Protein AF-A0A840CEJ8-F1 (afdb_monomer)

Radius of gyration: 42.68 Å; Cα contacts (8 Å, |Δi|>4): 1048; chains: 1; bounding box: 138×103×83 Å

Nearest PDB structures (foldseek):
  7ewc-assembly1_A  TM=8.736E-01  e=8.502E-02  Mycobacterium tuberculosis H37Rv
  3f51-assembly1_A  TM=7.174E-01  e=1.408E-01  Corynebacterium glutamicum
  1b0n-assembly1_A  TM=5.383E-01  e=6.605E-02  Bacillus subtilis
  4i6u-assembly1_A  TM=7.183E-01  e=3.866E-01  Enterobacter sp. RFL1396
  6h4c-assembly1_D  TM=6.228E-01  e=1.174E+00  Staphylococcus aureus

Solvent-accessible surface area (backbone atoms only — not comparable to full-atom values): 35773 Å² total; per-residue (Å²): 138,85,79,76,82,76,96,61,62,71,14,53,55,53,10,50,50,51,53,51,53,28,62,75,69,74,48,53,67,65,59,50,16,66,66,29,74,40,56,50,67,57,51,54,32,38,52,66,36,71,39,72,69,69,56,67,65,61,49,49,32,45,36,32,58,74,54,37,88,88,46,25,68,58,39,50,50,48,21,74,76,66,77,35,48,58,72,54,45,55,50,54,52,64,66,54,73,79,62,89,88,80,88,84,88,87,84,90,83,87,87,84,88,85,88,88,86,87,83,89,82,93,89,88,89,83,84,89,84,90,85,90,85,89,82,90,81,89,89,83,87,91,91,84,90,82,91,84,82,88,85,91,83,90,91,74,85,81,68,57,62,64,55,49,53,54,49,50,61,52,50,69,63,67,71,61,65,48,77,67,49,47,48,47,52,48,51,50,47,34,51,73,71,63,72,60,62,79,46,69,48,45,46,57,49,64,49,18,36,26,42,31,56,50,82,65,90,84,60,60,95,68,53,42,53,34,36,25,49,80,82,49,73,37,86,58,47,73,68,46,58,60,66,54,51,86,56,42,36,34,38,32,42,40,36,90,88,48,98,66,65,50,65,82,41,81,43,33,70,60,54,51,52,39,41,38,50,22,49,25,54,40,28,53,34,93,88,28,49,34,32,38,20,42,4,22,32,25,32,35,50,64,38,44,57,57,42,54,34,35,34,42,32,36,17,80,42,90,90,44,74,76,42,81,41,82,45,71,78,65,85,73,88,74,81,60,58,50,46,25,8,37,87,93,52,54,49,59,31,54,57,57,37,61,38,27,38,39,41,29,35,68,88,51,52,60,46,71,38,58,34,46,22,36,67,79,62,54,87,45,68,84,70,49,53,39,72,38,78,40,51,61,33,81,91,45,46,90,78,35,59,30,37,32,32,26,44,58,76,75,64,84,49,70,58,59,42,34,36,47,50,62,25,40,27,29,58,53,79,68,56,61,40,28,59,77,44,30,72,46,33,31,34,26,38,69,82,85,55,73,42,80,47,48,48,74,68,31,55,42,65,76,49,81,40,70,37,34,36,38,33,41,26,33,69,88,66,50,76,44,70,72,34,36,27,45,45,62,60,68,58,27,46,50,40,28,46,68,51,45,66,78,76,88,77,71,38,66,44,83,42,57,78,40,97,85,39,88,85,45,62,45,42,44,28,26,61,52,88,90,56,77,50,66,46,32,55,52,46,37,35,35,39,29,31,20,81,41,89,92,45,51,83,43,75,46,73,49,90,57,53,67,66,56,33,44,53,51,48,17,47,51,65,72,75,78,67,82,62,92,42,79,45,65,61,65,84,86,53,57,50,41,23,36,33,46,31,31,68,89,72,50,70,56,70,83,42,79,44,76,53,77,78,87,128

pLDDT: mean 73.06, std 18.99, range [26.12, 95.94]

Foldseek 3Di:
DQDDPDPAAPQVLQLLVLVVLCVVVVHDLVRLCVQLVNDSVLSVCSVVSVDRDDDVSSSLSSQCSRPNQFCSVVQSVCCNVRVAGPVRVVVVVVVVVVDDDDDDDDDDDDDDDDDDDDDDDDDDDDDDDDDDDDDDDDDDDDDDDDDDDDDDDDDPPDPVVVVVVVVVVVVVVVPPQDPVSVLVVCVLCCVVPVPPDQDWAWAQDLQGTKIAGDDPPSDDPQKWKWWDWPNRTDRHRGIDRADDAPTWTFIWIDGPPDPDIPDRDTCNVVSLVNRLVNLQVQLPDFVRCWAAAAWKIKHDLSSCLNHQWQWKFKDLDQVDTPDIDGSPDPPDVPDDIDMCFALVNTDGDHAQRKMWMWIAHPVGHIRIHIYTHHGQDAPCVVVLWDKDWWQWDPDCRRSAFTKIWAFDLFDLALFRKIWMAGSHCDSHRNALPVVNWFPWKWKDQEPSDTDTADSRTGIDGHRPDQWMFMWTATPVRDIDDRIITGDPPLVNLVSRLVSDDADQDWDKDWAAPDPPDLPRIFIKIFHHLPDRGLSSCQFFQWKFKDLDLVDSPDIDGQPAHSVNSSNVNSVVSVPDDDGSDIDTDDPPRQKMWMKTATPVRDIHDTDIDGHDDRD

Organism: NCBI:txid1614693

Sequence (615 aa):
MTETPPAGGEAPVFGQYLKKRLAEENLNPSRLANLSQVSRTSIGRYISGKIATPNPFQENKILKALDGPEAYLEHYRQFRETGLTHKEALRAQSSEGSETSEVAEASEVLPDASEDSGQSEISRLDGSSRKDRHFRASWAILGLAAIILAPAIPWFLDLAHWRLIESELLADKADEPTKEQQAYETAKESILNSGIHPQFDVVWNKEGATVWLNKIDELPSEAQIEVSRDGITYARASNVANLLPNDQFIVRLNHYAWERPIGPFDFTDEVQALATAAIANSSSEQGGPITCAAGSCEISRYSFCNGNWSKLTLGRSPDTPEVDLDLEACDNVGLLNDCLSTPATLFPTGPLQTIYAELHANQGGTYRFSFKTLPLSFDIKNNGEEAVELTPLPPNVENAPYATAWFSKYTSNSDIRFRMYIGAGSCRVGDLALEDQFSAIYYDADGNGNLRGDLRYFSIPEPSRDFVEITLVGKDSTIFGPYRYRFPSDEIIARAVAATEKPDTFECDRKLVDPFDTKSWYYSCSAPSEYQNIYDWAKVSEIHFGSSPDNLSKIIKIDMSPRQMAVAQADSLSGDQPPVFEYSPPKDSRDLYFKIYYVDGSQGLLQRMTLPEPM

InterPro domains:
  IPR001387 Cro/C1-type, helix-turn-helix domain [PS50943] (18-73)
  IPR001387 Cro/C1-type, helix-turn-helix domain [SM00530] (17-73)
  IPR001387 Cro/C1-type, helix-turn-helix domain [cd00093] (15-73)
  IPR010982 Lambda repressor-like, DNA-binding domain superfamily [SSF47413] (11-73)

Secondary structure (DSSP, 8-state):
--PPPP---HHHHHHHHHHHHHHHTT--HHHHHHHHT--HHHHHHHHTT-SSS--HHHHHHHHHHHH-TTTHHHHHHHHHHHS--HHHHHHHHHHHTTS---------------------------------------------------------TTSHHHHHHHHHHHHTTT-S--HHHHHHHHHHHHHHHT-----EEEEE-SS-EEEEE---TTS-TTEEEEEEETTEEESSTT-B--PPTT--EEEEEEETT-SS-EEEEE-HHHHHHHHHHHHHHHTTSTTSSEEEETTEEEEEGGGTTTTTEEEEEEESBTTB--EEEE-------S--EEETTSTTS-----TT-EEEEEEEETTS-EEEEEEEPBP---GGGGGT---EEPPEETTSSTTPPEEEEEE-TT--SSS-EEEEEEE-S-SSTT---GGGTEEEEEEESSSS-PEEEPSSS-EEEPPSSSEEEEEEEETT--EEEEEEEE--HHHHHHHHHHTSPPP---EEEEEEEETTEEEEEEEEEES-SSSS-GGGGGGEEEEEEESBTTB--EEEE----HHHHHHHHHHHTTS----S-EE---TT-SEEEEEEEETTS-BPPPEEEEPPP--

Mean predicted aligned error: 19.12 Å

Structure (mmCIF, N/CA/C/O backbone):
data_AF-A0A840CEJ8-F1
#
_entry.id   AF-A0A840CEJ8-F1
#
loop_
_atom_site.group_PDB
_atom_site.id
_atom_site.type_symbol
_atom_site.label_atom_id
_atom_site.label_alt_id
_atom_site.label_comp_id
_atom_site.label_asym_id
_atom_site.label_entity_id
_atom_site.label_seq_id
_atom_site.pdbx_PDB_ins_code
_atom_site.Cartn_x
_atom_site.Cartn_y
_atom_site.Cartn_z
_atom_site.occupancy
_atom_site.B_iso_or_equiv
_atom_site.auth_seq_id
_atom_site.auth_comp_id
_atom_site.auth_asym_id
_atom_site.auth_atom_id
_atom_site.pdbx_PDB_model_num
ATOM 1 N N . MET A 1 1 ? 44.663 -31.192 14.834 1.00 31.06 1 MET A N 1
ATOM 2 C CA . MET A 1 1 ? 44.796 -29.796 15.303 1.00 31.06 1 MET A CA 1
ATOM 3 C C . MET A 1 1 ? 43.607 -29.039 14.746 1.00 31.06 1 MET A C 1
ATOM 5 O O . MET A 1 1 ? 43.611 -28.710 13.572 1.00 31.06 1 MET A O 1
ATOM 9 N N . THR A 1 2 ? 42.547 -28.902 15.534 1.00 31.22 2 THR A N 1
ATOM 10 C CA . THR A 1 2 ? 41.329 -28.170 15.170 1.00 31.22 2 THR A CA 1
ATOM 11 C C . THR A 1 2 ? 41.529 -26.709 15.551 1.00 31.22 2 THR A C 1
ATOM 13 O O . THR A 1 2 ? 41.593 -26.390 16.738 1.00 31.22 2 THR A O 1
ATOM 16 N N . GLU A 1 3 ? 41.717 -25.840 14.558 1.00 32.09 3 GLU A N 1
ATOM 17 C CA . GLU A 1 3 ? 41.701 -24.394 14.775 1.00 32.09 3 GLU A CA 1
ATOM 18 C C . GLU A 1 3 ? 40.286 -23.973 15.182 1.00 32.09 3 GLU A C 1
ATOM 20 O O . GLU A 1 3 ? 39.305 -24.298 14.515 1.00 32.09 3 GLU A O 1
ATOM 25 N N . THR A 1 4 ? 40.182 -23.284 16.314 1.00 34.06 4 THR A N 1
ATOM 26 C CA . THR A 1 4 ? 38.955 -22.654 16.802 1.00 34.06 4 THR A CA 1
ATOM 27 C C . THR A 1 4 ? 38.415 -21.689 15.736 1.00 34.06 4 THR A C 1
ATOM 29 O O . THR A 1 4 ? 39.213 -20.917 15.193 1.00 34.06 4 THR A O 1
ATOM 32 N N . PRO A 1 5 ? 37.102 -21.674 15.429 1.00 39.62 5 PRO A N 1
ATOM 33 C CA . PRO A 1 5 ? 36.560 -20.752 14.436 1.00 39.62 5 PRO A CA 1
ATOM 34 C C . PRO A 1 5 ? 36.820 -19.300 14.877 1.00 39.62 5 PRO A C 1
ATOM 36 O O . PRO A 1 5 ? 36.660 -18.979 16.060 1.00 39.62 5 PRO A O 1
ATOM 39 N N . PRO A 1 6 ? 37.263 -18.411 13.970 1.00 41.47 6 PRO A N 1
ATOM 40 C CA . PRO A 1 6 ? 37.620 -17.050 14.336 1.00 41.47 6 PRO A CA 1
ATOM 41 C C . PRO A 1 6 ? 36.374 -16.272 14.766 1.00 41.47 6 PRO A C 1
ATOM 43 O O . PRO A 1 6 ? 35.392 -16.189 14.032 1.00 41.47 6 PRO A O 1
ATOM 46 N N . ALA A 1 7 ? 36.448 -15.639 15.938 1.00 42.78 7 ALA A N 1
ATOM 47 C CA . ALA A 1 7 ? 35.511 -14.604 16.356 1.00 42.78 7 ALA A CA 1
ATOM 48 C C . ALA A 1 7 ? 35.682 -13.376 15.440 1.00 42.78 7 ALA A C 1
ATOM 50 O O . ALA A 1 7 ? 36.492 -12.488 15.699 1.00 42.78 7 ALA A O 1
ATOM 51 N N . GLY A 1 8 ? 34.965 -13.356 14.321 1.00 48.81 8 GLY A N 1
ATOM 52 C CA . GLY A 1 8 ? 34.954 -12.266 13.352 1.00 48.81 8 GLY A CA 1
ATOM 53 C C . GLY A 1 8 ? 33.631 -12.269 12.592 1.00 48.81 8 GLY A C 1
ATOM 54 O O . GLY A 1 8 ? 33.038 -13.326 12.416 1.00 48.81 8 GLY A O 1
ATOM 55 N N . GLY A 1 9 ? 33.144 -11.091 12.189 1.00 60.84 9 GLY A N 1
ATOM 56 C CA . GLY A 1 9 ? 31.877 -10.948 11.458 1.00 60.84 9 GLY A CA 1
ATOM 57 C C . GLY A 1 9 ? 31.803 -11.773 10.161 1.00 60.84 9 GLY A C 1
ATOM 58 O O . GLY A 1 9 ? 32.771 -12.408 9.749 1.00 60.84 9 GLY A O 1
ATOM 59 N N . GLU A 1 10 ? 30.654 -11.743 9.483 1.00 67.25 10 GLU A N 1
ATOM 60 C CA . GLU A 1 10 ? 30.373 -12.560 8.282 1.00 67.25 10 GLU A CA 1
ATOM 61 C C . GLU A 1 10 ? 31.423 -12.404 7.160 1.00 67.25 10 GLU A C 1
ATOM 63 O O . GLU A 1 10 ? 31.724 -13.343 6.424 1.00 67.25 10 GLU A O 1
ATOM 68 N N . ALA A 1 11 ? 32.055 -11.234 7.066 1.00 72.75 11 ALA A N 1
ATOM 69 C CA . ALA A 1 11 ? 33.043 -10.909 6.046 1.00 72.75 11 ALA A CA 1
ATOM 70 C C . ALA A 1 11 ? 34.356 -11.724 6.084 1.00 72.75 11 ALA A C 1
ATOM 72 O O . ALA A 1 11 ? 34.759 -12.247 5.038 1.00 72.75 11 ALA A O 1
ATOM 73 N N . PRO A 1 12 ? 35.057 -11.851 7.231 1.00 83.06 12 PRO A N 1
ATOM 74 C CA . PRO A 1 12 ? 36.191 -12.760 7.373 1.00 83.06 12 PRO A CA 1
ATOM 75 C C . PRO A 1 12 ? 35.894 -14.202 6.951 1.00 83.06 12 PRO A C 1
ATOM 77 O O . PRO A 1 12 ? 36.731 -14.817 6.288 1.00 83.06 12 PRO A O 1
ATOM 80 N N . VAL A 1 13 ? 34.713 -14.723 7.299 1.00 87.31 13 VAL A N 1
ATOM 81 C CA . VAL A 1 13 ? 34.322 -16.111 7.011 1.00 87.31 13 VAL A CA 1
ATOM 82 C C . VAL A 1 13 ? 34.106 -16.311 5.512 1.00 87.31 13 VAL A C 1
ATOM 84 O O . VAL A 1 13 ? 34.697 -17.221 4.925 1.00 87.31 13 VAL A O 1
ATOM 87 N N . PHE A 1 14 ? 33.371 -15.404 4.859 1.00 92.50 14 PHE A N 1
ATOM 88 C CA . PHE A 1 14 ? 33.179 -15.450 3.409 1.00 92.50 14 PHE A CA 1
ATOM 89 C C . PHE A 1 14 ? 34.513 -15.356 2.653 1.00 92.50 14 PHE A C 1
ATOM 91 O O . PHE A 1 14 ? 34.801 -16.150 1.758 1.00 92.50 14 PHE A O 1
ATOM 98 N N . GLY A 1 15 ? 35.395 -14.436 3.056 1.00 92.62 15 GLY A N 1
ATOM 99 C CA . GLY A 1 15 ? 36.716 -14.289 2.442 1.00 92.62 15 GLY A CA 1
ATOM 100 C C . GLY A 1 15 ? 37.603 -15.535 2.575 1.00 92.62 15 GLY A C 1
ATOM 101 O O . GLY A 1 15 ? 38.353 -15.855 1.649 1.00 92.62 15 GLY A O 1
ATOM 102 N N . GLN A 1 16 ? 37.518 -16.256 3.698 1.00 93.19 16 GLN A N 1
ATOM 103 C CA . GLN A 1 16 ? 38.222 -17.529 3.896 1.00 93.19 16 GLN A CA 1
ATOM 104 C C . GLN A 1 16 ? 37.651 -18.646 3.022 1.00 93.19 16 GLN A C 1
ATOM 106 O O . GLN A 1 16 ? 38.429 -19.378 2.403 1.00 93.19 16 GLN A O 1
ATOM 111 N N . TYR A 1 17 ? 36.323 -18.726 2.910 1.00 95.06 17 TYR A N 1
ATOM 112 C CA . TYR A 1 17 ? 35.658 -19.677 2.024 1.00 95.06 17 TYR A CA 1
ATOM 113 C C . TYR A 1 17 ? 36.144 -19.531 0.579 1.00 95.06 17 TYR A C 1
ATOM 115 O O . TYR A 1 17 ? 36.613 -20.497 -0.028 1.00 95.06 17 TYR A O 1
ATOM 123 N N . LEU A 1 18 ? 36.147 -18.297 0.058 1.00 95.81 18 LEU A N 1
ATOM 124 C CA . LEU A 1 18 ? 36.601 -18.015 -1.305 1.00 95.81 18 LEU A CA 1
ATOM 125 C C . LEU A 1 18 ? 38.059 -18.419 -1.529 1.00 95.81 18 LEU A C 1
ATOM 127 O O . LEU A 1 18 ? 38.380 -18.984 -2.572 1.00 95.81 18 LEU A O 1
ATOM 131 N N . LYS A 1 19 ? 38.954 -18.166 -0.565 1.00 95.31 19 LYS A N 1
ATOM 132 C CA . LYS A 1 19 ? 40.366 -18.575 -0.678 1.00 95.31 19 LYS A CA 1
ATOM 133 C C . LYS A 1 19 ? 40.509 -20.085 -0.814 1.00 95.31 19 LYS A C 1
ATOM 135 O O . LYS A 1 19 ? 41.264 -20.538 -1.673 1.00 95.31 19 LYS A O 1
ATOM 140 N N . LYS A 1 20 ? 39.793 -20.846 0.017 1.00 94.50 20 LYS A N 1
ATOM 141 C CA . LYS A 1 20 ? 39.839 -22.311 -0.003 1.00 94.50 20 LYS A CA 1
ATOM 142 C C . LYS A 1 20 ? 39.256 -22.872 -1.298 1.00 94.50 20 LYS A C 1
ATOM 144 O O . LYS A 1 20 ? 39.942 -23.628 -1.979 1.00 94.50 20 LYS A O 1
ATOM 149 N N . ARG A 1 21 ? 38.062 -22.433 -1.710 1.00 94.19 21 ARG A N 1
ATOM 150 C CA . ARG A 1 21 ? 37.428 -22.908 -2.954 1.00 94.19 21 ARG A CA 1
ATOM 151 C C . ARG A 1 21 ? 38.231 -22.551 -4.205 1.00 94.19 21 ARG A C 1
ATOM 153 O O . ARG A 1 21 ? 38.405 -23.393 -5.079 1.00 94.19 21 ARG A O 1
ATOM 160 N N . LEU A 1 22 ? 38.808 -21.348 -4.276 1.00 94.44 22 LEU A N 1
ATOM 161 C CA . LEU A 1 22 ? 39.692 -20.972 -5.388 1.00 94.44 22 LEU A CA 1
ATOM 162 C C . LEU A 1 22 ? 40.928 -21.878 -5.479 1.00 94.44 22 LEU A C 1
ATOM 164 O O . LEU A 1 22 ? 41.325 -22.254 -6.581 1.00 94.44 22 LEU A O 1
ATOM 168 N N . ALA A 1 23 ? 41.519 -22.250 -4.339 1.00 92.44 23 ALA A N 1
ATOM 169 C CA . ALA A 1 23 ? 42.644 -23.179 -4.304 1.00 92.44 23 ALA A CA 1
ATOM 170 C C . ALA A 1 23 ? 42.232 -24.602 -4.724 1.00 92.44 23 ALA A C 1
ATOM 172 O O . ALA A 1 23 ? 42.951 -25.247 -5.485 1.00 92.44 23 ALA A O 1
ATOM 173 N N . GLU A 1 24 ? 41.068 -25.078 -4.276 1.00 92.38 24 GLU A N 1
ATOM 174 C CA . GLU A 1 24 ? 40.551 -26.414 -4.600 1.00 92.38 24 GLU A CA 1
ATOM 175 C C . GLU A 1 24 ? 40.203 -26.599 -6.077 1.00 92.38 24 GLU A C 1
ATOM 177 O O . GLU A 1 24 ? 40.437 -27.680 -6.623 1.00 92.38 24 GLU A O 1
ATOM 182 N N . GLU A 1 25 ? 39.659 -25.557 -6.706 1.00 90.81 25 GLU A N 1
ATOM 183 C CA . GLU A 1 25 ? 39.252 -25.557 -8.116 1.00 90.81 25 GLU A CA 1
ATOM 184 C C . GLU A 1 25 ? 40.360 -25.056 -9.060 1.00 90.81 25 GLU A C 1
ATOM 186 O O . GLU A 1 25 ? 40.163 -24.966 -10.273 1.00 90.81 25 GLU A O 1
ATOM 191 N N . ASN A 1 26 ? 41.537 -24.710 -8.521 1.00 92.75 26 ASN A N 1
ATOM 192 C CA . ASN A 1 26 ? 42.640 -24.092 -9.265 1.00 92.75 26 ASN A CA 1
ATOM 193 C C . ASN A 1 26 ? 42.177 -22.869 -10.093 1.00 92.75 26 ASN A C 1
ATOM 195 O O . ASN A 1 26 ? 42.544 -22.675 -11.259 1.00 92.75 26 ASN A O 1
ATOM 199 N N . LEU A 1 27 ? 41.316 -22.048 -9.487 1.00 92.94 27 LEU A N 1
ATOM 200 C CA . LEU A 1 27 ? 40.748 -20.839 -10.071 1.00 92.94 27 LEU A CA 1
ATOM 201 C C . LEU A 1 27 ? 41.483 -19.605 -9.542 1.00 92.94 27 LEU A C 1
ATOM 203 O O . LEU A 1 27 ? 41.847 -19.517 -8.372 1.00 92.94 27 LEU A O 1
ATOM 207 N N . ASN A 1 28 ? 41.664 -18.602 -10.401 1.00 94.31 28 ASN A N 1
ATOM 208 C CA . ASN A 1 28 ? 42.143 -17.287 -9.976 1.00 94.31 28 ASN A CA 1
ATOM 209 C C . ASN A 1 28 ? 40.969 -16.291 -9.846 1.00 94.31 28 ASN A C 1
ATOM 211 O O . ASN A 1 28 ? 39.924 -16.491 -10.476 1.00 94.31 28 ASN A O 1
ATOM 215 N N . PRO A 1 29 ? 41.129 -15.187 -9.088 1.00 93.25 29 PRO A N 1
ATOM 216 C CA . PRO A 1 29 ? 40.055 -14.210 -8.880 1.00 93.25 29 PRO A CA 1
ATOM 217 C C . PRO A 1 29 ? 39.490 -13.593 -10.167 1.00 93.25 29 PRO A C 1
ATOM 219 O O . PRO A 1 29 ? 38.310 -13.261 -10.212 1.00 93.25 29 PRO A O 1
ATOM 222 N N . SER A 1 30 ? 40.301 -13.447 -11.222 1.00 88.56 30 SER A N 1
ATOM 223 C CA . SER A 1 30 ? 39.840 -12.916 -12.515 1.00 88.56 30 SER A CA 1
ATOM 224 C C . SER A 1 30 ? 38.893 -13.884 -13.223 1.00 88.56 30 SER A C 1
ATOM 226 O O . SER A 1 30 ? 37.915 -13.463 -13.828 1.00 88.56 30 SER A O 1
ATOM 228 N N . ARG A 1 31 ? 39.160 -15.191 -13.140 1.00 92.06 31 ARG A N 1
ATOM 229 C CA . ARG A 1 31 ? 38.296 -16.215 -13.733 1.00 92.06 31 ARG A CA 1
ATOM 230 C C . ARG A 1 31 ? 36.980 -16.337 -12.971 1.00 92.06 31 ARG A C 1
ATOM 232 O O . ARG A 1 31 ? 35.935 -16.434 -13.602 1.00 92.06 31 ARG A O 1
ATOM 239 N N . LEU A 1 32 ? 37.021 -16.253 -11.640 1.00 93.81 32 LEU A N 1
ATOM 240 C CA . LEU A 1 32 ? 35.811 -16.206 -10.818 1.00 93.81 32 LEU A CA 1
ATOM 241 C C . LEU A 1 32 ? 34.974 -14.948 -11.102 1.00 93.81 32 LEU A C 1
ATOM 243 O O . LEU A 1 32 ? 33.753 -15.042 -11.141 1.00 93.81 32 LEU A O 1
ATOM 247 N N . ALA A 1 33 ? 35.608 -13.799 -11.366 1.00 89.19 33 ALA A N 1
ATOM 248 C CA . ALA A 1 33 ? 34.911 -12.574 -11.773 1.00 89.19 33 ALA A CA 1
ATOM 249 C C . ALA A 1 33 ? 34.072 -12.785 -13.033 1.00 89.19 33 ALA A C 1
ATOM 251 O O . ALA A 1 33 ? 32.893 -12.448 -13.060 1.00 89.19 33 ALA A O 1
ATOM 252 N N . ASN A 1 34 ? 34.664 -13.427 -14.040 1.00 89.62 34 ASN A N 1
ATOM 253 C CA . ASN A 1 34 ? 33.974 -13.726 -15.289 1.00 89.62 34 ASN A CA 1
ATOM 254 C C . ASN A 1 34 ? 32.843 -14.748 -15.096 1.00 89.62 34 ASN A C 1
ATOM 256 O O . ASN A 1 34 ? 31.768 -14.566 -15.655 1.00 89.62 34 ASN A O 1
ATOM 260 N N . LEU A 1 35 ? 33.065 -15.801 -14.298 1.00 86.81 35 LEU A N 1
ATOM 261 C CA . LEU A 1 35 ? 32.060 -16.847 -14.058 1.00 86.81 35 LEU A CA 1
ATOM 262 C C . LEU A 1 35 ? 30.869 -16.353 -13.228 1.00 86.81 35 LEU A C 1
ATOM 264 O O . LEU A 1 35 ? 29.737 -16.733 -13.493 1.00 86.81 35 LEU A O 1
ATOM 268 N N . SER A 1 36 ? 31.123 -15.506 -12.231 1.00 89.19 36 SER A N 1
ATOM 269 C CA . SER A 1 36 ? 30.085 -14.963 -11.346 1.00 89.19 36 SER A CA 1
ATOM 270 C C . SER A 1 36 ? 29.459 -13.668 -11.862 1.00 89.19 36 SER A C 1
ATOM 272 O O . SER A 1 36 ? 28.494 -13.189 -11.275 1.00 89.19 36 SER A O 1
ATOM 274 N N . GLN A 1 37 ? 30.014 -13.066 -12.921 1.00 89.25 37 GLN A N 1
ATOM 275 C CA . GLN A 1 37 ? 29.663 -11.715 -13.378 1.00 89.25 37 GLN A CA 1
ATOM 276 C C . GLN A 1 37 ? 29.770 -10.653 -12.263 1.00 89.25 37 GLN A C 1
ATOM 278 O O . GLN A 1 37 ? 29.042 -9.661 -12.246 1.00 89.25 37 GLN A O 1
ATOM 283 N N . VAL A 1 38 ? 30.679 -10.852 -11.303 1.00 84.56 38 VAL A N 1
ATOM 284 C CA . VAL A 1 38 ? 30.991 -9.885 -10.242 1.00 84.56 38 VAL A CA 1
ATOM 285 C C . VAL A 1 38 ? 32.350 -9.261 -10.531 1.00 84.56 38 VAL A C 1
ATOM 287 O O . VAL A 1 38 ? 33.295 -9.957 -10.895 1.00 84.56 38 VAL A O 1
ATOM 290 N N . SER A 1 39 ? 32.482 -7.942 -10.348 1.00 88.06 39 SER A N 1
ATOM 291 C CA . SER A 1 39 ? 33.732 -7.245 -10.671 1.00 88.06 39 SER A CA 1
ATOM 292 C C . SER A 1 39 ? 34.943 -7.865 -9.956 1.00 88.06 39 SER A C 1
ATOM 294 O O . SER A 1 39 ? 34.893 -8.219 -8.771 1.00 88.06 39 SER A O 1
ATOM 296 N N . ARG A 1 40 ? 36.082 -7.934 -10.657 1.00 88.75 40 ARG A N 1
ATOM 297 C CA . ARG A 1 40 ? 37.350 -8.428 -10.093 1.00 88.75 40 ARG A CA 1
ATOM 298 C C . ARG A 1 40 ? 37.748 -7.668 -8.822 1.00 88.75 40 ARG A C 1
ATOM 300 O O . ARG A 1 40 ? 38.294 -8.262 -7.892 1.00 88.75 40 ARG A O 1
ATOM 307 N N . THR A 1 41 ? 37.458 -6.369 -8.773 1.00 86.19 41 THR A N 1
ATOM 308 C CA . THR A 1 41 ? 37.711 -5.509 -7.611 1.00 86.19 41 THR A CA 1
ATOM 309 C C . THR A 1 41 ? 36.873 -5.935 -6.407 1.00 86.19 41 THR A C 1
ATOM 311 O O . THR A 1 41 ? 37.413 -6.056 -5.306 1.00 86.19 41 THR A O 1
ATOM 314 N N . SER A 1 42 ? 35.582 -6.218 -6.607 1.00 86.44 42 SER A N 1
ATOM 315 C CA . SER A 1 42 ? 34.688 -6.713 -5.552 1.00 86.44 42 SER A CA 1
ATOM 316 C C . SER A 1 42 ? 35.151 -8.070 -5.023 1.00 86.44 42 SER A C 1
ATOM 318 O O . SER A 1 42 ? 35.289 -8.231 -3.814 1.00 86.44 42 SER A O 1
ATOM 320 N N . ILE A 1 43 ? 35.513 -9.009 -5.904 1.00 90.62 43 ILE A N 1
ATOM 321 C CA . ILE A 1 43 ? 36.055 -10.318 -5.498 1.00 90.62 43 ILE A CA 1
ATOM 322 C C . ILE A 1 43 ? 37.346 -10.165 -4.690 1.00 90.62 43 ILE A C 1
ATOM 324 O O . ILE A 1 43 ? 37.495 -10.783 -3.638 1.00 90.62 43 ILE A O 1
ATOM 328 N N . GLY A 1 44 ? 38.271 -9.301 -5.123 1.00 87.88 44 GLY A N 1
ATOM 329 C CA . GLY A 1 44 ? 39.495 -9.021 -4.367 1.00 87.88 44 GLY A CA 1
ATOM 330 C C . GLY A 1 44 ? 39.216 -8.437 -2.975 1.00 87.88 44 GLY A C 1
ATOM 331 O O . GLY A 1 44 ? 39.904 -8.766 -2.003 1.00 87.88 44 GLY A O 1
ATOM 332 N N . ARG A 1 45 ? 38.178 -7.604 -2.850 1.00 87.75 45 ARG A N 1
ATOM 333 C CA . ARG A 1 45 ? 37.724 -7.060 -1.565 1.00 87.75 45 ARG A CA 1
ATOM 334 C C . ARG A 1 45 ? 37.076 -8.119 -0.667 1.00 87.75 45 ARG A C 1
ATOM 336 O O . ARG A 1 45 ? 37.383 -8.122 0.523 1.00 87.75 45 ARG A O 1
ATOM 343 N N . TYR A 1 46 ? 36.279 -9.037 -1.218 1.00 91.62 46 TYR A N 1
ATOM 344 C CA . TYR A 1 46 ? 35.719 -10.172 -0.471 1.00 91.62 46 TYR A CA 1
ATOM 345 C C . TYR A 1 46 ? 36.811 -11.106 0.051 1.00 91.62 46 TYR A C 1
ATOM 347 O O . TYR A 1 46 ? 36.883 -11.358 1.249 1.00 91.62 46 TYR A O 1
ATOM 355 N N . ILE A 1 47 ? 37.744 -11.522 -0.810 1.00 93.00 47 ILE A N 1
ATOM 356 C CA . ILE A 1 47 ? 38.880 -12.384 -0.438 1.00 93.00 47 ILE A CA 1
ATOM 357 C C . ILE A 1 47 ? 39.739 -11.746 0.666 1.00 93.00 47 ILE A C 1
ATOM 359 O O . ILE A 1 47 ? 40.264 -12.434 1.544 1.00 93.00 47 ILE A O 1
ATOM 363 N N . SER A 1 48 ? 39.914 -10.424 0.633 1.00 87.31 48 SER A N 1
ATOM 364 C CA . SER A 1 48 ? 40.698 -9.704 1.645 1.00 87.31 48 SER A CA 1
ATOM 365 C C . SER A 1 48 ? 39.919 -9.359 2.918 1.00 87.31 48 SER A C 1
ATOM 367 O O . SER A 1 48 ? 40.518 -8.789 3.826 1.00 87.31 48 SER A O 1
ATOM 369 N N . GLY A 1 49 ? 38.624 -9.689 3.004 1.00 84.81 49 GLY A N 1
ATOM 370 C CA . GLY A 1 49 ? 37.774 -9.348 4.149 1.00 84.81 49 GLY A CA 1
ATOM 371 C C . GLY A 1 49 ? 37.571 -7.839 4.334 1.00 84.81 49 GLY A C 1
ATOM 372 O O . GLY A 1 49 ? 37.272 -7.391 5.435 1.00 84.81 49 GLY A O 1
ATOM 373 N N . LYS A 1 50 ? 37.770 -7.033 3.278 1.00 80.56 50 LYS A N 1
ATOM 374 C CA . LYS A 1 50 ? 37.688 -5.558 3.328 1.00 80.56 50 LYS A CA 1
ATOM 375 C C . LYS A 1 50 ? 36.260 -5.009 3.227 1.00 80.56 50 LYS A C 1
ATOM 377 O O . LYS A 1 50 ? 36.070 -3.807 3.377 1.00 80.56 50 LYS A O 1
ATOM 382 N N . ILE A 1 51 ? 35.278 -5.854 2.922 1.00 75.94 51 ILE A N 1
ATOM 383 C CA . ILE A 1 51 ? 33.852 -5.505 2.911 1.00 75.94 51 ILE A CA 1
ATOM 384 C C . ILE A 1 51 ? 33.258 -6.088 4.182 1.00 75.94 51 ILE A C 1
ATOM 386 O O . ILE A 1 51 ? 33.274 -7.300 4.295 1.00 75.94 51 ILE A O 1
ATOM 390 N N . ALA A 1 52 ? 32.772 -5.259 5.111 1.00 65.56 52 ALA A N 1
ATOM 391 C CA . ALA A 1 52 ? 32.309 -5.700 6.434 1.00 65.56 52 ALA A CA 1
ATOM 392 C C . ALA A 1 52 ? 31.045 -6.581 6.397 1.00 65.56 52 ALA A C 1
ATOM 394 O O . ALA A 1 52 ? 30.897 -7.469 7.234 1.00 65.56 52 ALA A O 1
ATOM 395 N N . THR A 1 53 ? 30.180 -6.368 5.404 1.00 73.25 53 THR A N 1
ATOM 396 C CA . THR A 1 53 ? 28.962 -7.153 5.176 1.00 73.25 53 THR A CA 1
ATOM 397 C C . THR A 1 53 ? 28.871 -7.447 3.686 1.00 73.25 53 THR A C 1
ATOM 399 O O . THR A 1 53 ? 28.711 -6.504 2.901 1.00 73.25 53 THR A O 1
ATOM 402 N N . PRO A 1 54 ? 29.065 -8.706 3.258 1.00 72.75 54 PRO A N 1
ATOM 403 C CA . PRO A 1 54 ? 28.969 -9.041 1.852 1.00 72.75 54 PRO A CA 1
ATOM 404 C C . PRO A 1 54 ? 27.601 -8.702 1.273 1.00 72.75 54 PRO A C 1
ATOM 406 O O . PRO A 1 54 ? 26.584 -8.859 1.938 1.00 72.75 54 PRO A O 1
ATOM 409 N N . ASN A 1 55 ? 27.570 -8.193 0.039 1.00 81.12 55 ASN A N 1
ATOM 410 C CA . ASN A 1 55 ? 26.300 -7.998 -0.650 1.00 81.12 55 ASN A CA 1
ATOM 411 C C . ASN A 1 55 ? 25.715 -9.395 -0.950 1.00 81.12 55 ASN A C 1
ATOM 413 O O . ASN A 1 55 ? 26.339 -10.114 -1.739 1.00 81.12 55 ASN A O 1
ATOM 417 N N . PRO A 1 56 ? 24.541 -9.773 -0.399 1.00 80.12 56 PRO A N 1
ATOM 418 C CA . PRO A 1 56 ? 24.029 -11.147 -0.486 1.00 80.12 56 PRO A CA 1
ATOM 419 C C . PRO A 1 56 ? 23.834 -11.644 -1.924 1.00 80.12 56 PRO A C 1
ATOM 421 O O . PRO A 1 56 ? 23.952 -12.831 -2.215 1.00 80.12 56 PRO A O 1
ATOM 424 N N . PHE A 1 57 ? 23.572 -10.733 -2.862 1.00 73.12 57 PHE A N 1
ATOM 425 C CA . PHE A 1 57 ? 23.397 -11.073 -4.269 1.00 73.12 57 PHE A CA 1
ATOM 426 C C . PHE A 1 57 ? 24.727 -11.373 -4.967 1.00 73.12 57 PHE A C 1
ATOM 428 O O . PHE A 1 57 ? 24.838 -12.351 -5.707 1.00 73.12 57 PHE A O 1
ATOM 435 N N . GLN A 1 58 ? 25.757 -10.561 -4.711 1.00 85.00 58 GLN A N 1
ATOM 436 C CA . GLN A 1 58 ? 27.104 -10.839 -5.218 1.00 85.00 58 GLN A CA 1
ATOM 437 C C . GLN A 1 58 ? 27.672 -12.110 -4.587 1.00 85.00 58 GLN A C 1
ATOM 439 O O . GLN A 1 58 ? 28.300 -12.902 -5.283 1.00 85.00 58 GLN A O 1
ATOM 444 N N . GLU A 1 59 ? 27.413 -12.323 -3.298 1.00 89.62 59 GLU A N 1
ATOM 445 C CA . GLU A 1 59 ? 27.735 -13.559 -2.589 1.00 89.62 59 GLU A CA 1
ATOM 446 C C . GLU A 1 59 ? 27.082 -14.768 -3.266 1.00 89.62 59 GLU A C 1
ATOM 448 O O . GLU A 1 59 ? 27.797 -15.668 -3.696 1.00 89.62 59 GLU A O 1
ATOM 453 N N . ASN A 1 60 ? 25.768 -14.744 -3.506 1.00 84.50 60 ASN A N 1
ATOM 454 C CA . ASN A 1 60 ? 25.069 -15.827 -4.202 1.00 84.50 60 ASN A CA 1
ATOM 455 C C . ASN A 1 60 ? 25.610 -16.085 -5.615 1.00 84.50 60 ASN A C 1
ATOM 457 O O . ASN A 1 60 ? 25.808 -17.239 -5.987 1.00 84.50 60 ASN A O 1
ATOM 461 N N . LYS A 1 61 ? 25.885 -15.038 -6.407 1.00 86.94 61 LYS A N 1
ATOM 462 C CA . LYS A 1 61 ? 26.495 -15.185 -7.742 1.00 86.94 61 LYS A CA 1
ATOM 463 C C . LYS A 1 61 ? 27.869 -15.856 -7.672 1.00 86.94 61 LYS A C 1
ATOM 465 O O . LYS A 1 61 ? 28.177 -16.724 -8.487 1.00 86.94 61 LYS A O 1
ATOM 470 N N . ILE A 1 62 ? 28.691 -15.470 -6.697 1.00 93.12 62 ILE A N 1
ATOM 471 C CA . ILE A 1 62 ? 30.019 -16.048 -6.480 1.00 93.12 62 ILE A CA 1
ATOM 472 C C . ILE A 1 62 ? 29.916 -17.509 -6.030 1.00 93.12 62 ILE A C 1
ATOM 474 O O . ILE A 1 62 ? 30.618 -18.357 -6.577 1.00 93.12 62 ILE A O 1
ATOM 478 N N . LEU A 1 63 ? 29.039 -17.810 -5.072 1.00 93.56 63 LEU A N 1
ATOM 479 C CA . LEU A 1 63 ? 28.845 -19.160 -4.553 1.00 93.56 63 LEU A CA 1
ATOM 480 C C . LEU A 1 63 ? 28.287 -20.102 -5.634 1.00 93.56 63 LEU A C 1
ATOM 482 O O . LEU A 1 63 ? 28.851 -21.168 -5.854 1.00 93.56 63 LEU A O 1
ATOM 486 N N . LYS A 1 64 ? 27.265 -19.684 -6.396 1.00 89.56 64 LYS A N 1
ATOM 487 C CA . LYS A 1 64 ? 26.737 -20.454 -7.542 1.00 89.56 64 LYS A CA 1
ATOM 488 C C . LYS A 1 64 ? 27.815 -20.743 -8.590 1.00 89.56 64 LYS A C 1
ATOM 490 O O . LYS A 1 64 ? 27.854 -21.839 -9.143 1.00 89.56 64 LYS A O 1
ATOM 495 N N . ALA A 1 65 ? 28.702 -19.781 -8.853 1.00 91.38 65 ALA A N 1
ATOM 496 C CA . ALA A 1 65 ? 29.808 -19.957 -9.793 1.00 91.38 65 ALA A CA 1
ATOM 497 C C . ALA A 1 65 ? 30.889 -20.937 -9.295 1.00 91.38 65 ALA A C 1
ATOM 499 O O . ALA A 1 65 ? 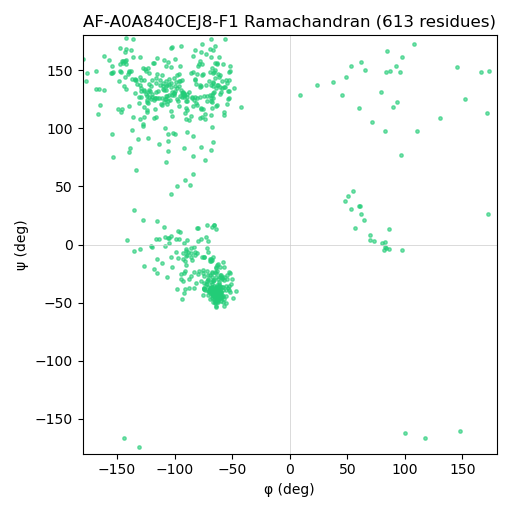31.591 -21.522 -10.119 1.00 91.38 65 ALA A O 1
ATOM 500 N N . LEU A 1 66 ? 31.045 -21.100 -7.977 1.00 91.94 66 LEU A N 1
ATOM 501 C CA . LEU A 1 66 ? 32.030 -22.002 -7.368 1.00 91.94 66 LEU A CA 1
ATOM 502 C C . LEU A 1 66 ? 31.486 -23.410 -7.117 1.00 91.94 66 LEU A C 1
ATOM 504 O O . LEU A 1 66 ? 32.221 -24.381 -7.276 1.00 91.94 66 LEU A O 1
ATOM 508 N N . ASP A 1 67 ? 30.227 -23.518 -6.706 1.00 88.31 67 ASP A N 1
ATOM 509 C CA . ASP A 1 67 ? 29.662 -24.744 -6.130 1.00 88.31 67 ASP A CA 1
ATOM 510 C C . ASP A 1 67 ? 28.473 -25.298 -6.918 1.00 88.31 67 ASP A C 1
ATOM 512 O O . ASP A 1 67 ? 27.943 -26.357 -6.588 1.00 88.31 67 ASP A O 1
ATOM 516 N N . GLY A 1 68 ? 28.079 -24.606 -7.987 1.00 85.88 68 GLY A N 1
ATOM 517 C CA . GLY A 1 68 ? 26.935 -24.965 -8.811 1.00 85.88 68 GLY A CA 1
ATOM 518 C C . GLY A 1 68 ? 25.604 -24.435 -8.259 1.00 85.88 68 GLY A C 1
ATOM 519 O O . GLY A 1 68 ? 25.518 -23.973 -7.123 1.00 85.88 68 GLY A O 1
ATOM 520 N N . PRO A 1 69 ? 24.540 -24.463 -9.074 1.00 77.12 69 PRO A N 1
ATOM 521 C CA . PRO A 1 69 ? 23.275 -23.805 -8.751 1.00 77.12 69 PRO A CA 1
ATOM 522 C C . PRO A 1 69 ? 22.471 -24.483 -7.631 1.00 77.12 69 PRO A C 1
ATOM 524 O O . PRO A 1 69 ? 21.712 -23.792 -6.960 1.00 77.12 69 PRO A O 1
ATOM 527 N N . GLU A 1 70 ? 22.642 -25.790 -7.413 1.00 74.69 70 GLU A N 1
ATOM 528 C CA . GLU A 1 70 ? 21.769 -26.584 -6.530 1.00 74.69 70 GLU A CA 1
ATOM 529 C C . GLU A 1 70 ? 22.288 -26.720 -5.087 1.00 74.69 70 GLU A C 1
ATOM 531 O O . GLU A 1 70 ? 21.490 -26.821 -4.163 1.00 74.69 70 GLU A O 1
ATOM 536 N N . ALA A 1 71 ? 23.610 -26.691 -4.865 1.00 79.69 71 ALA A N 1
ATOM 537 C CA . ALA A 1 71 ? 24.211 -27.055 -3.570 1.00 79.69 71 ALA A CA 1
ATOM 538 C C . ALA A 1 71 ? 25.013 -25.931 -2.885 1.00 79.69 71 ALA A C 1
ATOM 540 O O . ALA A 1 71 ? 25.509 -26.102 -1.770 1.00 79.69 71 ALA A O 1
ATOM 541 N N . TYR A 1 72 ? 25.143 -24.764 -3.523 1.00 83.56 72 TYR A N 1
ATOM 542 C CA . TYR A 1 72 ? 26.069 -23.720 -3.074 1.00 83.56 72 TYR A CA 1
ATOM 543 C C . TYR A 1 72 ? 25.787 -23.172 -1.667 1.00 83.56 72 TYR A C 1
ATOM 545 O O . TYR A 1 72 ? 26.726 -22.913 -0.914 1.00 83.56 72 TYR A O 1
ATOM 553 N N . LEU A 1 73 ? 24.511 -23.007 -1.289 1.00 85.12 73 LEU A N 1
ATOM 554 C CA . LEU A 1 73 ? 24.149 -22.520 0.049 1.00 85.12 73 LEU A CA 1
ATOM 555 C C . LEU A 1 73 ? 24.482 -23.545 1.127 1.00 85.12 73 LEU A C 1
ATOM 557 O O . LEU A 1 73 ? 24.928 -23.162 2.207 1.00 85.12 73 LEU A O 1
ATOM 561 N N . GLU A 1 74 ? 24.293 -24.829 0.832 1.00 87.69 74 GLU A N 1
ATOM 562 C CA . GLU A 1 74 ? 24.565 -25.899 1.785 1.00 87.69 74 GLU A CA 1
ATOM 563 C C . GLU A 1 74 ? 26.071 -26.071 1.997 1.00 87.69 74 GLU A C 1
ATOM 565 O O . GLU A 1 74 ? 26.533 -26.108 3.135 1.00 87.69 74 GLU A O 1
ATOM 570 N N . HIS A 1 75 ? 26.863 -26.042 0.920 1.00 89.31 75 HIS A N 1
ATOM 571 C CA . HIS A 1 75 ? 28.326 -26.094 1.012 1.00 89.31 75 HIS A CA 1
ATOM 572 C C . HIS A 1 75 ? 28.898 -24.918 1.814 1.00 89.31 75 HIS A C 1
ATOM 574 O O . HIS A 1 75 ? 29.811 -25.095 2.626 1.00 89.31 75 HIS A O 1
ATOM 580 N N . TYR A 1 76 ? 28.353 -23.716 1.617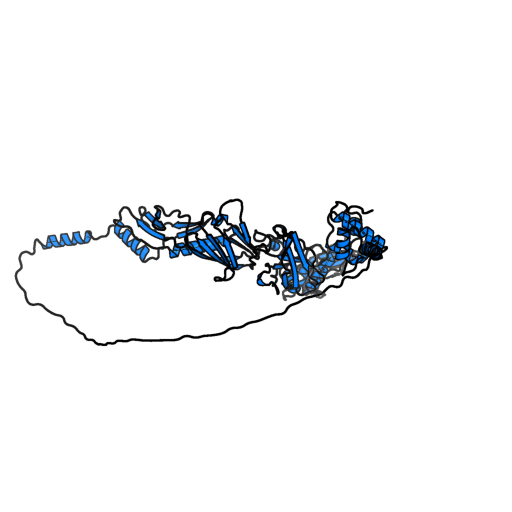 1.00 91.81 76 TYR A N 1
ATOM 581 C CA . TYR A 1 76 ? 28.800 -22.540 2.350 1.00 91.81 76 TYR A CA 1
ATOM 582 C C . TYR A 1 76 ? 28.324 -22.530 3.812 1.00 91.81 76 TYR A C 1
ATOM 584 O O . TYR A 1 76 ? 29.096 -22.173 4.704 1.00 91.81 76 TYR A O 1
ATOM 592 N N . ARG A 1 77 ? 27.092 -22.981 4.091 1.00 89.19 77 ARG A N 1
ATOM 593 C CA . ARG A 1 77 ? 26.587 -23.171 5.462 1.00 89.19 77 ARG A CA 1
ATOM 594 C C . ARG A 1 77 ? 27.456 -24.167 6.228 1.00 89.19 77 ARG A C 1
ATOM 596 O O . ARG A 1 77 ? 27.928 -23.838 7.316 1.00 89.19 77 ARG A O 1
ATOM 603 N N . GLN A 1 78 ? 27.746 -25.316 5.620 1.00 89.62 78 GLN A N 1
ATOM 604 C CA . GLN A 1 78 ? 28.641 -26.330 6.172 1.00 89.62 78 GLN A CA 1
ATOM 605 C C . GLN A 1 78 ? 30.018 -25.738 6.500 1.00 89.62 78 GLN A C 1
ATOM 607 O O . GLN A 1 78 ? 30.554 -25.970 7.586 1.00 89.62 78 GLN A O 1
ATOM 612 N N . PHE A 1 79 ? 30.578 -24.921 5.604 1.00 91.62 79 PHE A N 1
ATOM 613 C CA . PHE A 1 79 ? 31.842 -24.236 5.858 1.00 91.62 79 PHE A CA 1
ATOM 614 C C . PHE A 1 79 ? 31.765 -23.251 7.023 1.00 91.62 79 PHE A C 1
ATOM 616 O O . PHE A 1 79 ? 32.683 -23.190 7.837 1.00 91.62 79 PHE A O 1
ATOM 623 N N . ARG A 1 80 ? 30.680 -22.483 7.128 1.00 89.25 80 ARG A N 1
ATOM 624 C CA . ARG A 1 80 ? 30.485 -21.524 8.220 1.00 89.25 80 ARG A CA 1
ATOM 625 C C . ARG A 1 80 ? 30.450 -22.211 9.586 1.00 89.25 80 ARG A C 1
ATOM 627 O O . ARG A 1 80 ? 30.943 -21.650 10.558 1.00 89.25 80 ARG A O 1
ATOM 634 N N . GLU A 1 81 ? 29.874 -23.406 9.650 1.00 86.19 81 GLU A N 1
ATOM 635 C CA . GLU A 1 81 ? 29.712 -24.173 10.888 1.00 86.19 81 GLU A CA 1
ATOM 636 C C . GLU A 1 81 ? 30.967 -24.970 11.262 1.00 86.19 81 GLU A C 1
ATOM 638 O O . GLU A 1 81 ? 31.311 -25.065 12.438 1.00 86.19 81 GLU A O 1
ATOM 643 N N . THR A 1 82 ? 31.671 -25.521 10.270 1.00 88.38 82 THR A N 1
ATOM 644 C CA . THR A 1 82 ? 32.767 -26.481 10.502 1.00 88.38 82 THR A CA 1
ATOM 645 C C . THR A 1 82 ? 34.159 -25.944 10.167 1.00 88.38 82 THR A C 1
ATOM 647 O O . THR A 1 82 ? 35.161 -26.538 10.556 1.00 88.38 82 THR A O 1
ATOM 650 N N . GLY A 1 83 ? 34.251 -24.846 9.412 1.00 90.25 83 GLY A N 1
ATOM 651 C CA . GLY A 1 83 ? 35.494 -24.360 8.806 1.00 90.25 83 GLY A CA 1
ATOM 652 C C . GLY A 1 83 ? 36.029 -25.240 7.665 1.00 90.25 83 GLY A C 1
ATOM 653 O O . GLY A 1 83 ? 37.113 -24.961 7.136 1.00 90.25 83 GLY A O 1
ATOM 654 N N . LEU A 1 84 ? 35.300 -26.296 7.282 1.00 89.44 84 LEU A N 1
ATOM 655 C CA . LEU A 1 84 ? 35.677 -27.262 6.249 1.00 89.44 84 LEU A CA 1
ATOM 656 C C . LEU A 1 84 ? 34.834 -27.066 4.992 1.00 89.44 84 LEU A C 1
ATOM 658 O O . LEU A 1 84 ? 33.621 -26.878 5.066 1.00 89.44 84 LEU A O 1
ATOM 662 N N . THR A 1 85 ? 35.463 -27.106 3.819 1.00 92.19 85 THR A N 1
ATOM 663 C CA . THR A 1 85 ? 34.709 -27.147 2.557 1.00 92.19 85 THR A CA 1
ATOM 664 C C . THR A 1 85 ? 33.984 -28.487 2.427 1.00 92.19 85 THR A C 1
ATOM 666 O O . THR A 1 85 ? 34.372 -29.479 3.047 1.00 92.19 85 THR A O 1
ATOM 669 N N . HIS A 1 86 ? 32.968 -28.564 1.564 1.00 88.38 86 HIS A N 1
ATOM 670 C CA . HIS A 1 86 ? 32.271 -29.824 1.291 1.00 88.38 86 HIS A CA 1
ATOM 671 C C . HIS A 1 86 ? 33.239 -30.959 0.888 1.00 88.38 86 HIS A C 1
ATOM 673 O O . HIS A 1 86 ? 33.133 -32.092 1.356 1.00 88.38 86 HIS A O 1
ATOM 679 N N . LYS A 1 87 ? 34.265 -30.640 0.087 1.00 88.62 87 LYS A N 1
ATOM 680 C CA . LYS A 1 87 ? 35.300 -31.590 -0.350 1.00 88.62 87 LYS A CA 1
ATOM 681 C C . LYS A 1 87 ? 36.224 -32.026 0.793 1.00 88.62 87 LYS A C 1
ATOM 683 O O . LYS A 1 87 ? 36.634 -33.186 0.828 1.00 88.62 87 LYS A O 1
ATOM 688 N N . GLU A 1 88 ? 36.563 -31.121 1.713 1.00 89.75 88 GLU A N 1
ATOM 689 C CA . GLU A 1 88 ? 37.315 -31.441 2.935 1.00 89.75 88 GLU A CA 1
ATOM 690 C C . GLU A 1 88 ? 36.489 -32.333 3.875 1.00 89.75 88 GLU A C 1
ATOM 692 O O . GLU A 1 88 ? 37.006 -33.328 4.383 1.00 89.75 88 GLU A O 1
ATOM 697 N N . ALA A 1 89 ? 35.200 -32.037 4.043 1.00 87.94 89 ALA A N 1
ATOM 698 C CA . ALA A 1 89 ? 34.299 -32.810 4.891 1.00 87.94 89 ALA A CA 1
ATOM 699 C C . ALA A 1 89 ? 34.057 -34.234 4.365 1.00 87.94 89 ALA A C 1
ATOM 701 O O . ALA A 1 89 ? 34.143 -35.189 5.134 1.00 87.94 89 ALA A O 1
ATOM 702 N N . LEU A 1 90 ? 33.853 -34.407 3.052 1.00 88.25 90 LEU A N 1
ATOM 703 C CA . LEU A 1 90 ? 33.745 -35.737 2.437 1.00 88.25 90 LEU A CA 1
ATOM 704 C C . LEU A 1 90 ? 35.022 -36.567 2.633 1.00 88.25 90 LEU A C 1
ATOM 706 O O . LEU A 1 90 ? 34.953 -37.773 2.872 1.00 88.25 90 LEU A O 1
ATOM 710 N N . ARG A 1 91 ? 36.201 -35.932 2.574 1.00 88.12 91 ARG A N 1
ATOM 711 C CA . ARG A 1 91 ? 37.476 -36.611 2.853 1.00 88.12 91 ARG A CA 1
ATOM 712 C C . ARG A 1 91 ? 37.578 -37.044 4.313 1.00 88.12 91 ARG A C 1
ATOM 714 O O . ARG A 1 91 ? 37.977 -38.180 4.555 1.00 88.12 91 ARG A O 1
ATOM 721 N N . ALA A 1 92 ? 37.184 -36.186 5.253 1.00 83.19 92 ALA A N 1
ATOM 722 C CA . ALA A 1 92 ? 37.175 -36.512 6.679 1.00 83.19 92 ALA A CA 1
ATOM 723 C C . ALA A 1 92 ? 36.240 -37.698 6.991 1.00 83.19 92 ALA A C 1
ATOM 725 O O . ALA A 1 92 ? 36.654 -38.655 7.643 1.00 83.19 92 ALA A O 1
ATOM 726 N N . GLN A 1 93 ? 35.035 -37.710 6.416 1.00 83.69 93 GLN A N 1
ATOM 727 C CA . GLN A 1 93 ? 34.084 -38.820 6.564 1.00 83.69 93 GLN A CA 1
ATOM 728 C C . GLN A 1 93 ? 34.600 -40.120 5.931 1.00 83.69 93 GLN A C 1
ATOM 730 O O . GLN A 1 93 ? 34.460 -41.196 6.510 1.00 83.69 93 GLN A O 1
ATOM 735 N N . SER A 1 94 ? 35.270 -40.035 4.776 1.00 78.00 94 SER A N 1
ATOM 736 C CA . SER A 1 94 ? 35.885 -41.208 4.140 1.00 78.00 94 SER A CA 1
ATOM 737 C C . SER A 1 94 ? 37.069 -41.784 4.927 1.00 78.00 94 SER A C 1
ATOM 739 O O . SER A 1 94 ? 37.371 -42.966 4.782 1.00 78.00 94 SER A O 1
ATOM 741 N N . SER A 1 95 ? 37.727 -40.976 5.771 1.00 66.81 95 SER A N 1
ATOM 742 C CA . SER A 1 95 ? 38.789 -41.452 6.666 1.00 66.81 95 SER A CA 1
ATOM 743 C C . SER A 1 95 ? 38.268 -42.065 7.967 1.00 66.81 95 SER A C 1
ATOM 745 O O . SER A 1 95 ? 38.962 -42.898 8.541 1.00 66.81 95 SER A O 1
ATOM 747 N N . GLU A 1 96 ? 37.057 -41.710 8.406 1.00 63.34 96 GLU A N 1
ATOM 748 C CA . GLU A 1 96 ? 36.423 -42.276 9.609 1.00 63.34 96 GLU A CA 1
ATOM 749 C C . GLU A 1 96 ? 35.622 -43.557 9.309 1.00 63.34 96 GLU A C 1
ATOM 751 O O . GLU A 1 96 ? 35.585 -44.465 10.131 1.00 63.34 96 GLU A O 1
ATOM 756 N N . GLY A 1 97 ? 35.071 -43.713 8.098 1.00 50.66 97 GLY A N 1
ATOM 757 C CA . GLY A 1 97 ? 34.297 -44.897 7.687 1.00 50.66 97 GLY A CA 1
ATOM 758 C C . GLY A 1 97 ? 35.092 -46.192 7.438 1.00 50.66 97 GLY A C 1
ATOM 759 O O . GLY A 1 97 ? 34.518 -47.170 6.963 1.00 50.66 97 GLY A O 1
ATOM 760 N N . SER A 1 98 ? 36.400 -46.221 7.724 1.00 43.69 98 SER A N 1
ATOM 761 C CA . SER A 1 98 ? 37.221 -47.443 7.649 1.00 43.69 98 SER A CA 1
ATOM 762 C C . SER A 1 98 ? 37.267 -48.228 8.967 1.00 43.69 98 SER A C 1
ATOM 764 O O . SER A 1 98 ? 37.818 -49.330 8.991 1.00 43.69 98 SER A O 1
ATOM 766 N N . GLU A 1 99 ? 36.686 -47.709 10.049 1.00 44.03 99 GLU A N 1
ATOM 767 C CA . GLU A 1 99 ? 36.550 -48.424 11.316 1.00 44.03 99 GLU A CA 1
ATOM 768 C C . GLU A 1 99 ? 35.068 -48.457 11.715 1.00 44.03 99 GLU A C 1
ATOM 770 O O . GLU A 1 99 ? 34.434 -47.423 11.870 1.00 44.03 99 GLU A O 1
ATOM 775 N N . THR A 1 100 ? 34.530 -49.666 11.910 1.00 43.94 100 THR A N 1
ATOM 776 C CA . THR A 1 100 ? 33.194 -49.996 12.457 1.00 43.94 100 THR A CA 1
ATOM 777 C C . THR A 1 100 ? 31.992 -49.964 11.493 1.00 43.94 100 THR A C 1
ATOM 779 O O . THR A 1 100 ? 31.341 -48.954 11.260 1.00 43.94 100 THR A O 1
ATOM 782 N N . SER A 1 101 ? 31.624 -51.150 10.994 1.00 32.81 101 SER A N 1
ATOM 783 C CA . SER A 1 101 ? 30.266 -51.459 10.537 1.00 32.81 101 SER A CA 1
ATOM 784 C C . SER A 1 101 ? 29.820 -52.737 11.245 1.00 32.81 101 SER A C 1
ATOM 786 O O . SER A 1 101 ? 30.254 -53.830 10.889 1.00 32.81 101 SER A O 1
ATOM 788 N N . GLU A 1 102 ? 28.995 -52.591 12.282 1.00 33.78 102 GLU A N 1
ATOM 789 C CA . GLU A 1 102 ? 28.220 -53.689 12.861 1.00 33.78 102 GLU A CA 1
ATOM 790 C C . GLU A 1 102 ? 26.787 -53.193 13.142 1.00 33.78 102 GLU A C 1
ATOM 792 O O . GLU A 1 102 ? 26.519 -52.434 14.066 1.00 33.78 102 GLU A O 1
ATOM 797 N N . VAL A 1 103 ? 25.928 -53.543 12.183 1.00 40.19 103 VAL A N 1
ATOM 798 C CA . VAL A 1 103 ? 24.474 -53.791 12.163 1.00 40.19 103 VAL A CA 1
ATOM 799 C C . VAL A 1 103 ? 23.630 -53.451 13.408 1.00 40.19 103 VAL A C 1
ATOM 801 O O . VAL A 1 103 ? 23.822 -54.026 14.474 1.00 40.19 103 VAL A O 1
ATOM 804 N N . ALA A 1 104 ? 22.541 -52.695 13.195 1.00 32.19 104 ALA A N 1
ATOM 805 C CA . ALA A 1 104 ? 21.279 -52.878 13.926 1.00 32.19 104 ALA A CA 1
ATOM 806 C C . ALA A 1 104 ? 20.058 -52.491 13.061 1.00 32.19 104 ALA A C 1
ATOM 808 O O . ALA A 1 104 ? 19.906 -51.339 12.655 1.00 32.19 104 ALA A O 1
ATOM 809 N N . GLU A 1 105 ? 19.206 -53.483 12.781 1.00 32.88 105 GLU A N 1
ATOM 810 C CA . GLU A 1 105 ? 17.882 -53.383 12.150 1.00 32.88 105 GLU A CA 1
ATOM 811 C C . GLU A 1 105 ? 16.820 -52.830 13.117 1.00 32.88 105 GLU A C 1
ATOM 813 O O . GLU A 1 105 ? 16.831 -53.121 14.314 1.00 32.88 105 GLU A O 1
ATOM 818 N N . ALA A 1 106 ? 15.865 -52.079 12.563 1.00 32.66 106 ALA A N 1
ATOM 819 C CA . ALA A 1 106 ? 14.667 -51.573 13.229 1.00 32.66 106 ALA A CA 1
ATOM 820 C C . ALA A 1 106 ? 13.452 -52.495 12.993 1.00 32.66 106 ALA A C 1
ATOM 822 O O . ALA A 1 106 ? 13.360 -53.164 11.966 1.00 32.66 106 ALA A O 1
ATOM 823 N N . SER A 1 107 ? 12.489 -52.488 13.921 1.00 29.59 107 SER A N 1
ATOM 824 C CA . SER A 1 107 ? 11.143 -53.056 13.742 1.00 29.59 107 SER A CA 1
ATOM 825 C C . SER A 1 107 ? 10.076 -51.984 13.974 1.00 29.59 107 SER A C 1
ATOM 827 O O . SER A 1 107 ? 10.067 -51.330 15.016 1.00 29.59 107 SER A O 1
ATOM 829 N N . GLU A 1 108 ? 9.188 -51.838 12.990 1.00 31.02 108 GLU A N 1
ATOM 830 C CA . GLU A 1 108 ? 7.947 -51.055 13.003 1.00 31.02 108 GLU A CA 1
ATOM 831 C C . GLU A 1 108 ? 6.805 -51.806 13.705 1.00 31.02 108 GLU A C 1
ATOM 833 O O . GLU A 1 108 ? 6.669 -53.022 13.563 1.00 31.02 108 GLU A O 1
ATOM 838 N N . VAL A 1 109 ? 5.920 -51.060 14.377 1.00 29.08 109 VAL A N 1
ATOM 839 C CA . VAL A 1 109 ? 4.568 -51.501 14.755 1.00 29.08 109 VAL A CA 1
ATOM 840 C C . VAL A 1 109 ? 3.588 -50.337 14.544 1.00 29.08 109 VAL A C 1
ATOM 842 O O . VAL A 1 109 ? 3.721 -49.290 15.173 1.00 29.08 109 VAL A O 1
ATOM 845 N N . LEU A 1 110 ? 2.601 -50.550 13.668 1.00 35.94 110 LEU A N 1
ATOM 846 C CA . LEU A 1 110 ? 1.346 -49.788 13.532 1.00 35.94 110 LEU A CA 1
ATOM 847 C C . LEU A 1 110 ? 0.293 -50.310 14.528 1.00 35.94 110 LEU A C 1
ATOM 849 O O . LEU A 1 110 ? 0.383 -51.464 14.959 1.00 35.94 110 LEU A O 1
ATOM 853 N N . PRO A 1 111 ? -0.766 -49.527 14.814 1.00 43.09 111 PRO A N 1
ATOM 854 C CA . PRO A 1 111 ? -2.088 -50.090 14.535 1.00 43.09 111 PRO A CA 1
ATOM 855 C C . PRO A 1 111 ? -3.147 -49.116 13.986 1.00 43.09 111 PRO A C 1
ATOM 857 O O . PRO A 1 111 ? -2.998 -47.896 13.966 1.00 43.09 111 PRO A O 1
ATOM 860 N N . ASP A 1 112 ? -4.206 -49.789 13.542 1.00 29.92 112 ASP A N 1
ATOM 861 C CA . ASP A 1 112 ? -5.369 -49.438 12.733 1.00 29.92 112 ASP A CA 1
ATOM 862 C C . ASP A 1 112 ? -6.501 -48.642 13.419 1.00 29.92 112 ASP A C 1
ATOM 864 O O . ASP A 1 112 ? -6.552 -48.463 14.636 1.00 29.92 112 ASP A O 1
ATOM 868 N N . ALA A 1 113 ? -7.436 -48.237 12.555 1.00 37.44 113 ALA A N 1
ATOM 869 C CA . ALA A 1 113 ? -8.636 -47.419 12.724 1.00 37.44 113 ALA A CA 1
ATOM 870 C C . ALA A 1 113 ? -9.792 -47.994 13.581 1.00 37.44 113 ALA A C 1
ATOM 872 O O . ALA A 1 113 ? -9.896 -49.197 13.806 1.00 37.44 113 ALA A O 1
ATOM 873 N N . SER A 1 114 ? -10.756 -47.129 13.939 1.00 31.39 114 SER A N 1
ATOM 874 C CA . SER A 1 114 ? -12.197 -47.457 13.878 1.00 31.39 114 SER A CA 1
ATOM 875 C C . SER A 1 114 ? -13.093 -46.205 13.894 1.00 31.39 114 SER A C 1
ATOM 877 O O . SER A 1 114 ? -12.900 -45.286 14.689 1.00 31.39 114 SER A O 1
ATOM 879 N N . GLU A 1 115 ? -14.058 -46.197 12.972 1.00 35.78 115 GLU A N 1
ATOM 880 C CA . GLU A 1 115 ? -15.257 -45.353 12.921 1.00 35.78 115 GLU A CA 1
ATOM 881 C C . GLU A 1 115 ? -16.324 -45.891 13.887 1.00 35.78 115 GLU A C 1
ATOM 883 O O . GLU A 1 115 ? -16.384 -47.102 14.101 1.00 35.78 115 GLU A O 1
ATOM 888 N N . ASP A 1 116 ? -17.238 -45.037 14.365 1.00 30.09 116 ASP A N 1
ATOM 889 C CA . ASP A 1 116 ? -18.606 -45.492 14.629 1.00 30.09 116 ASP A CA 1
ATOM 890 C C . ASP A 1 116 ? -19.646 -44.363 14.530 1.00 30.09 116 ASP A C 1
ATOM 892 O O . ASP A 1 116 ? -19.379 -43.191 14.804 1.00 30.09 116 ASP A O 1
ATOM 896 N N . SER A 1 117 ? -20.847 -44.750 14.110 1.00 35.72 117 SER A N 1
ATOM 897 C CA . SER A 1 117 ? -21.991 -43.909 13.743 1.00 35.72 117 SER A CA 1
ATOM 898 C C . SER A 1 117 ? -23.215 -44.278 14.588 1.00 35.72 117 SER A C 1
ATOM 900 O O . SER A 1 117 ? -23.363 -45.427 14.993 1.00 35.72 117 SER A O 1
ATOM 902 N N . GLY A 1 118 ? -24.135 -43.339 14.841 1.00 28.31 118 GLY A N 1
ATOM 903 C CA . GLY A 1 118 ? -25.367 -43.646 15.578 1.00 28.31 118 GLY A CA 1
ATOM 904 C C . GLY A 1 118 ? -26.458 -42.577 15.468 1.00 28.31 118 GLY A C 1
ATOM 905 O O . GLY A 1 118 ? -26.258 -41.429 15.848 1.00 28.31 118 GLY A O 1
ATOM 906 N N . GLN A 1 119 ? -27.615 -42.989 14.945 1.00 31.16 119 GLN A N 1
ATOM 907 C CA . GLN A 1 119 ? -28.857 -42.240 14.701 1.00 31.16 119 GLN A CA 1
ATOM 908 C C . GLN A 1 119 ? -29.952 -42.530 15.757 1.00 31.16 119 GLN A C 1
ATOM 910 O O . GLN A 1 119 ? -29.904 -43.556 16.432 1.00 31.16 119 GLN A O 1
ATOM 915 N N . SER A 1 120 ? -31.028 -41.716 15.696 1.00 31.19 120 SER A N 1
ATOM 916 C CA . SER A 1 120 ? -32.430 -41.939 16.162 1.00 31.19 120 SER A CA 1
ATOM 917 C C . SER A 1 120 ? -32.739 -41.576 17.638 1.00 31.19 120 SER A C 1
ATOM 919 O O . SER A 1 120 ? -31.846 -41.630 18.466 1.00 31.19 120 SER A O 1
ATOM 921 N N . GLU A 1 121 ? -33.935 -41.144 18.084 1.00 31.92 121 GLU A N 1
ATOM 922 C CA . GLU A 1 121 ? -35.303 -41.193 17.539 1.00 31.92 121 GLU A CA 1
ATOM 923 C C . GLU A 1 121 ? -36.290 -40.273 18.341 1.00 31.92 121 GLU A C 1
ATOM 925 O O . GLU A 1 121 ? -36.115 -40.053 19.534 1.00 31.92 121 GLU A O 1
ATOM 930 N N . ILE A 1 122 ? -37.311 -39.740 17.647 1.00 30.69 122 ILE A N 1
ATOM 931 C CA . ILE A 1 122 ? -38.756 -39.508 17.957 1.00 30.69 122 ILE A CA 1
ATOM 932 C C . ILE A 1 122 ? -39.272 -39.391 19.420 1.00 30.69 122 ILE A C 1
ATOM 934 O O . ILE A 1 122 ? -39.076 -40.290 20.227 1.00 30.69 122 ILE A O 1
ATOM 938 N N . SER A 1 123 ? -40.170 -38.411 19.677 1.00 29.27 123 SER A N 1
ATOM 939 C CA . SER A 1 123 ? -41.462 -38.604 20.399 1.00 29.27 123 SER A CA 1
ATOM 940 C C . SER A 1 123 ? -42.452 -37.429 20.256 1.00 29.27 123 SER A C 1
ATOM 942 O O . SER A 1 123 ? -42.104 -36.263 20.411 1.00 29.27 123 SER A O 1
ATOM 944 N N . ARG A 1 124 ? -43.712 -37.788 19.974 1.00 30.38 124 ARG A N 1
ATOM 945 C CA . ARG A 1 124 ? -44.962 -37.002 19.874 1.00 30.38 124 ARG A CA 1
ATOM 946 C C . ARG A 1 124 ? -45.864 -37.355 21.070 1.00 30.38 124 ARG A C 1
ATOM 948 O O . ARG A 1 124 ? -45.750 -38.479 21.544 1.00 30.38 124 ARG A O 1
ATOM 955 N N . LEU A 1 125 ? -46.811 -36.468 21.416 1.00 29.34 125 LEU A N 1
ATOM 956 C CA . LEU A 1 125 ? -48.171 -36.655 22.006 1.00 29.34 125 LEU A CA 1
ATOM 957 C C . LEU A 1 125 ? -48.454 -35.475 22.970 1.00 29.34 125 LEU A C 1
ATOM 959 O O . LEU A 1 125 ? -47.521 -34.991 23.594 1.00 29.34 125 LEU A O 1
ATOM 963 N N . ASP A 1 126 ? -49.660 -34.997 23.278 1.00 29.47 126 ASP A N 1
ATOM 964 C CA . ASP A 1 126 ? -50.994 -34.883 22.666 1.00 29.47 126 ASP A CA 1
ATOM 965 C C . ASP A 1 126 ? -51.882 -34.162 23.719 1.00 29.47 126 ASP A C 1
ATOM 967 O O . ASP A 1 126 ? -51.590 -34.237 24.913 1.00 29.47 126 ASP A O 1
ATOM 971 N N . GLY A 1 127 ? -53.001 -33.550 23.307 1.00 27.70 127 GLY A N 1
ATOM 972 C CA . GLY A 1 127 ? -54.223 -33.552 24.136 1.00 27.70 127 GLY A CA 1
ATOM 973 C C . GLY A 1 127 ? -54.754 -32.274 24.823 1.00 27.70 127 GLY A C 1
ATOM 974 O O . GLY A 1 127 ? -54.483 -32.047 25.994 1.00 27.70 127 GLY A O 1
ATOM 975 N N . SER A 1 128 ? -55.738 -31.640 24.152 1.00 27.30 128 SER A N 1
ATOM 976 C CA . SER A 1 128 ? -57.070 -31.164 24.648 1.00 27.30 128 SER A CA 1
ATOM 977 C C . SER A 1 128 ? -57.146 -30.086 25.767 1.00 27.30 128 SER A C 1
ATOM 979 O O . SER A 1 128 ? -56.240 -29.944 26.562 1.00 27.30 128 SER A O 1
ATOM 981 N N . SER A 1 129 ? -58.192 -29.273 25.989 1.00 27.31 129 SER A N 1
ATOM 982 C CA . SER A 1 129 ? -59.625 -29.258 25.639 1.00 27.31 129 SER A CA 1
ATOM 983 C C . SER A 1 129 ? -60.172 -27.835 25.977 1.00 27.31 129 SER A C 1
ATOM 985 O O . SER A 1 129 ? -59.782 -27.282 26.998 1.00 27.31 129 SER A O 1
ATOM 987 N N . ARG A 1 130 ? -60.957 -27.149 25.124 1.00 29.88 130 ARG A N 1
ATOM 988 C CA . ARG A 1 130 ? -62.447 -27.103 25.057 1.00 29.88 130 ARG A CA 1
ATOM 989 C C . ARG A 1 130 ? -63.134 -25.947 25.838 1.00 29.88 130 ARG A C 1
ATOM 991 O O . ARG A 1 130 ? -63.076 -25.921 27.060 1.00 29.88 130 ARG A O 1
ATOM 998 N N . LYS A 1 131 ? -63.925 -25.148 25.089 1.00 29.95 131 LYS A N 1
ATOM 999 C CA . LYS A 1 131 ? -65.258 -24.516 25.352 1.00 29.95 131 LYS A CA 1
ATOM 1000 C C . LYS A 1 131 ? -65.295 -23.008 25.021 1.00 29.95 131 LYS A C 1
ATOM 1002 O O . LYS A 1 131 ? -64.563 -22.238 25.617 1.00 29.95 131 LYS A O 1
ATOM 1007 N N . ASP A 1 132 ? -65.986 -22.565 23.963 1.00 27.92 132 ASP A N 1
ATOM 1008 C CA . ASP A 1 132 ? -67.453 -22.383 23.785 1.00 27.92 132 ASP A CA 1
ATOM 1009 C C . ASP A 1 132 ? -68.056 -21.207 24.589 1.00 27.92 132 ASP A C 1
ATOM 1011 O O . ASP A 1 132 ? -68.318 -21.370 25.777 1.00 27.92 132 ASP A O 1
ATOM 1015 N N . ARG A 1 133 ? -68.403 -20.071 23.945 1.00 30.17 133 ARG A N 1
ATOM 1016 C CA . ARG A 1 133 ? -69.768 -19.758 23.436 1.00 30.17 133 ARG A CA 1
ATOM 1017 C C . ARG A 1 133 ? -69.998 -18.285 23.033 1.00 30.17 133 ARG A C 1
ATOM 1019 O O . ARG A 1 133 ? -69.474 -17.349 23.615 1.00 30.17 133 ARG A O 1
ATOM 1026 N N . HIS A 1 134 ? -70.873 -18.176 22.032 1.00 28.42 134 HIS A N 1
ATOM 1027 C CA . HIS A 1 134 ? -71.495 -17.045 21.331 1.00 28.42 134 HIS A CA 1
ATOM 1028 C C . HIS A 1 134 ? -72.309 -16.023 22.155 1.00 28.42 134 HIS A C 1
ATOM 1030 O O . HIS A 1 134 ? -72.954 -16.428 23.115 1.00 28.42 134 HIS A O 1
ATOM 1036 N N . PHE A 1 135 ? -72.429 -14.775 21.648 1.00 27.31 135 PHE A N 1
ATOM 1037 C CA . PHE A 1 135 ? -73.651 -14.098 21.101 1.00 27.31 135 PHE A CA 1
ATOM 1038 C C . PHE A 1 135 ? -73.339 -12.590 20.832 1.00 27.31 135 PHE A C 1
ATOM 1040 O O . PHE A 1 135 ? -72.867 -11.918 21.737 1.00 27.31 135 PHE A O 1
ATOM 1047 N N . ARG A 1 136 ? -73.305 -12.052 19.590 1.00 29.19 136 ARG A N 1
ATOM 1048 C CA . ARG A 1 136 ? -74.373 -11.338 18.812 1.00 29.19 136 ARG A CA 1
ATOM 1049 C C . ARG A 1 136 ? -75.296 -10.418 19.651 1.00 29.19 136 ARG A C 1
ATOM 1051 O O . ARG A 1 136 ? -75.782 -10.881 20.667 1.00 29.19 136 ARG A O 1
ATOM 1058 N N . ALA A 1 137 ? -75.730 -9.209 19.267 1.00 28.06 137 ALA A N 1
ATOM 1059 C CA . ALA A 1 137 ? -75.497 -8.282 18.149 1.00 28.06 137 ALA A CA 1
ATOM 1060 C C . ALA A 1 137 ? -76.307 -6.969 18.404 1.00 28.06 137 ALA A C 1
ATOM 1062 O O . ALA A 1 137 ? -77.405 -7.053 18.938 1.00 28.06 137 ALA A O 1
ATOM 1063 N N . SER A 1 138 ? -75.765 -5.826 17.953 1.00 28.45 138 SER A N 1
ATOM 1064 C CA . SER A 1 138 ? -76.366 -4.656 17.251 1.00 28.45 138 SER A CA 1
ATOM 1065 C C . SER A 1 138 ? -77.601 -3.843 17.734 1.00 28.45 138 SER A C 1
ATOM 1067 O O . SER A 1 138 ? -78.565 -4.381 18.264 1.00 28.45 138 SER A O 1
ATOM 1069 N N . TRP A 1 139 ? -77.584 -2.570 17.267 1.00 26.86 139 TRP A N 1
ATOM 1070 C CA . TRP A 1 139 ? -78.636 -1.529 17.078 1.00 26.86 139 TRP A CA 1
ATOM 1071 C C . TRP A 1 139 ? -78.799 -0.489 18.212 1.00 26.86 139 TRP A C 1
ATOM 1073 O O . TRP A 1 139 ? -78.697 -0.856 19.369 1.00 26.86 139 TRP A O 1
ATOM 1083 N N . ALA A 1 140 ? -79.191 0.784 18.033 1.00 28.95 140 ALA A N 1
ATOM 1084 C CA . ALA A 1 140 ? -78.996 1.895 17.078 1.00 28.95 140 ALA A CA 1
ATOM 1085 C C . ALA A 1 140 ? -79.969 3.041 17.514 1.00 28.95 140 ALA A C 1
ATOM 1087 O O . ALA A 1 140 ? -81.073 2.730 17.945 1.00 28.95 140 ALA A O 1
ATOM 1088 N N . ILE A 1 141 ? -79.604 4.320 17.280 1.00 33.16 141 ILE A N 1
ATOM 1089 C CA . ILE A 1 141 ? -80.482 5.478 16.912 1.00 33.16 141 ILE A CA 1
ATOM 1090 C C . ILE A 1 141 ? -81.148 6.409 17.986 1.00 33.16 141 ILE A C 1
ATOM 1092 O O . ILE A 1 141 ? -82.027 6.003 18.733 1.00 33.16 141 ILE A O 1
ATOM 1096 N N . LEU A 1 142 ? -80.745 7.703 17.898 1.00 29.27 142 LEU A N 1
ATOM 1097 C CA . LEU A 1 142 ? -81.427 9.039 17.943 1.00 29.27 142 LEU A CA 1
ATOM 1098 C C . LEU A 1 142 ? -82.456 9.472 19.023 1.00 29.27 142 LEU A C 1
ATOM 1100 O O . LEU A 1 142 ? -83.422 8.774 19.297 1.00 29.27 142 LEU A O 1
ATOM 1104 N N . GLY A 1 143 ? -82.393 10.772 19.391 1.00 26.12 143 GLY A N 1
ATOM 1105 C CA . GLY A 1 143 ? -83.600 11.617 19.555 1.00 26.12 143 GLY A CA 1
ATOM 1106 C C . GLY A 1 143 ? -83.531 12.790 20.554 1.00 26.12 143 GLY A C 1
ATOM 1107 O O . GLY A 1 143 ? -83.257 12.586 21.723 1.00 26.12 143 GLY A O 1
ATOM 1108 N N . LEU A 1 144 ? -83.833 14.007 20.084 1.00 26.88 144 LEU A N 1
ATOM 1109 C CA . LEU A 1 144 ? -83.737 15.344 20.716 1.00 26.88 144 LEU A CA 1
ATOM 1110 C C . LEU A 1 144 ? -85.114 15.900 21.191 1.00 26.88 144 LEU A C 1
ATOM 1112 O O . LEU A 1 144 ? -86.136 15.430 20.699 1.00 26.88 144 LEU A O 1
ATOM 1116 N N . ALA A 1 145 ? -85.087 17.006 21.975 1.00 29.19 145 ALA A N 1
ATOM 1117 C CA . ALA A 1 145 ? -86.128 18.059 22.198 1.00 29.19 145 ALA A CA 1
ATOM 1118 C C . ALA A 1 145 ? -87.246 17.792 23.255 1.00 29.19 145 ALA A C 1
ATOM 1120 O O . ALA A 1 145 ? -87.676 16.659 23.400 1.00 29.19 145 ALA A O 1
ATOM 1121 N N . ALA A 1 146 ? -87.856 18.737 24.003 1.00 30.20 146 ALA A N 1
ATOM 1122 C CA . ALA A 1 146 ? -87.691 20.173 24.307 1.00 30.20 146 ALA A CA 1
ATOM 1123 C C . ALA A 1 146 ? -88.753 20.625 25.366 1.00 30.20 146 ALA A C 1
ATOM 1125 O O . ALA A 1 146 ? -89.903 20.220 25.272 1.00 30.20 146 ALA A O 1
ATOM 1126 N N . ILE A 1 147 ? -88.364 21.488 26.321 1.00 35.25 147 ILE A N 1
ATOM 1127 C CA . ILE A 1 147 ? -88.979 22.779 26.756 1.00 35.25 147 ILE A CA 1
ATOM 1128 C C . ILE A 1 147 ? -90.503 22.903 26.996 1.00 35.25 147 ILE A C 1
ATOM 1130 O O . ILE A 1 147 ? -91.278 22.781 26.056 1.00 35.25 147 ILE A O 1
ATOM 1134 N N . ILE A 1 148 ? -90.896 23.424 28.182 1.00 31.42 148 ILE A N 1
ATOM 1135 C CA . ILE A 1 148 ? -92.166 24.154 28.432 1.00 31.42 148 ILE A CA 1
ATOM 1136 C C . ILE A 1 148 ? -91.999 25.299 29.487 1.00 31.42 148 ILE A C 1
ATOM 1138 O O . ILE A 1 148 ? -91.732 25.012 30.648 1.00 31.42 148 ILE A O 1
ATOM 1142 N N . LEU A 1 149 ? -92.224 26.555 29.023 1.00 28.17 149 LEU A N 1
ATOM 1143 C CA . LEU A 1 149 ? -92.840 27.791 29.620 1.00 28.17 149 LEU A CA 1
ATOM 1144 C C . LEU A 1 149 ? -92.230 28.440 30.904 1.00 28.17 149 LEU A C 1
ATOM 1146 O O . LEU A 1 149 ? -92.175 27.784 31.932 1.00 28.17 149 LEU A O 1
ATOM 1150 N N . ALA A 1 150 ? -91.706 29.689 30.967 1.00 29.89 150 ALA A N 1
ATOM 1151 C CA . ALA A 1 150 ? -92.188 31.064 30.619 1.00 29.89 150 ALA A CA 1
ATOM 1152 C C . ALA A 1 150 ? -93.390 31.561 31.480 1.00 29.89 150 ALA A C 1
ATOM 1154 O O . ALA A 1 150 ? -94.212 30.702 31.793 1.00 29.89 150 ALA A O 1
ATOM 1155 N N . PRO A 1 151 ? -93.636 32.876 31.780 1.00 47.84 151 PRO A N 1
ATOM 1156 C CA . PRO A 1 151 ? -92.889 34.151 31.580 1.00 47.84 151 PRO A CA 1
ATOM 1157 C C . PRO A 1 151 ? -93.035 35.218 32.740 1.00 47.84 151 PRO A C 1
ATOM 1159 O O . PRO A 1 151 ? -93.614 34.923 33.779 1.00 47.84 151 PRO A O 1
ATOM 1162 N N . ALA A 1 152 ? -92.607 36.481 32.483 1.00 31.17 152 ALA A N 1
ATOM 1163 C CA . ALA A 1 152 ? -93.004 37.779 33.112 1.00 31.17 152 ALA A CA 1
ATOM 1164 C C . ALA A 1 152 ? -92.382 38.143 34.496 1.00 31.17 152 ALA A C 1
ATOM 1166 O O . ALA A 1 152 ? -92.422 37.341 35.410 1.00 31.17 152 ALA A O 1
ATOM 1167 N N . ILE A 1 153 ? -91.809 39.322 34.801 1.00 37.62 153 ILE A N 1
ATOM 1168 C CA . ILE A 1 153 ? -91.856 40.691 34.254 1.00 37.62 153 ILE A CA 1
ATOM 1169 C C . ILE A 1 153 ? -90.548 41.448 34.630 1.00 37.62 153 ILE A C 1
ATOM 1171 O O . ILE A 1 153 ? -89.989 41.208 35.701 1.00 37.62 153 ILE A O 1
ATOM 1175 N N . PRO A 1 154 ? -90.071 42.362 33.763 1.00 43.12 154 PRO A N 1
ATOM 1176 C CA . PRO A 1 154 ? -88.863 43.179 33.930 1.00 43.12 154 PRO A CA 1
ATOM 1177 C C . PRO A 1 154 ? -89.118 44.382 34.854 1.00 43.12 154 PRO A C 1
ATOM 1179 O O . PRO A 1 154 ? -90.254 44.831 34.904 1.00 43.12 154 PRO A O 1
ATOM 1182 N N . TRP A 1 155 ? -88.080 44.899 35.540 1.00 37.25 155 TRP A N 1
ATOM 1183 C CA . TRP A 1 155 ? -87.902 46.306 36.010 1.00 37.25 155 TRP A CA 1
ATOM 1184 C C . TRP A 1 155 ? -86.667 46.509 36.937 1.00 37.25 155 TRP A C 1
ATOM 1186 O O . TRP A 1 155 ? -86.626 47.432 37.742 1.00 37.25 155 TRP A O 1
ATOM 1196 N N . PHE A 1 156 ? -85.621 45.678 36.823 1.00 39.00 156 PHE A N 1
ATOM 1197 C CA . PHE A 1 156 ? -84.365 45.829 37.594 1.00 39.00 156 PHE A CA 1
ATOM 1198 C C . PHE A 1 156 ? -83.096 45.838 36.712 1.00 39.00 156 PHE A C 1
ATOM 1200 O O . PHE A 1 156 ? -81.985 45.590 37.177 1.00 39.00 156 PHE A O 1
ATOM 1207 N N . LEU A 1 157 ? -83.257 46.146 35.421 1.00 41.53 157 LEU A N 1
ATOM 1208 C CA . LEU A 1 157 ? -82.214 46.111 34.387 1.00 41.53 157 LEU A CA 1
ATOM 1209 C C . LEU A 1 157 ? -81.582 47.488 34.106 1.00 41.53 157 LEU A C 1
ATOM 1211 O O . LEU A 1 157 ? -81.478 47.874 32.952 1.00 41.53 157 LEU A O 1
ATOM 1215 N N . ASP A 1 158 ? -81.138 48.224 35.129 1.00 49.12 158 ASP A N 1
ATOM 1216 C CA . ASP A 1 158 ? -80.368 49.461 34.856 1.00 49.12 158 ASP A CA 1
ATOM 1217 C C . ASP A 1 158 ? -79.183 49.743 35.800 1.00 49.12 158 ASP A C 1
ATOM 1219 O O . ASP A 1 158 ? -78.488 50.742 35.667 1.00 49.12 158 ASP A O 1
ATOM 1223 N N . LEU A 1 159 ? -78.876 48.832 36.734 1.00 42.12 159 LEU A N 1
ATOM 1224 C CA . LEU A 1 159 ? -77.669 48.925 37.581 1.00 42.12 159 LEU A CA 1
ATOM 1225 C C . LEU A 1 159 ? -76.798 47.660 37.564 1.00 42.12 159 LEU A C 1
ATOM 1227 O O . LEU A 1 159 ? -75.612 47.727 37.877 1.00 42.12 159 LEU A O 1
ATOM 1231 N N . ALA A 1 160 ? -77.346 46.518 37.139 1.00 47.50 160 ALA A N 1
ATOM 1232 C CA . ALA A 1 160 ? -76.591 45.273 36.991 1.00 47.50 160 ALA A CA 1
ATOM 1233 C C . ALA A 1 160 ? -75.885 45.153 35.626 1.00 47.50 160 ALA A C 1
ATOM 1235 O O . ALA A 1 160 ? -74.833 44.530 35.548 1.00 47.50 160 ALA A O 1
ATOM 1236 N N . HIS A 1 161 ? -76.405 45.787 34.567 1.00 46.38 161 HIS A N 1
ATOM 1237 C CA . HIS A 1 161 ? -75.795 45.723 33.230 1.00 46.38 161 HIS A CA 1
ATOM 1238 C C . HIS A 1 161 ? -74.478 46.507 33.130 1.00 46.38 161 HIS A C 1
ATOM 1240 O O . HIS A 1 161 ? -73.580 46.093 32.408 1.00 46.38 161 HIS A O 1
ATOM 1246 N N . TRP A 1 162 ? -74.311 47.581 33.909 1.00 44.84 162 TRP A N 1
ATOM 1247 C CA . TRP A 1 162 ? -73.052 48.333 33.926 1.00 44.84 162 TRP A CA 1
ATOM 1248 C C . TRP A 1 162 ? -71.930 47.608 34.683 1.00 44.84 162 TRP A C 1
ATOM 1250 O O . TRP A 1 162 ? -70.778 47.674 34.272 1.00 44.84 162 TRP A O 1
ATOM 1260 N N . ARG A 1 163 ? -72.255 46.845 35.738 1.00 47.97 163 ARG A N 1
ATOM 1261 C CA . ARG A 1 163 ? -71.259 46.038 36.466 1.00 47.97 163 ARG A CA 1
ATOM 1262 C C . ARG A 1 163 ? -70.906 44.722 35.775 1.00 47.97 163 ARG A C 1
ATOM 1264 O O . ARG A 1 163 ? -69.800 44.242 35.986 1.00 47.97 163 ARG A O 1
ATOM 1271 N N . LEU A 1 164 ? -71.799 44.161 34.953 1.00 47.47 164 LEU A N 1
ATOM 1272 C CA . LEU A 1 164 ? -71.493 42.947 34.189 1.00 47.47 164 LEU A CA 1
ATOM 1273 C C . LEU A 1 164 ? -70.538 43.236 33.021 1.00 47.47 164 LEU A C 1
ATOM 1275 O O . LEU A 1 164 ? -69.596 42.483 32.812 1.00 47.47 164 LEU A O 1
ATOM 1279 N N . ILE A 1 165 ? -70.718 44.373 32.337 1.00 52.31 165 ILE A N 1
A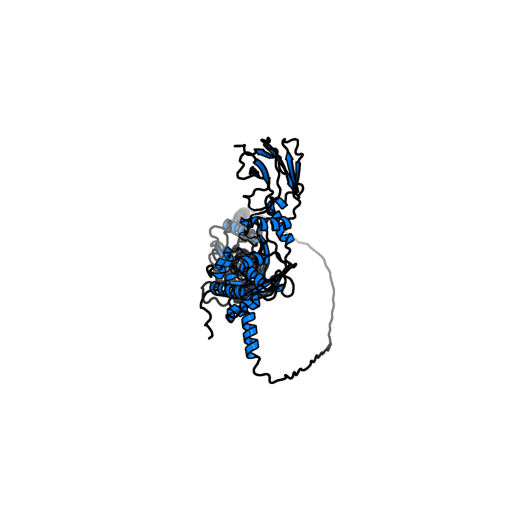TOM 1280 C CA . ILE A 1 165 ? -69.812 44.807 31.262 1.00 52.31 165 ILE A CA 1
ATOM 1281 C C . ILE A 1 165 ? -68.432 45.167 31.831 1.00 52.31 165 ILE A C 1
ATOM 1283 O O . ILE A 1 165 ? -67.423 44.841 31.220 1.00 52.31 165 ILE A O 1
ATOM 1287 N N . GLU A 1 166 ? -68.357 45.766 33.024 1.00 46.84 166 GLU A N 1
ATOM 1288 C CA . GLU A 1 166 ? -67.076 46.060 33.682 1.00 46.84 166 GLU A CA 1
ATOM 1289 C C . GLU A 1 166 ? -66.385 44.787 34.214 1.00 46.84 166 GLU A C 1
ATOM 1291 O O . GLU A 1 166 ? -65.160 44.705 34.176 1.00 46.84 166 GLU A O 1
ATOM 1296 N N . SER A 1 167 ? -67.137 43.753 34.626 1.00 46.59 167 SER A N 1
ATOM 1297 C CA . SER A 1 167 ? -66.561 42.448 34.987 1.00 46.59 167 SER A CA 1
ATOM 1298 C C . SER A 1 167 ? -66.163 41.595 33.783 1.00 46.59 167 SER A C 1
ATOM 1300 O O . SER A 1 167 ? -65.183 40.871 33.886 1.00 46.59 167 SER A O 1
ATOM 1302 N N . GLU A 1 168 ? -66.857 41.692 32.645 1.00 45.72 168 GLU A N 1
ATOM 1303 C CA . GLU A 1 168 ? -66.455 41.007 31.407 1.00 45.72 168 GLU A CA 1
ATOM 1304 C C . GLU A 1 168 ? -65.253 41.705 30.748 1.00 45.72 168 GLU A C 1
ATOM 1306 O O . GLU A 1 168 ? -64.325 41.022 30.336 1.00 45.72 168 GLU A O 1
ATOM 1311 N N . LEU A 1 169 ? -65.160 43.044 30.774 1.00 44.84 169 LEU A N 1
ATOM 1312 C CA . LEU A 1 169 ? -63.965 43.772 30.303 1.00 44.84 169 LEU A CA 1
ATOM 1313 C C . LEU A 1 169 ? -62.737 43.638 31.222 1.00 44.84 169 LEU A C 1
ATOM 1315 O O . LEU A 1 169 ? -61.613 43.859 30.765 1.00 44.84 169 LEU A O 1
ATOM 1319 N N . LEU A 1 170 ? -62.926 43.318 32.507 1.00 46.38 170 LEU A N 1
ATOM 1320 C CA . LEU A 1 170 ? -61.829 43.024 33.441 1.00 46.38 170 LEU A CA 1
ATOM 1321 C C . LEU A 1 170 ? -61.481 41.529 33.499 1.00 46.38 170 LEU A C 1
ATOM 1323 O O . LEU A 1 170 ? -60.332 41.211 33.797 1.00 46.38 170 LEU A O 1
ATOM 1327 N N . ALA A 1 171 ? -62.413 40.628 33.171 1.00 45.47 171 ALA A N 1
ATOM 1328 C CA . ALA A 1 171 ? -62.128 39.205 32.982 1.00 45.47 171 ALA A CA 1
ATOM 1329 C C . ALA A 1 171 ? -61.394 38.944 31.655 1.00 45.47 171 ALA A C 1
ATOM 1331 O O . ALA A 1 171 ? -60.426 38.193 31.655 1.00 45.47 171 ALA A O 1
ATOM 1332 N N . ASP A 1 172 ? -61.728 39.661 30.573 1.00 40.75 172 ASP A N 1
ATOM 1333 C CA . ASP A 1 172 ? -60.999 39.572 29.292 1.00 40.75 172 ASP A CA 1
ATOM 1334 C C . ASP A 1 172 ? -59.576 40.163 29.347 1.00 40.75 172 ASP A C 1
ATOM 1336 O O . ASP A 1 172 ? -58.774 39.939 28.445 1.00 40.75 172 ASP A O 1
ATOM 1340 N N . LYS A 1 173 ? -59.223 40.903 30.409 1.00 41.84 173 LYS A N 1
ATOM 1341 C CA . LYS A 1 173 ? -57.846 41.374 30.661 1.00 41.84 173 LYS A CA 1
ATOM 1342 C C . LYS A 1 173 ? -57.062 40.520 31.655 1.00 41.84 173 LYS A C 1
ATOM 1344 O O . LYS A 1 173 ? -55.880 40.787 31.860 1.00 41.84 173 LYS A O 1
ATOM 1349 N N . ALA A 1 174 ? -57.700 39.534 32.284 1.00 45.88 174 ALA A N 1
ATOM 1350 C CA . ALA A 1 174 ? -57.055 38.636 33.240 1.00 45.88 174 ALA A CA 1
ATOM 1351 C C . ALA A 1 174 ? -56.523 37.346 32.592 1.00 45.88 174 ALA A C 1
ATOM 1353 O O . ALA A 1 174 ? -55.719 36.661 33.216 1.00 45.88 174 ALA A O 1
ATOM 1354 N N . ASP A 1 175 ? -56.913 37.067 31.345 1.00 50.75 175 ASP A N 1
ATOM 1355 C CA . ASP A 1 175 ? -56.484 35.892 30.577 1.00 50.75 175 ASP A CA 1
ATOM 1356 C C . ASP A 1 175 ? -55.523 36.237 29.426 1.00 50.75 175 ASP A C 1
ATOM 1358 O O . ASP A 1 175 ? -55.278 35.399 28.561 1.00 50.75 175 ASP A O 1
ATOM 1362 N N . GLU A 1 176 ? -54.933 37.441 29.392 1.00 49.72 176 GLU A N 1
ATOM 1363 C CA . GLU A 1 176 ? -53.747 37.643 28.554 1.00 49.72 176 GLU A CA 1
ATOM 1364 C C . GLU A 1 176 ? -52.571 36.939 29.245 1.00 49.72 176 GLU A C 1
ATOM 1366 O O . GLU A 1 176 ? -52.121 37.421 30.292 1.00 49.72 176 GLU A O 1
ATOM 1371 N N . PRO A 1 177 ? -52.073 35.800 28.714 1.00 58.28 177 PRO A N 1
ATOM 1372 C CA . PRO A 1 177 ? -50.914 35.145 29.297 1.00 58.28 177 PRO A CA 1
ATOM 1373 C C . PRO A 1 177 ? -49.796 36.176 29.412 1.00 58.28 177 PRO A C 1
ATOM 1375 O O . PRO A 1 177 ? -49.527 36.922 28.464 1.00 58.28 177 PRO A O 1
ATOM 1378 N N . THR A 1 178 ? -49.160 36.244 30.585 1.00 69.31 178 THR A N 1
ATOM 1379 C CA . THR A 1 178 ? -48.025 37.148 30.788 1.00 69.31 178 THR A CA 1
ATOM 1380 C C . THR A 1 178 ? -46.999 36.913 29.679 1.00 69.31 178 THR A C 1
ATOM 1382 O O . THR A 1 178 ? -46.917 35.813 29.130 1.00 69.31 178 THR A O 1
ATOM 1385 N N . LYS A 1 179 ? -46.171 37.908 29.331 1.00 65.38 179 LYS A N 1
ATOM 1386 C CA . LYS A 1 179 ? -45.087 37.695 28.346 1.00 65.38 179 LYS A CA 1
ATOM 1387 C C . LYS A 1 179 ? -44.242 36.457 28.675 1.00 65.38 179 LYS A C 1
ATOM 1389 O O . LYS A 1 179 ? -43.740 35.799 27.774 1.00 65.38 179 LYS A O 1
ATOM 1394 N N . GLU A 1 180 ? -44.132 36.128 29.958 1.00 57.69 180 GLU A N 1
ATOM 1395 C CA . GLU A 1 180 ? -43.463 34.938 30.480 1.00 57.69 180 GLU A CA 1
ATOM 1396 C C . GLU A 1 180 ? -44.267 33.645 30.264 1.00 57.69 180 GLU A C 1
ATOM 1398 O O . GLU A 1 180 ? -43.667 32.634 29.917 1.00 57.69 180 GLU A O 1
ATOM 1403 N N . GLN A 1 181 ? -45.599 33.654 30.403 1.00 63.47 181 GLN A N 1
ATOM 1404 C CA . GLN A 1 181 ? -46.468 32.525 30.037 1.00 63.47 181 GLN A CA 1
ATOM 1405 C C . GLN A 1 181 ? -46.565 32.326 28.521 1.00 63.47 181 GLN A C 1
ATOM 1407 O O . GLN A 1 181 ? -46.576 31.191 28.059 1.00 63.47 181 GLN A O 1
ATOM 1412 N N . GLN A 1 182 ? -46.577 33.404 27.734 1.00 67.69 182 GLN A N 1
ATOM 1413 C CA . GLN A 1 182 ? -46.465 33.317 26.277 1.00 67.69 182 GLN A CA 1
ATOM 1414 C C . GLN A 1 182 ? -45.102 32.763 25.874 1.00 67.69 182 GLN A C 1
ATOM 1416 O O . GLN A 1 182 ? -45.049 31.887 25.021 1.00 67.69 182 GLN A O 1
ATOM 1421 N N . ALA A 1 183 ? -44.011 33.203 26.510 1.00 63.16 183 ALA A N 1
ATOM 1422 C CA . ALA A 1 183 ? -42.685 32.626 26.296 1.00 63.16 183 ALA A CA 1
ATOM 1423 C C . ALA A 1 183 ? -42.612 31.159 26.748 1.00 63.16 183 ALA A C 1
ATOM 1425 O O . ALA A 1 183 ? -41.970 30.362 26.077 1.00 63.16 183 ALA A O 1
ATOM 1426 N N . TYR A 1 184 ? -43.296 30.784 27.836 1.00 65.56 184 TYR A N 1
ATOM 1427 C CA . TYR A 1 184 ? -43.407 29.401 28.309 1.00 65.56 184 TYR A CA 1
ATOM 1428 C C . TYR A 1 184 ? -44.139 28.512 27.302 1.00 65.56 184 TYR A C 1
ATOM 1430 O O . TYR A 1 184 ? -43.590 27.497 26.888 1.00 65.56 184 TYR A O 1
ATOM 1438 N N . GLU A 1 185 ? -45.348 28.891 26.877 1.00 68.50 185 GLU A N 1
ATOM 1439 C CA . GLU A 1 185 ? -46.116 28.108 25.904 1.00 68.50 185 GLU A CA 1
ATOM 1440 C C . GLU A 1 185 ? -45.463 28.145 24.517 1.00 68.50 185 GLU A C 1
ATOM 1442 O O . GLU A 1 185 ? -45.452 27.123 23.849 1.00 68.50 185 GLU A O 1
ATOM 1447 N N . THR A 1 186 ? -44.799 29.240 24.125 1.00 66.75 186 THR A N 1
ATOM 1448 C CA . THR A 1 186 ? -44.000 29.299 22.885 1.00 66.75 186 THR A CA 1
ATOM 1449 C C . THR A 1 186 ? -42.769 28.402 22.971 1.00 66.75 186 THR A C 1
ATOM 1451 O O . THR A 1 186 ? -42.494 27.682 22.025 1.00 66.75 186 THR A O 1
ATOM 1454 N N . ALA A 1 187 ? -42.030 28.381 24.085 1.00 62.84 187 ALA A N 1
ATOM 1455 C CA . ALA A 1 187 ? -40.881 27.489 24.257 1.00 62.84 187 ALA A CA 1
ATOM 1456 C C . ALA A 1 187 ? -41.319 26.020 24.315 1.00 62.84 187 ALA A C 1
ATOM 1458 O O . ALA A 1 187 ? -40.695 25.164 23.698 1.00 62.84 187 ALA A O 1
ATOM 1459 N N . LYS A 1 188 ? -42.421 25.730 25.013 1.00 65.81 188 LYS A N 1
ATOM 1460 C CA . LYS A 1 188 ? -43.030 24.401 25.104 1.00 65.81 188 LYS A CA 1
ATOM 1461 C C . LYS A 1 188 ? -43.558 23.926 23.751 1.00 65.81 188 LYS A C 1
ATOM 1463 O O . LYS A 1 188 ? -43.231 22.816 23.353 1.00 65.81 188 LYS A O 1
ATOM 1468 N N . GLU A 1 189 ? -44.323 24.743 23.027 1.00 65.56 189 GLU A N 1
ATOM 1469 C CA . GLU A 1 189 ? -44.785 24.429 21.670 1.00 65.56 189 GLU A CA 1
ATOM 1470 C C . GLU A 1 189 ? -43.638 24.400 20.666 1.00 65.56 189 GLU A C 1
ATOM 1472 O O . GLU A 1 189 ? -43.675 23.573 19.770 1.00 65.56 189 GLU A O 1
ATOM 1477 N N . SER A 1 190 ? -42.601 25.228 20.803 1.00 60.44 190 SER A N 1
ATOM 1478 C CA . SER A 1 190 ? -41.416 25.146 19.948 1.00 60.44 190 SER A CA 1
ATOM 1479 C C . SER A 1 190 ? -40.710 23.806 20.192 1.00 60.44 190 SER A C 1
ATOM 1481 O O . SER A 1 190 ? -40.612 22.989 19.290 1.00 60.44 190 SER A O 1
ATOM 1483 N N . ILE A 1 191 ? -40.380 23.446 21.430 1.00 59.47 191 ILE A N 1
ATOM 1484 C CA . ILE A 1 191 ? -39.752 22.145 21.728 1.00 59.47 191 ILE A CA 1
ATOM 1485 C C . ILE A 1 191 ? -40.624 20.953 21.288 1.00 59.47 191 ILE A C 1
ATOM 1487 O O . ILE A 1 191 ? -40.093 19.959 20.801 1.00 59.47 191 ILE A O 1
ATOM 1491 N N . LEU A 1 192 ? -41.954 21.045 21.419 1.00 59.69 192 LEU A N 1
ATOM 1492 C CA . LEU A 1 192 ? -42.881 19.970 21.039 1.00 59.69 192 LEU A CA 1
ATOM 1493 C C . LEU A 1 192 ? -43.206 19.914 19.532 1.00 59.69 192 LEU A C 1
ATOM 1495 O O . LEU A 1 192 ? -43.426 18.820 19.017 1.00 59.69 192 LEU A O 1
ATOM 1499 N N . ASN A 1 193 ? -43.257 21.051 18.826 1.00 55.97 193 ASN A N 1
ATOM 1500 C CA . ASN A 1 193 ? -43.750 21.153 17.442 1.00 55.97 193 ASN A CA 1
ATOM 1501 C C . ASN A 1 193 ? -42.687 21.579 16.416 1.00 55.97 193 ASN A C 1
ATOM 1503 O O . ASN A 1 193 ? -42.866 21.302 15.231 1.00 55.97 193 ASN A O 1
ATOM 1507 N N . SER A 1 194 ? -41.621 22.281 16.812 1.00 46.44 194 SER A N 1
ATOM 1508 C CA . SER A 1 194 ? -40.643 22.856 15.872 1.00 46.44 194 SER A CA 1
ATOM 1509 C C . SER A 1 194 ? -39.473 21.929 15.547 1.00 46.44 194 SER A C 1
ATOM 1511 O O . SER A 1 194 ? -38.709 22.225 14.630 1.00 46.44 194 SER A O 1
ATOM 1513 N N . GLY A 1 195 ? -39.315 20.807 16.255 1.00 48.81 195 GLY A N 1
ATOM 1514 C CA . GLY A 1 195 ? -38.105 19.999 16.108 1.00 48.81 195 GLY A CA 1
ATOM 1515 C C . GLY A 1 195 ? -36.846 20.780 16.506 1.00 48.81 195 GLY A C 1
ATOM 1516 O O . GLY A 1 195 ? -35.761 20.480 16.009 1.00 48.81 195 GLY A O 1
ATOM 1517 N N . ILE A 1 196 ? -36.961 21.788 17.389 1.00 49.19 196 ILE A N 1
ATOM 1518 C CA . ILE A 1 196 ? -35.806 22.324 18.120 1.00 49.19 196 ILE A CA 1
ATOM 1519 C C . ILE A 1 196 ? -35.359 21.235 19.093 1.00 49.19 196 ILE A C 1
ATOM 1521 O O . ILE A 1 196 ? -35.713 21.196 20.270 1.00 49.19 196 ILE A O 1
ATOM 1525 N N . HIS A 1 197 ? -34.597 20.298 18.544 1.00 56.00 197 HIS A N 1
ATOM 1526 C CA . HIS A 1 197 ? -33.829 19.344 19.307 1.00 56.00 197 HIS A CA 1
ATOM 1527 C C . HIS A 1 197 ? -32.722 20.144 20.003 1.00 56.00 197 HIS A C 1
ATOM 1529 O O . HIS A 1 197 ? -31.983 20.847 19.301 1.00 56.00 197 HIS A O 1
ATOM 1535 N N . PRO A 1 198 ? -32.592 20.105 21.346 1.00 61.78 198 PRO A N 1
ATOM 1536 C CA . PRO A 1 198 ? -31.348 20.503 21.988 1.00 61.78 198 PRO A CA 1
ATOM 1537 C C . PRO A 1 198 ? -30.188 19.923 21.177 1.00 61.78 198 PRO A C 1
ATOM 1539 O O . PRO A 1 198 ? -30.121 18.716 20.951 1.00 61.78 198 PRO A O 1
ATOM 1542 N N . GLN A 1 199 ? -29.341 20.800 20.641 1.00 68.38 199 GLN A N 1
ATOM 1543 C CA . GLN A 1 199 ? -28.231 20.363 19.812 1.00 68.38 199 GLN A CA 1
ATOM 1544 C C . GLN A 1 199 ? -27.162 19.815 20.743 1.00 68.38 199 GLN A C 1
ATOM 1546 O O . GLN A 1 199 ? -26.551 20.560 21.506 1.00 68.38 199 GLN A O 1
ATOM 1551 N N . PHE A 1 200 ? -26.976 18.505 20.707 1.00 73.81 200 PHE A N 1
ATOM 1552 C CA . PHE A 1 200 ? -25.880 17.861 21.399 1.00 73.81 200 PHE A CA 1
ATOM 1553 C C . PHE A 1 200 ? -24.706 17.721 20.438 1.00 73.81 200 PHE A C 1
ATOM 1555 O O . PHE A 1 200 ? -24.871 17.194 19.340 1.00 73.81 200 PHE A O 1
ATOM 1562 N N . ASP A 1 201 ? -23.527 18.138 20.877 1.00 76.12 201 ASP A N 1
ATOM 1563 C CA . ASP A 1 201 ? -22.272 17.727 20.267 1.00 76.12 201 ASP A CA 1
ATOM 1564 C C . ASP A 1 201 ? -21.643 16.665 21.159 1.00 76.12 201 ASP A C 1
ATOM 1566 O O . ASP A 1 201 ? -21.533 16.836 22.374 1.00 76.12 201 ASP A O 1
ATOM 1570 N N . VAL A 1 202 ? -21.212 15.558 20.564 1.00 78.25 202 VAL A N 1
ATOM 1571 C CA . VAL A 1 202 ? -20.469 14.524 21.284 1.00 78.25 202 VAL A CA 1
ATOM 1572 C C . VAL A 1 202 ? -19.084 14.412 20.680 1.00 78.25 202 VAL A C 1
ATOM 1574 O O . VAL A 1 202 ? -18.932 14.240 19.473 1.00 78.25 202 VAL A O 1
ATOM 1577 N N . VAL A 1 203 ? -18.067 14.522 21.529 1.00 79.38 203 VAL A N 1
ATOM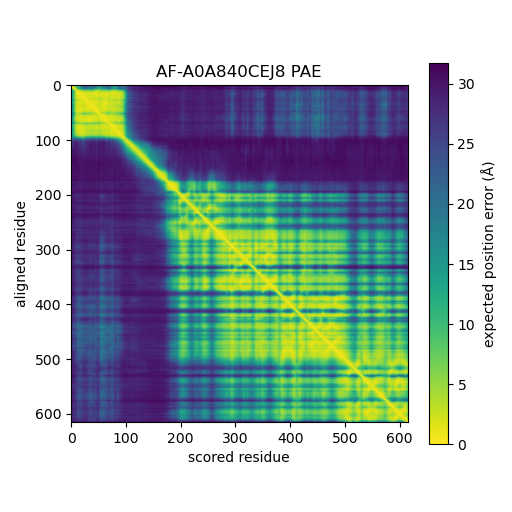 1578 C CA . VAL A 1 203 ? -16.663 14.413 21.128 1.00 79.38 203 VAL A CA 1
ATOM 1579 C C . VAL A 1 203 ? -16.035 13.255 21.882 1.00 79.38 203 VAL A C 1
ATOM 1581 O O . VAL A 1 203 ? -16.136 13.187 23.106 1.00 79.38 203 VAL A O 1
ATOM 1584 N N . TRP A 1 204 ? -15.367 12.356 21.161 1.00 77.12 204 TRP A N 1
ATOM 1585 C CA . TRP A 1 204 ? -14.525 11.341 21.781 1.00 77.12 204 TRP A CA 1
ATOM 1586 C C . TRP A 1 204 ? -13.150 11.931 22.090 1.00 77.12 204 TRP A C 1
ATOM 1588 O O . TRP A 1 204 ? -12.481 12.464 21.205 1.00 77.12 204 TRP A O 1
ATOM 1598 N N . ASN A 1 205 ? -12.720 11.849 23.344 1.00 71.38 205 ASN A N 1
ATOM 1599 C CA . ASN A 1 205 ? -11.396 12.280 23.778 1.00 71.38 205 ASN A CA 1
ATOM 1600 C C . ASN A 1 205 ? -10.726 11.187 24.632 1.00 71.38 205 ASN A C 1
ATOM 1602 O O . ASN A 1 205 ? -11.239 10.082 24.775 1.00 71.38 205 ASN A O 1
ATOM 1606 N N . LYS A 1 206 ? -9.555 11.495 25.200 1.00 64.00 206 LYS A N 1
ATOM 1607 C CA . LYS A 1 206 ? -8.794 10.570 26.063 1.00 64.00 206 LYS A CA 1
ATOM 1608 C C . LYS A 1 206 ? -9.527 10.180 27.353 1.00 64.00 206 LYS A C 1
ATOM 1610 O O . LYS A 1 206 ? -9.112 9.239 28.022 1.00 64.00 206 LYS A O 1
ATOM 1615 N N . GLU A 1 207 ? -10.548 10.935 27.738 1.00 59.47 207 GLU A N 1
ATOM 1616 C CA . GLU A 1 207 ? -11.369 10.686 28.920 1.00 59.47 207 GLU A CA 1
ATOM 1617 C C . GLU A 1 207 ? -12.604 9.849 28.558 1.00 59.47 207 GLU A C 1
ATOM 1619 O O . GLU A 1 207 ? -12.973 8.999 29.350 1.00 59.47 207 GLU A O 1
ATOM 1624 N N . GLY A 1 208 ? -13.147 9.977 27.343 1.00 68.75 208 GLY A N 1
ATOM 1625 C CA . GLY A 1 208 ? -14.264 9.182 26.828 1.00 68.75 208 GLY A CA 1
ATOM 1626 C C . GLY A 1 208 ? -15.130 9.987 25.856 1.00 68.75 208 GLY A C 1
ATOM 1627 O O . GLY A 1 208 ? -14.704 11.014 25.320 1.00 68.75 208 GLY A O 1
ATOM 1628 N N . ALA A 1 209 ? -16.371 9.551 25.628 1.00 72.50 209 ALA A N 1
ATOM 1629 C CA . ALA A 1 209 ? -17.356 10.368 24.921 1.00 72.50 209 ALA A CA 1
ATOM 1630 C C . ALA A 1 209 ? -17.869 11.479 25.853 1.00 72.50 209 ALA A C 1
ATOM 1632 O O . ALA A 1 209 ? -18.496 11.202 26.879 1.00 72.50 209 ALA A O 1
ATOM 1633 N N . THR A 1 210 ? -17.602 12.732 25.483 1.00 74.69 210 THR A N 1
ATOM 1634 C CA . THR A 1 210 ? -18.042 13.930 26.206 1.00 74.69 210 THR A CA 1
ATOM 1635 C C . THR A 1 210 ? -19.214 14.579 25.482 1.00 74.69 210 THR A C 1
ATOM 1637 O O . THR A 1 210 ? -19.081 14.923 24.307 1.00 74.69 210 THR A O 1
ATOM 1640 N N . VAL A 1 211 ? -20.334 14.778 26.184 1.00 72.75 211 VAL A N 1
ATOM 1641 C CA . VAL A 1 211 ? -21.514 15.481 25.653 1.00 72.75 211 VAL A CA 1
ATOM 1642 C C . VAL A 1 211 ? -21.453 16.961 25.994 1.00 72.75 211 VAL A C 1
ATOM 1644 O O . VAL A 1 211 ? -21.302 17.341 27.160 1.00 72.75 211 VAL A O 1
ATOM 1647 N N . TRP A 1 212 ? -21.663 17.773 24.970 1.00 72.94 212 TRP A N 1
ATOM 1648 C CA . TRP A 1 212 ? -21.858 19.207 25.034 1.00 72.94 212 TRP A CA 1
ATOM 1649 C C . TRP A 1 212 ? -23.280 19.511 24.613 1.00 72.94 212 TRP A C 1
ATOM 1651 O O . TRP A 1 212 ? -23.712 19.118 23.533 1.00 72.94 212 TRP A O 1
ATOM 1661 N N . LEU A 1 213 ? -24.012 20.226 25.456 1.00 70.12 213 LEU A N 1
ATOM 1662 C CA . LEU A 1 213 ? -25.280 20.794 25.040 1.00 70.12 213 LEU A CA 1
ATOM 1663 C C . LEU A 1 213 ? -25.042 22.202 24.496 1.00 70.12 213 LEU A C 1
ATOM 1665 O O . LEU A 1 213 ? -24.679 23.112 25.250 1.00 70.12 213 LEU A O 1
ATOM 1669 N N . ASN A 1 214 ? -25.268 22.384 23.200 1.00 66.56 214 ASN A N 1
ATOM 1670 C CA . ASN A 1 214 ? -25.222 23.693 22.573 1.00 66.56 214 ASN A CA 1
ATOM 1671 C C . ASN A 1 214 ? -26.397 24.552 23.040 1.00 66.56 214 ASN A C 1
ATOM 1673 O O . ASN A 1 214 ? -27.484 24.073 23.375 1.00 66.56 214 ASN A O 1
ATOM 1677 N N . LYS A 1 215 ? -26.150 25.861 23.097 1.00 60.50 215 LYS A N 1
ATOM 1678 C CA . LYS A 1 215 ? -27.126 26.841 23.565 1.00 60.50 215 LYS A CA 1
ATOM 1679 C C . LYS A 1 215 ? -28.370 26.794 22.672 1.00 60.50 215 LYS A C 1
ATOM 1681 O O . LYS A 1 215 ? -28.264 26.904 21.458 1.00 60.50 215 LYS A O 1
ATOM 1686 N N . ILE A 1 216 ? -29.546 26.687 23.284 1.00 62.59 216 ILE A N 1
ATOM 1687 C CA . ILE A 1 216 ? -30.814 26.900 22.583 1.00 62.59 216 ILE A CA 1
ATOM 1688 C C . ILE A 1 216 ? -30.982 28.417 22.450 1.00 62.59 216 ILE A C 1
ATOM 1690 O O . ILE A 1 216 ? -31.184 29.108 23.452 1.00 62.59 216 ILE A O 1
ATOM 1694 N N . ASP A 1 217 ? -30.841 28.939 21.231 1.00 55.69 217 ASP A N 1
ATOM 1695 C CA . ASP A 1 217 ? -30.822 30.384 20.951 1.00 55.69 217 ASP A CA 1
ATOM 1696 C C . ASP A 1 217 ? -32.113 31.114 21.370 1.00 55.69 217 ASP A C 1
ATOM 1698 O O . ASP A 1 217 ? -32.091 32.323 21.600 1.00 55.69 217 ASP A O 1
ATOM 1702 N N . GLU A 1 218 ? -33.214 30.378 21.547 1.00 60.12 218 GLU A N 1
ATOM 1703 C CA . GLU A 1 218 ? -34.535 30.900 21.923 1.00 60.12 218 GLU A CA 1
ATOM 1704 C C . GLU A 1 218 ? -34.870 30.777 23.424 1.00 60.12 218 GLU A C 1
ATOM 1706 O O . GLU A 1 218 ? -35.982 31.110 23.836 1.00 60.12 218 GLU A O 1
ATOM 1711 N N . LEU A 1 219 ? -33.944 30.317 24.279 1.00 60.56 219 LEU A N 1
ATOM 1712 C CA . LEU A 1 219 ? -34.221 30.237 25.718 1.00 60.56 219 LEU A CA 1
ATOM 1713 C C . LEU A 1 219 ? -34.247 31.630 26.377 1.00 60.56 219 LEU A C 1
ATOM 1715 O O . LEU A 1 219 ? -33.331 32.432 26.157 1.00 60.56 219 LEU A O 1
ATOM 1719 N N . PRO A 1 220 ? -35.222 31.905 27.269 1.00 61.84 220 PRO A N 1
ATOM 1720 C CA . PRO A 1 220 ? -35.162 33.060 28.158 1.00 61.84 220 PRO A CA 1
ATOM 1721 C C . PRO A 1 220 ? -33.831 33.081 28.916 1.00 61.84 220 PRO A C 1
ATOM 1723 O O . PRO A 1 220 ? -33.352 32.037 29.359 1.00 61.84 220 PRO A O 1
ATOM 1726 N N . SER A 1 221 ? -33.247 34.265 29.120 1.00 61.75 221 SER A N 1
ATOM 1727 C CA . SER A 1 221 ? -31.924 34.433 29.752 1.00 61.75 221 SER A CA 1
ATOM 1728 C C . SER A 1 221 ? -31.803 33.841 31.162 1.00 61.75 221 SER A C 1
ATOM 1730 O O . SER A 1 221 ? -30.696 33.689 31.673 1.00 61.75 221 SER A O 1
ATOM 1732 N N . GLU A 1 222 ? -32.931 33.528 31.792 1.00 64.81 222 GLU A N 1
ATOM 1733 C CA . GLU A 1 222 ? -33.034 33.029 33.160 1.00 64.81 222 GLU A CA 1
ATOM 1734 C C . GLU A 1 222 ? -33.556 31.577 33.227 1.00 64.81 222 GLU A C 1
ATOM 1736 O O . GLU A 1 222 ? -33.742 31.034 34.319 1.00 64.81 222 GLU A O 1
ATOM 1741 N N . ALA A 1 223 ? -33.761 30.929 32.072 1.00 60.91 223 ALA A N 1
ATOM 1742 C CA . ALA A 1 223 ? -34.012 29.494 31.987 1.00 60.91 223 ALA A CA 1
ATOM 1743 C C . ALA A 1 223 ? -32.695 28.714 32.143 1.00 60.91 223 ALA A C 1
ATOM 1745 O O . ALA A 1 223 ? -31.665 29.059 31.564 1.00 60.91 223 ALA A O 1
ATOM 1746 N N . GLN A 1 224 ? -32.735 27.636 32.916 1.00 67.38 224 GLN A N 1
ATOM 1747 C CA . GLN A 1 224 ? -31.652 26.690 33.140 1.00 67.38 224 GLN A CA 1
ATOM 1748 C C . GLN A 1 224 ? -32.023 25.341 32.536 1.00 67.38 224 GLN A C 1
ATOM 1750 O O . GLN A 1 224 ? -33.150 24.867 32.692 1.00 67.38 224 GLN A O 1
ATOM 1755 N N . ILE A 1 225 ? -31.056 24.720 31.864 1.00 66.88 225 ILE A N 1
ATOM 1756 C CA . ILE A 1 225 ? -31.188 23.356 31.366 1.00 66.88 225 ILE A CA 1
ATOM 1757 C C . ILE A 1 225 ? -30.552 22.414 32.379 1.00 66.88 225 ILE A C 1
ATOM 1759 O O . ILE A 1 225 ? -29.351 22.497 32.646 1.00 66.88 225 ILE A O 1
ATOM 1763 N N . GLU A 1 226 ? -31.361 21.516 32.921 1.00 71.81 226 GLU A N 1
ATOM 1764 C CA . GLU A 1 226 ? -30.908 20.404 33.737 1.00 71.81 226 GLU A CA 1
ATOM 1765 C C . GLU A 1 226 ? -30.829 19.154 32.874 1.00 71.81 226 GLU A C 1
ATOM 1767 O O . GLU A 1 226 ? -31.811 18.748 32.252 1.00 71.81 226 GLU A O 1
ATOM 1772 N N . VAL A 1 227 ? -29.656 18.532 32.864 1.00 71.25 227 VAL A N 1
ATOM 1773 C CA . VAL A 1 227 ? -29.458 17.209 32.273 1.00 71.25 227 VAL A CA 1
ATOM 1774 C C . VAL A 1 227 ? -29.290 16.243 33.428 1.00 71.25 227 VAL A C 1
ATOM 1776 O O . VAL A 1 227 ? -28.436 16.468 34.284 1.00 71.25 227 VAL A O 1
ATOM 1779 N N . SER A 1 228 ? -30.091 15.184 33.484 1.00 70.44 228 SER A N 1
ATOM 1780 C CA . SER A 1 228 ? -29.847 14.084 34.410 1.00 70.44 228 SER A CA 1
ATOM 1781 C C . SER A 1 228 ? -29.399 12.838 33.669 1.00 70.44 228 SER A C 1
ATOM 1783 O O . SER A 1 228 ? -30.045 12.452 32.697 1.00 70.44 228 SER A O 1
ATOM 1785 N N . ARG A 1 229 ? -28.339 12.213 34.186 1.00 73.00 229 ARG A N 1
ATOM 1786 C CA . ARG A 1 229 ? -27.830 10.907 33.769 1.00 73.00 229 ARG A CA 1
ATOM 1787 C C . ARG A 1 229 ? -28.069 9.911 34.892 1.00 73.00 229 ARG A C 1
ATOM 1789 O O . ARG A 1 229 ? -27.611 10.159 36.005 1.00 73.00 229 ARG A O 1
ATOM 1796 N N . ASP A 1 230 ? -28.812 8.842 34.624 1.00 69.44 230 ASP A N 1
ATOM 1797 C CA . ASP A 1 230 ? -29.135 7.786 35.601 1.00 69.44 230 ASP A CA 1
ATOM 1798 C C . ASP A 1 230 ? -29.623 8.331 36.959 1.00 69.44 230 ASP A C 1
ATOM 1800 O O . ASP A 1 230 ? -29.297 7.832 38.036 1.00 69.44 230 ASP A O 1
ATOM 1804 N N . GLY A 1 231 ? -30.396 9.422 36.913 1.00 69.75 231 GLY A N 1
ATOM 1805 C CA . GLY A 1 231 ? -30.940 10.098 38.094 1.00 69.75 231 GLY A CA 1
ATOM 1806 C C . GLY A 1 231 ? -30.007 11.103 38.785 1.00 69.75 231 GLY A C 1
ATOM 1807 O O . GLY A 1 231 ? -30.445 11.772 39.721 1.00 69.75 231 GLY A O 1
ATOM 1808 N N . ILE A 1 232 ? -28.762 11.272 38.327 1.00 73.62 232 ILE A N 1
ATOM 1809 C CA . ILE A 1 232 ? -27.840 12.317 38.795 1.00 73.62 232 ILE A CA 1
ATOM 1810 C C . ILE A 1 232 ? -28.039 13.576 37.949 1.00 73.62 232 ILE A C 1
ATOM 1812 O O . ILE A 1 232 ? -27.770 13.565 36.751 1.00 73.62 232 ILE A O 1
ATOM 1816 N N . THR A 1 233 ? -28.496 14.670 38.564 1.00 72.81 233 THR A N 1
ATOM 1817 C CA . THR A 1 233 ? -28.720 15.955 37.881 1.00 72.81 233 THR A CA 1
ATOM 1818 C C . THR A 1 233 ? -27.446 16.795 37.809 1.00 72.81 233 THR A C 1
ATOM 1820 O O . THR A 1 233 ? -26.835 17.116 38.829 1.00 72.81 233 THR A O 1
ATOM 1823 N N . TYR A 1 234 ? -27.098 17.236 36.604 1.00 68.81 234 TYR A N 1
ATOM 1824 C CA . TYR A 1 234 ? -26.001 18.151 36.320 1.00 68.81 234 TYR A CA 1
ATOM 1825 C C . TYR A 1 234 ? -26.578 19.550 36.074 1.00 68.81 234 TYR A C 1
ATOM 1827 O O . TYR A 1 234 ? -27.255 19.803 35.079 1.00 68.81 234 TYR A O 1
ATOM 1835 N N . ALA A 1 235 ? -26.317 20.470 37.009 1.00 52.50 235 ALA A N 1
ATOM 1836 C CA . ALA A 1 235 ? -26.939 21.801 37.058 1.00 52.50 235 ALA A CA 1
ATOM 1837 C C . ALA A 1 235 ? -26.466 22.779 35.959 1.00 52.50 235 ALA A C 1
ATOM 1839 O O . ALA A 1 235 ? -26.983 23.889 35.846 1.00 52.50 235 ALA A O 1
ATOM 1840 N N . ARG A 1 236 ? -25.464 22.394 35.158 1.00 58.81 236 ARG A N 1
ATOM 1841 C CA . ARG A 1 236 ? -25.030 23.095 33.943 1.00 58.81 236 ARG A CA 1
ATOM 1842 C C . ARG A 1 236 ? -24.541 22.055 32.948 1.00 58.81 236 ARG A C 1
ATOM 1844 O O . ARG A 1 236 ? -23.525 21.412 33.192 1.00 58.81 236 ARG A O 1
ATOM 1851 N N . ALA A 1 237 ? -25.248 21.921 31.834 1.00 53.94 237 ALA A N 1
ATOM 1852 C CA . ALA A 1 237 ? -25.020 20.934 30.776 1.00 53.94 237 ALA A CA 1
ATOM 1853 C C . ALA A 1 237 ? -23.678 21.064 30.022 1.00 53.94 237 ALA A C 1
ATOM 1855 O O . ALA A 1 237 ? -23.507 20.483 28.955 1.00 53.94 237 ALA A O 1
ATOM 1856 N N . SER A 1 238 ? -22.728 21.853 30.529 1.00 54.31 238 SER A N 1
ATOM 1857 C CA . SER A 1 238 ? -21.531 22.206 29.778 1.00 54.31 238 SER A CA 1
ATOM 1858 C C . SER A 1 238 ? -20.489 21.095 29.696 1.00 54.31 238 SER A C 1
ATOM 1860 O O . SER A 1 238 ? -19.570 21.304 28.931 1.00 54.31 238 SER A O 1
ATOM 1862 N N . ASN A 1 239 ? -20.588 19.982 30.446 1.00 58.88 239 ASN A N 1
ATOM 1863 C CA . ASN A 1 239 ? -19.680 18.824 30.338 1.00 58.88 239 ASN A CA 1
ATOM 1864 C C . ASN A 1 239 ? -20.233 17.579 31.066 1.00 58.88 239 ASN A C 1
ATOM 1866 O O . ASN A 1 239 ? -20.257 17.557 32.298 1.00 58.88 239 ASN A O 1
ATOM 1870 N N . VAL A 1 240 ? -20.597 16.518 30.337 1.00 61.25 240 VAL A N 1
ATOM 1871 C CA . VAL A 1 240 ? -20.768 15.158 30.900 1.00 61.25 240 VAL A CA 1
ATOM 1872 C C . VAL A 1 240 ? -19.718 14.257 30.251 1.00 61.25 240 VAL A C 1
ATOM 1874 O O . VAL A 1 240 ? -19.797 14.006 29.054 1.00 61.25 240 VAL A O 1
ATOM 1877 N N . ALA A 1 241 ? -18.708 13.825 31.012 1.00 61.03 241 ALA A N 1
ATOM 1878 C CA . ALA A 1 241 ? -17.426 13.380 30.445 1.00 61.03 241 ALA A CA 1
ATOM 1879 C C . ALA A 1 241 ? -17.248 11.862 30.223 1.00 61.03 241 ALA A C 1
ATOM 1881 O O . ALA A 1 241 ? -16.165 11.463 29.831 1.00 61.03 241 ALA A O 1
ATOM 1882 N N . ASN A 1 242 ? -18.250 11.003 30.451 1.00 67.62 242 ASN A N 1
ATOM 1883 C CA . ASN A 1 242 ? -18.072 9.543 30.343 1.00 67.62 242 ASN A CA 1
ATOM 1884 C C . ASN A 1 242 ? -19.370 8.809 29.998 1.00 67.62 242 ASN A C 1
ATOM 1886 O O . ASN A 1 242 ? -19.984 8.215 30.887 1.00 67.62 242 ASN A O 1
ATOM 1890 N N . LEU A 1 243 ? -19.812 8.876 28.742 1.00 73.81 243 LEU A N 1
ATOM 1891 C CA . LEU A 1 243 ? -21.009 8.145 28.312 1.00 73.81 243 LEU A CA 1
ATOM 1892 C C . LEU A 1 243 ? -20.778 6.637 28.308 1.00 73.81 243 LEU A C 1
ATOM 1894 O O . LEU A 1 243 ? -19.878 6.147 27.624 1.00 73.81 243 LEU A O 1
ATOM 1898 N N . LEU A 1 244 ? -21.651 5.911 28.994 1.00 74.81 244 LEU A N 1
ATOM 1899 C CA . LEU A 1 244 ? -21.754 4.463 28.901 1.00 74.81 244 LEU A CA 1
ATOM 1900 C C . LEU A 1 244 ? -22.968 4.066 28.052 1.00 74.81 244 LEU A C 1
ATOM 1902 O O . LEU A 1 244 ? -23.950 4.815 27.960 1.00 74.81 244 LEU A O 1
ATOM 1906 N N . PRO A 1 245 ? -22.923 2.887 27.411 1.00 74.06 245 PRO A N 1
ATOM 1907 C CA . PRO A 1 245 ? -24.094 2.339 26.754 1.00 74.06 245 PRO A CA 1
ATOM 1908 C C . PRO A 1 245 ? -25.235 2.200 27.769 1.00 74.06 245 PRO A C 1
ATOM 1910 O O . PRO A 1 245 ? -25.023 1.704 28.874 1.00 74.06 245 PRO A O 1
ATOM 1913 N N . ASN A 1 246 ? -26.443 2.598 27.368 1.00 78.31 246 ASN A N 1
ATOM 1914 C CA . ASN A 1 246 ? -27.665 2.618 28.187 1.00 78.31 246 ASN A CA 1
ATOM 1915 C C . ASN A 1 246 ? -27.767 3.711 29.266 1.00 78.31 246 ASN A C 1
ATOM 1917 O O . ASN A 1 246 ? -28.777 3.721 29.972 1.00 78.31 246 ASN A O 1
ATOM 1921 N N . ASP A 1 247 ? -26.796 4.625 29.394 1.00 78.81 247 ASP A N 1
ATOM 1922 C CA . ASP A 1 247 ? -26.980 5.833 30.213 1.00 78.81 247 ASP A CA 1
ATOM 1923 C C . ASP A 1 247 ? -28.266 6.553 29.764 1.00 78.81 247 ASP A C 1
ATOM 1925 O O . ASP A 1 247 ? -28.406 6.876 28.579 1.00 78.81 247 ASP A O 1
ATOM 1929 N N . GLN A 1 248 ? -29.183 6.839 30.691 1.00 79.81 248 GLN A N 1
ATOM 1930 C CA . GLN A 1 248 ? -30.404 7.585 30.364 1.00 79.81 248 GLN A CA 1
ATOM 1931 C C . GLN A 1 248 ? -30.143 9.088 30.336 1.00 79.81 248 GLN A C 1
ATOM 1933 O O . GLN A 1 248 ? -29.683 9.644 31.333 1.00 79.81 248 GLN A O 1
ATOM 1938 N N . PHE A 1 249 ? -30.508 9.765 29.245 1.00 75.94 249 PHE A N 1
ATOM 1939 C CA . PHE A 1 249 ? -30.344 11.212 29.094 1.00 75.94 249 PHE A CA 1
ATOM 1940 C C . PHE A 1 249 ? -31.676 11.933 29.162 1.00 75.94 249 PHE A C 1
ATOM 1942 O O . PHE A 1 249 ? -32.411 12.027 28.183 1.00 75.94 249 PHE A O 1
ATOM 1949 N N . ILE A 1 250 ? -31.962 12.496 30.334 1.00 79.81 250 ILE A N 1
ATOM 1950 C CA . ILE A 1 250 ? -33.194 13.241 30.562 1.00 79.81 250 ILE A CA 1
ATOM 1951 C C . ILE A 1 250 ? -32.898 14.733 30.664 1.00 79.81 250 ILE A C 1
ATOM 1953 O O . ILE A 1 250 ? -32.121 15.161 31.518 1.00 79.81 250 ILE A O 1
ATOM 1957 N N . VAL A 1 251 ? -33.571 15.532 29.839 1.00 76.31 251 VAL A N 1
ATOM 1958 C CA . VAL A 1 251 ? -33.490 16.995 29.869 1.00 76.31 251 VAL A CA 1
ATOM 1959 C C . VAL A 1 251 ? -34.732 17.585 30.528 1.00 76.31 251 VAL A C 1
ATOM 1961 O O . VAL A 1 251 ? -35.866 17.186 30.243 1.00 76.31 251 VAL A O 1
ATOM 1964 N N . ARG A 1 252 ? -34.519 18.566 31.407 1.00 78.94 252 ARG A N 1
ATOM 1965 C CA . ARG A 1 252 ? -35.561 19.407 32.004 1.00 78.94 252 ARG A CA 1
ATOM 1966 C C . ARG A 1 252 ? -35.190 20.874 31.854 1.00 78.94 252 ARG A C 1
ATOM 1968 O O . ARG A 1 252 ? -34.028 21.245 31.995 1.00 78.94 252 ARG A O 1
ATOM 1975 N N . LEU A 1 253 ? -36.186 21.709 31.590 1.00 75.25 253 LEU A N 1
ATOM 1976 C CA . LEU A 1 253 ? -36.018 23.157 31.553 1.00 75.25 253 LEU A CA 1
ATOM 1977 C C . LEU A 1 253 ? -36.663 23.776 32.782 1.00 75.25 253 LEU A C 1
ATOM 1979 O O . LEU A 1 253 ? -37.872 23.652 32.992 1.00 75.25 253 LEU A O 1
ATOM 1983 N N . ASN A 1 254 ? -35.845 24.476 33.559 1.00 74.06 254 ASN A N 1
ATOM 1984 C CA . ASN A 1 254 ? -36.247 25.134 34.790 1.00 74.06 254 ASN A CA 1
ATOM 1985 C C . ASN A 1 254 ? -36.107 26.639 34.620 1.00 74.06 254 ASN A C 1
ATOM 1987 O O . ASN A 1 254 ? -35.063 27.126 34.211 1.00 74.06 254 ASN A O 1
ATOM 1991 N N . HIS A 1 255 ? -37.123 27.401 34.990 1.00 74.56 255 HIS A N 1
ATOM 1992 C CA . HIS A 1 255 ? -37.038 28.855 35.062 1.00 74.56 255 HIS A CA 1
ATOM 1993 C C . HIS A 1 255 ? -37.576 29.271 36.422 1.00 74.56 255 HIS A C 1
ATOM 1995 O O . HIS A 1 255 ? -38.599 28.751 36.859 1.00 74.56 255 HIS A O 1
ATOM 2001 N N . TYR A 1 256 ? -36.914 30.210 37.091 1.00 68.69 256 TYR A N 1
ATOM 2002 C CA . TYR A 1 256 ? -37.302 30.644 38.441 1.00 68.69 256 TYR A CA 1
ATOM 2003 C C . TYR A 1 256 ? -38.737 31.201 38.506 1.00 68.69 256 TYR A C 1
ATOM 2005 O O . TYR A 1 256 ? -39.383 31.105 39.544 1.00 68.69 256 TYR A O 1
ATOM 2013 N N . ALA A 1 257 ? -39.229 31.772 37.400 1.00 66.25 257 ALA A N 1
ATOM 2014 C CA . ALA A 1 257 ? -40.597 32.280 37.282 1.00 66.25 257 ALA A CA 1
ATOM 2015 C C . ALA A 1 257 ? -41.635 31.218 36.864 1.00 66.25 257 ALA A C 1
ATOM 2017 O O . ALA A 1 257 ? -42.830 31.498 36.896 1.00 66.25 257 ALA A O 1
ATOM 2018 N N . TRP A 1 258 ? -41.219 30.016 36.443 1.00 71.56 258 TRP A N 1
ATOM 2019 C CA . TRP A 1 258 ? -42.158 28.954 36.075 1.00 71.56 258 TRP A CA 1
ATOM 2020 C C . TRP A 1 258 ? -42.491 28.112 37.305 1.00 71.56 258 TRP A C 1
ATOM 2022 O O . TRP A 1 258 ? -41.605 27.582 37.968 1.00 71.56 258 TRP A O 1
ATOM 2032 N N . GLU A 1 259 ? -43.783 27.940 37.593 1.00 68.69 259 GLU A N 1
ATOM 2033 C CA . GLU A 1 259 ? -44.237 27.123 38.729 1.00 68.69 259 GLU A CA 1
ATOM 2034 C C . GLU A 1 259 ? -43.867 25.636 38.583 1.00 68.69 259 GLU A C 1
ATOM 2036 O O . GLU A 1 259 ? -43.876 24.895 39.569 1.00 68.69 259 GLU A O 1
ATOM 2041 N N . ARG A 1 260 ? -43.576 25.176 37.355 1.00 70.25 260 ARG A N 1
ATOM 2042 C CA . ARG A 1 260 ? -43.222 23.785 37.048 1.00 70.25 260 ARG A CA 1
ATOM 2043 C C . ARG A 1 260 ? -42.156 23.691 35.952 1.00 70.25 260 ARG A C 1
ATOM 2045 O O . ARG A 1 260 ? -42.205 24.470 34.999 1.00 70.25 260 ARG A O 1
ATOM 2052 N N . PRO A 1 261 ? -41.244 22.709 36.048 1.00 72.19 261 PRO A N 1
ATOM 2053 C CA . PRO A 1 261 ? -40.277 22.418 34.995 1.00 72.19 261 PRO A CA 1
ATOM 2054 C C . PRO A 1 261 ? -40.969 21.924 33.714 1.00 72.19 261 PRO A C 1
ATOM 2056 O O . PRO A 1 261 ? -42.015 21.273 33.786 1.00 72.19 261 PRO A O 1
ATOM 2059 N N . ILE A 1 262 ? -40.377 22.197 32.548 1.00 76.00 262 ILE A N 1
ATOM 2060 C CA . ILE A 1 262 ? -40.789 21.600 31.265 1.00 76.00 262 ILE A CA 1
ATOM 2061 C C . ILE A 1 262 ? -39.959 20.328 31.036 1.00 76.00 262 ILE A C 1
ATOM 2063 O O . ILE A 1 262 ? -38.733 20.364 31.144 1.00 76.00 262 ILE A O 1
ATOM 2067 N N . GLY A 1 263 ? -40.625 19.213 30.728 1.00 74.69 263 GLY A N 1
ATOM 2068 C CA . GLY A 1 263 ? -40.027 17.876 30.618 1.00 74.69 263 GLY A CA 1
ATOM 2069 C C . GLY A 1 263 ? -40.608 16.902 31.658 1.00 74.69 263 GLY A C 1
ATOM 2070 O O . GLY A 1 263 ? -41.623 17.218 32.287 1.00 74.69 263 GLY A O 1
ATOM 2071 N N . PRO A 1 264 ? -39.998 15.722 31.880 1.00 78.88 264 PRO A N 1
ATOM 2072 C CA . PRO A 1 264 ? -38.737 15.242 31.309 1.00 78.88 264 PRO A CA 1
ATOM 2073 C C . PRO A 1 264 ? -38.836 14.918 29.815 1.00 78.88 264 PRO A C 1
ATOM 2075 O O . PRO A 1 264 ? -39.825 14.340 29.374 1.00 78.88 264 PRO A O 1
ATOM 2078 N N . PHE A 1 265 ? -37.790 15.254 29.068 1.00 78.62 265 PHE A N 1
ATOM 2079 C CA . PHE A 1 265 ? -37.596 14.809 27.691 1.00 78.62 265 PHE A CA 1
ATOM 2080 C C . PHE A 1 265 ? -36.480 13.775 27.659 1.00 78.62 265 PHE A C 1
ATOM 2082 O O . PHE A 1 265 ? -35.408 14.031 28.209 1.00 78.62 265 PHE A O 1
ATOM 2089 N N . ASP A 1 266 ? -36.749 12.625 27.055 1.00 80.75 266 ASP A N 1
ATOM 2090 C CA . ASP A 1 266 ? -35.774 11.555 26.890 1.00 80.75 266 ASP A CA 1
ATOM 2091 C C . ASP A 1 266 ? -35.034 11.746 25.564 1.00 80.75 266 ASP A C 1
ATOM 2093 O O . ASP A 1 266 ? -35.666 11.747 24.512 1.00 80.75 266 ASP A O 1
ATOM 2097 N N . PHE A 1 267 ? -33.722 11.962 25.650 1.00 77.56 267 PHE A N 1
ATOM 2098 C CA . PHE A 1 267 ? -32.798 12.114 24.522 1.00 77.56 267 PHE A CA 1
ATOM 2099 C C . PHE A 1 267 ? -31.773 10.976 24.476 1.00 77.56 267 PHE A C 1
ATOM 2101 O O . PHE A 1 267 ? -30.672 11.129 23.940 1.00 77.56 267 PHE A O 1
ATOM 2108 N N . THR A 1 268 ? -32.084 9.851 25.125 1.00 80.75 268 THR A N 1
ATOM 2109 C CA . THR A 1 268 ? -31.161 8.721 25.237 1.00 80.75 268 THR A CA 1
ATOM 2110 C C . THR A 1 268 ? -30.743 8.222 23.858 1.00 80.75 268 THR A C 1
ATOM 2112 O O . THR A 1 268 ? -29.547 8.125 23.596 1.00 80.75 268 THR A O 1
ATOM 2115 N N . ASP A 1 269 ? -31.689 7.988 22.949 1.00 81.31 269 ASP A N 1
ATOM 2116 C CA . ASP A 1 269 ? -31.390 7.454 21.617 1.00 81.31 269 ASP A CA 1
ATOM 2117 C C . ASP A 1 269 ? -30.520 8.418 20.790 1.00 81.31 269 ASP A C 1
ATOM 2119 O O . ASP A 1 269 ? -29.560 7.991 20.143 1.00 81.31 269 ASP A O 1
ATOM 2123 N N . GLU A 1 270 ? -30.789 9.726 20.847 1.00 82.50 270 GLU A N 1
ATOM 2124 C CA . GLU A 1 270 ? -30.015 10.749 20.140 1.00 82.50 270 GLU A CA 1
ATOM 2125 C C . GLU A 1 270 ? -28.583 10.859 20.672 1.00 82.50 270 GLU A C 1
ATOM 2127 O O . GLU A 1 270 ? -27.628 10.869 19.891 1.00 82.50 270 GLU A O 1
ATOM 2132 N N . VAL A 1 271 ? -28.411 10.912 21.997 1.00 80.50 271 VAL A N 1
ATOM 2133 C CA . VAL A 1 271 ? -27.083 11.003 22.621 1.00 80.50 271 VAL A CA 1
ATOM 2134 C C . VAL A 1 271 ? -26.274 9.730 22.359 1.00 80.50 271 VAL A C 1
ATOM 2136 O O . VAL A 1 271 ? -25.087 9.819 22.042 1.00 80.50 271 VAL A O 1
ATOM 2139 N N . GLN A 1 272 ? -26.904 8.553 22.417 1.00 82.62 272 GLN A N 1
ATOM 2140 C CA . GLN A 1 272 ? -26.258 7.270 22.118 1.00 82.62 272 GLN A CA 1
ATOM 2141 C C . GLN A 1 272 ? -25.843 7.179 20.636 1.00 82.62 272 GLN A C 1
ATOM 2143 O O . GLN A 1 272 ? -24.737 6.718 20.325 1.00 82.62 272 GLN A O 1
ATOM 2148 N N . ALA A 1 273 ? -26.672 7.674 19.708 1.00 83.69 273 ALA A N 1
ATOM 2149 C CA . ALA A 1 273 ? -26.331 7.746 18.286 1.00 83.69 273 ALA A CA 1
ATOM 2150 C C . ALA A 1 273 ? -25.142 8.690 18.021 1.00 83.69 273 ALA A C 1
ATOM 2152 O O . ALA A 1 273 ? -24.222 8.336 17.279 1.00 83.69 273 ALA A O 1
ATOM 2153 N N . LEU A 1 274 ? -25.116 9.861 18.666 1.00 84.31 274 LEU A N 1
ATOM 2154 C CA . LEU A 1 274 ? -24.009 10.816 18.557 1.00 84.31 274 LEU A CA 1
ATOM 2155 C C . LEU A 1 274 ? -22.712 10.280 19.175 1.00 84.31 274 LEU A C 1
ATOM 2157 O O . LEU A 1 274 ? -21.645 10.445 18.585 1.00 84.31 274 LEU A O 1
ATOM 2161 N N . ALA A 1 275 ? -22.791 9.589 20.315 1.00 83.81 275 ALA A N 1
ATOM 2162 C CA . ALA A 1 275 ? -21.647 8.918 20.930 1.00 83.81 275 ALA A CA 1
ATOM 2163 C C . ALA A 1 275 ? -21.043 7.864 19.996 1.00 83.81 275 ALA A C 1
ATOM 2165 O O . ALA A 1 275 ? -19.834 7.853 19.766 1.00 83.81 275 ALA A O 1
ATOM 2166 N N . THR A 1 276 ? -21.896 7.041 19.384 1.00 85.75 276 THR A N 1
ATOM 2167 C CA . THR A 1 276 ? -21.492 6.030 18.398 1.00 85.75 276 THR A CA 1
ATOM 2168 C C . THR A 1 276 ? -20.783 6.671 17.199 1.00 85.75 276 THR A C 1
ATOM 2170 O O . THR A 1 276 ? -19.722 6.204 16.779 1.00 85.75 276 THR A O 1
ATOM 2173 N N . ALA A 1 277 ? -21.323 7.775 16.673 1.00 85.25 277 ALA A N 1
ATOM 2174 C CA . ALA A 1 277 ? -20.713 8.512 15.568 1.00 85.25 277 ALA A CA 1
ATOM 2175 C C . ALA A 1 277 ? -19.362 9.145 15.954 1.00 85.25 277 ALA A C 1
ATOM 2177 O O . ALA A 1 277 ? -18.412 9.092 15.174 1.00 85.25 277 ALA A O 1
ATOM 2178 N N . ALA A 1 278 ? -19.242 9.700 17.163 1.00 84.44 278 ALA A N 1
ATOM 2179 C CA . ALA A 1 278 ? -17.999 10.287 17.663 1.00 84.44 278 ALA A CA 1
ATOM 2180 C C . ALA A 1 278 ? -16.881 9.240 17.825 1.00 84.44 278 ALA A C 1
ATOM 2182 O O . ALA A 1 278 ? -15.730 9.489 17.450 1.00 84.44 278 ALA A O 1
ATOM 2183 N N . ILE A 1 279 ? -17.219 8.046 18.326 1.00 83.88 279 ILE A N 1
ATOM 2184 C CA . ILE A 1 279 ? -16.287 6.911 18.410 1.00 83.88 279 ILE A CA 1
ATOM 2185 C C . ILE A 1 279 ? -15.839 6.488 17.007 1.00 83.88 279 ILE A C 1
ATOM 2187 O O . ILE A 1 279 ? -14.641 6.349 16.760 1.00 83.88 279 ILE A O 1
ATOM 2191 N N . ALA A 1 280 ? -16.781 6.326 16.073 1.00 84.31 280 ALA A N 1
ATOM 2192 C CA . ALA A 1 280 ? -16.478 5.924 14.701 1.00 84.31 280 ALA A CA 1
ATOM 2193 C C . ALA A 1 280 ? -15.553 6.926 13.993 1.00 84.31 280 ALA A C 1
ATOM 2195 O O . ALA A 1 280 ? -14.569 6.526 13.373 1.00 84.31 280 ALA A O 1
ATOM 2196 N N . ASN A 1 281 ? -15.842 8.224 14.128 1.00 83.69 281 ASN A N 1
ATOM 2197 C CA . ASN A 1 281 ? -15.053 9.288 13.513 1.00 83.69 281 ASN A CA 1
ATOM 2198 C C . ASN A 1 281 ? -13.636 9.337 14.091 1.00 83.69 281 ASN A C 1
ATOM 2200 O O . ASN A 1 281 ? -12.671 9.287 13.331 1.00 83.69 281 ASN A O 1
ATOM 2204 N N . SER A 1 282 ? -13.495 9.339 15.420 1.00 81.94 282 SER A N 1
ATOM 2205 C CA . SER A 1 282 ? -12.170 9.329 16.059 1.00 81.94 282 SER A CA 1
ATOM 2206 C C . SER A 1 282 ? -11.362 8.074 15.711 1.00 81.94 282 SER A C 1
ATOM 2208 O O . SER A 1 282 ? -10.151 8.162 15.541 1.00 81.94 282 SER A O 1
ATOM 2210 N N . SER A 1 283 ? -12.020 6.926 15.511 1.00 80.00 283 SER A N 1
ATOM 2211 C CA . SER A 1 283 ? -11.387 5.662 15.093 1.00 80.00 283 SER A CA 1
ATOM 2212 C C . SER A 1 283 ? -10.917 5.642 13.626 1.00 80.00 283 SER A C 1
ATOM 2214 O O . SER A 1 283 ? -10.349 4.662 13.146 1.00 80.00 283 SER A O 1
ATOM 2216 N N . SER A 1 284 ? -11.183 6.715 12.880 1.00 71.00 284 SER A N 1
ATOM 2217 C CA . SER A 1 284 ? -10.721 6.899 11.501 1.00 71.00 284 SER A CA 1
ATOM 2218 C C . SER A 1 284 ? -9.625 7.961 11.372 1.00 71.00 284 SER A C 1
ATOM 2220 O O . SER A 1 284 ? -9.114 8.184 10.276 1.00 71.00 284 SER A O 1
ATOM 2222 N N . GLU A 1 285 ? -9.239 8.603 12.479 1.00 71.50 285 GLU A N 1
ATOM 2223 C CA . GLU A 1 285 ? -8.210 9.640 12.517 1.00 71.50 285 GLU A CA 1
ATOM 2224 C C . GLU A 1 285 ? -6.857 9.073 12.956 1.00 71.50 285 GLU A C 1
ATOM 2226 O O . GLU A 1 285 ? -6.764 8.178 13.796 1.00 71.50 285 GLU A O 1
ATOM 2231 N N . GLN A 1 286 ? -5.772 9.616 12.400 1.00 64.19 286 GLN A N 1
ATOM 2232 C CA . GLN A 1 286 ? -4.424 9.222 12.797 1.00 64.19 286 GLN A CA 1
ATOM 2233 C C . GLN A 1 286 ? -4.179 9.585 14.270 1.00 64.19 286 GLN A C 1
ATOM 2235 O O . GLN A 1 286 ? -4.220 10.758 14.639 1.00 64.19 286 GLN A O 1
ATOM 2240 N N . GLY A 1 287 ? -3.887 8.581 15.103 1.00 66.94 287 GLY A N 1
ATOM 2241 C CA . GLY A 1 287 ? -3.706 8.766 16.548 1.00 66.94 287 GLY A CA 1
ATOM 2242 C C . GLY A 1 287 ? -5.008 8.707 17.355 1.00 66.94 287 GLY A C 1
ATOM 2243 O O . GLY A 1 287 ? -5.007 9.092 18.527 1.00 66.94 287 GLY A O 1
ATOM 2244 N N . GLY A 1 288 ? -6.098 8.237 16.741 1.00 75.38 288 GLY A N 1
ATOM 2245 C CA . GLY A 1 288 ? -7.359 7.924 17.404 1.00 75.38 288 GLY A CA 1
ATOM 2246 C C . GLY A 1 288 ? -7.286 6.711 18.345 1.00 75.38 288 GLY A C 1
ATOM 2247 O O . GLY A 1 288 ? -6.251 6.046 18.443 1.00 75.38 288 GLY A O 1
ATOM 2248 N N . PRO A 1 289 ? -8.391 6.387 19.048 1.00 80.94 289 PRO A N 1
ATOM 2249 C CA . PRO A 1 289 ? -8.456 5.245 19.968 1.00 80.94 289 PRO A CA 1
ATOM 2250 C C . PRO A 1 289 ? -8.221 3.904 19.259 1.00 80.94 289 PRO A C 1
ATOM 2252 O O . PRO A 1 289 ? -7.604 3.000 19.823 1.00 80.94 289 PRO A O 1
ATOM 2255 N N . ILE A 1 290 ? -8.678 3.804 18.012 1.00 87.31 290 ILE A N 1
ATOM 2256 C CA . ILE A 1 290 ? -8.431 2.700 17.090 1.00 87.31 290 ILE A CA 1
ATOM 2257 C C . ILE A 1 290 ? -7.944 3.351 15.805 1.00 87.31 290 ILE A C 1
ATOM 2259 O O . ILE A 1 290 ? -8.594 4.256 15.304 1.00 87.31 290 ILE A O 1
ATOM 2263 N N . THR A 1 291 ? -6.802 2.935 15.278 1.00 85.44 291 THR A N 1
ATOM 2264 C CA . THR A 1 291 ? -6.311 3.421 13.988 1.00 85.44 291 THR A CA 1
ATOM 2265 C C . THR A 1 291 ? -5.940 2.217 13.137 1.00 85.44 291 THR A C 1
ATOM 2267 O O . THR A 1 291 ? -4.937 1.558 13.398 1.00 85.44 291 THR A O 1
ATOM 2270 N N . CYS A 1 292 ? -6.737 1.914 12.114 1.00 83.25 292 CYS A N 1
ATOM 2271 C CA . CYS A 1 292 ? -6.444 0.823 11.183 1.00 83.25 292 CYS A CA 1
ATOM 2272 C C . CYS A 1 292 ? -5.993 1.348 9.822 1.00 83.25 292 CYS A C 1
ATOM 2274 O O . CYS A 1 292 ? -6.579 2.285 9.282 1.00 83.25 292 CYS A O 1
ATOM 2276 N N . ALA A 1 293 ? -5.015 0.682 9.223 1.00 80.31 293 ALA A N 1
ATOM 2277 C CA . ALA A 1 293 ? -4.612 0.835 7.830 1.00 80.31 293 ALA A CA 1
ATOM 2278 C C . ALA A 1 293 ? -4.383 -0.537 7.206 1.00 80.31 293 ALA A C 1
ATOM 2280 O O . ALA A 1 293 ? -4.496 -1.544 7.895 1.00 80.31 293 ALA A O 1
ATOM 2281 N N . ALA A 1 294 ? -4.072 -0.588 5.910 1.00 76.31 294 ALA A N 1
ATOM 2282 C CA . ALA A 1 294 ? -3.923 -1.872 5.238 1.00 76.31 294 ALA A CA 1
ATOM 2283 C C . ALA A 1 294 ? -2.853 -2.751 5.927 1.00 76.31 294 ALA A C 1
ATOM 2285 O O . ALA A 1 294 ? -1.669 -2.414 5.941 1.00 76.31 294 ALA A O 1
ATOM 2286 N N . GLY A 1 295 ? -3.299 -3.869 6.501 1.00 74.94 295 GLY A N 1
ATOM 2287 C CA . GLY A 1 295 ? -2.501 -4.879 7.194 1.00 74.94 295 GLY A CA 1
A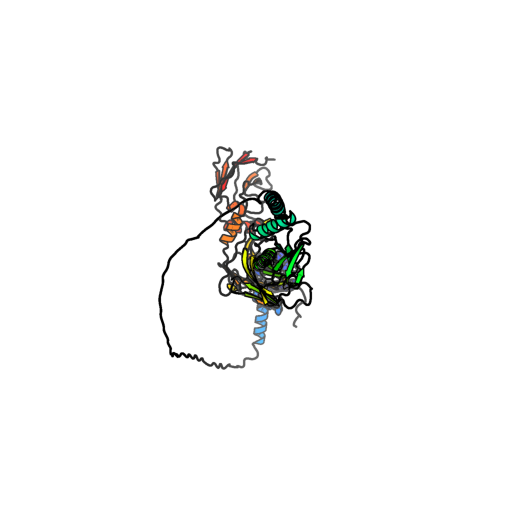TOM 2288 C C . GLY A 1 295 ? -2.228 -4.642 8.682 1.00 74.94 295 GLY A C 1
ATOM 2289 O O . GLY A 1 295 ? -1.639 -5.513 9.318 1.00 74.94 295 GLY A O 1
ATOM 2290 N N . SER A 1 296 ? -2.646 -3.520 9.272 1.00 78.06 296 SER A N 1
ATOM 2291 C CA . SER A 1 296 ? -2.447 -3.288 10.707 1.00 78.06 296 SER A CA 1
ATOM 2292 C C . SER A 1 296 ? -3.557 -2.467 11.354 1.00 78.06 296 SER A C 1
ATOM 2294 O O . SER A 1 296 ? -4.148 -1.576 10.746 1.00 78.06 296 SER A O 1
ATOM 2296 N N . CYS A 1 297 ? -3.804 -2.742 12.633 1.00 82.81 297 CYS A N 1
ATOM 2297 C CA . CYS A 1 297 ? -4.567 -1.866 13.512 1.00 82.81 297 CYS A CA 1
ATOM 2298 C C . CYS A 1 297 ? -3.763 -1.567 14.775 1.00 82.81 297 CYS A C 1
ATOM 2300 O O . CYS A 1 297 ? -3.228 -2.478 15.410 1.00 82.81 297 CYS A O 1
ATOM 2302 N N . GLU A 1 298 ? -3.708 -0.290 15.127 1.00 84.75 298 GLU A N 1
ATOM 2303 C CA . GLU A 1 298 ? -3.186 0.225 16.384 1.00 84.75 298 GLU A CA 1
ATOM 2304 C C . GLU A 1 298 ? -4.353 0.534 17.313 1.00 84.75 298 GLU A C 1
ATOM 2306 O O . GLU A 1 298 ? -5.296 1.225 16.922 1.00 84.75 298 GLU A O 1
ATOM 2311 N N . ILE A 1 299 ? -4.301 0.030 18.541 1.00 85.62 299 ILE A N 1
ATOM 2312 C CA . ILE A 1 299 ? -5.361 0.238 19.526 1.00 85.62 299 ILE A CA 1
ATOM 2313 C C . ILE A 1 299 ? -4.738 0.859 20.760 1.00 85.62 299 ILE A C 1
ATOM 2315 O O . ILE A 1 299 ? -3.920 0.250 21.448 1.00 85.62 299 ILE A O 1
ATOM 2319 N N . SER A 1 300 ? -5.129 2.097 21.039 1.00 81.94 300 SER A N 1
ATOM 2320 C CA . SER A 1 300 ? -4.636 2.831 22.192 1.00 81.94 300 SER A CA 1
ATOM 2321 C C . SER A 1 300 ? -5.449 2.450 23.424 1.00 81.94 300 SER A C 1
ATOM 2323 O O . SER A 1 300 ? -6.474 3.075 23.704 1.00 81.94 300 SER A O 1
ATOM 2325 N N . ARG A 1 301 ? -4.983 1.458 24.203 1.00 79.94 301 ARG A N 1
ATOM 2326 C CA . ARG A 1 301 ? -5.646 1.056 25.465 1.00 79.94 301 ARG A CA 1
ATOM 2327 C C . ARG A 1 301 ? -5.872 2.240 26.398 1.00 79.94 301 ARG A C 1
ATOM 2329 O O . ARG A 1 301 ? -6.907 2.338 27.049 1.00 79.94 301 ARG A O 1
ATOM 2336 N N . TYR A 1 302 ? -4.930 3.183 26.412 1.00 76.50 302 TYR A N 1
ATOM 2337 C CA . TYR A 1 302 ? -5.038 4.406 27.201 1.00 76.50 302 TYR A CA 1
ATOM 2338 C C . TYR A 1 302 ? -6.314 5.205 26.894 1.00 76.50 302 TYR A C 1
ATOM 2340 O O . TYR A 1 302 ? -6.948 5.706 27.818 1.00 76.50 302 TYR A O 1
ATOM 2348 N N . SER A 1 303 ? -6.724 5.280 25.624 1.00 77.94 303 SER A N 1
ATOM 2349 C CA . SER A 1 303 ? -7.949 5.981 25.212 1.00 77.94 303 SER A CA 1
ATOM 2350 C C . SER A 1 303 ? -9.232 5.296 25.697 1.00 77.94 303 SER A C 1
ATOM 2352 O O . SER A 1 303 ? -10.295 5.907 25.664 1.00 77.94 303 SER A O 1
ATOM 2354 N N . PHE A 1 304 ? -9.143 4.048 26.164 1.00 78.38 304 PHE A N 1
ATOM 2355 C CA . PHE A 1 304 ? -10.259 3.296 26.735 1.00 78.38 304 PHE A CA 1
ATOM 2356 C C . PHE A 1 304 ? -10.223 3.240 28.269 1.00 78.38 304 PHE A C 1
ATOM 2358 O O . PHE A 1 304 ? -11.257 3.043 28.901 1.00 78.38 304 PHE A O 1
ATOM 2365 N N . CYS A 1 305 ? -9.078 3.485 28.903 1.00 72.69 305 CYS A N 1
ATOM 2366 C CA . CYS A 1 305 ? -8.937 3.288 30.346 1.00 72.69 305 CYS A CA 1
ATOM 2367 C C . CYS A 1 305 ? -9.818 4.177 31.232 1.00 72.69 305 CYS A C 1
ATOM 2369 O O . CYS A 1 305 ? -10.116 3.810 32.366 1.00 72.69 305 CYS A O 1
ATOM 2371 N N . ASN A 1 306 ? -10.271 5.322 30.725 1.00 67.81 306 ASN A N 1
ATOM 2372 C CA . ASN A 1 306 ? -11.133 6.234 31.479 1.00 67.81 306 ASN A CA 1
ATOM 2373 C C . ASN A 1 306 ? -12.637 5.962 31.286 1.00 67.81 306 ASN A C 1
ATOM 2375 O O . ASN A 1 306 ? -13.447 6.432 32.084 1.00 67.81 306 ASN A O 1
ATOM 2379 N N . GLY A 1 307 ? -13.010 5.162 30.281 1.00 65.12 307 GLY A N 1
ATOM 2380 C CA . GLY A 1 307 ? -14.403 4.947 29.883 1.00 65.12 307 GLY A CA 1
ATOM 2381 C C . GLY A 1 307 ? -15.066 3.692 30.457 1.00 65.12 307 GLY A C 1
ATOM 2382 O O . GLY A 1 307 ? -16.153 3.342 30.014 1.00 65.12 307 GLY A O 1
ATOM 2383 N N . ASN A 1 308 ? -14.453 3.021 31.442 1.00 74.88 308 ASN A N 1
ATOM 2384 C CA . ASN A 1 308 ? -15.028 1.846 32.116 1.00 74.88 308 ASN A CA 1
ATOM 2385 C C . ASN A 1 308 ? -15.428 0.710 31.139 1.00 74.88 308 ASN A C 1
ATOM 2387 O O . ASN A 1 308 ? -16.526 0.149 31.222 1.00 74.88 308 ASN A O 1
ATOM 2391 N N . TRP A 1 309 ? -14.531 0.387 30.204 1.00 83.62 309 TRP A N 1
ATOM 2392 C CA . TRP A 1 309 ? -14.708 -0.653 29.186 1.00 83.62 309 TRP A CA 1
ATOM 2393 C C . TRP A 1 309 ? -14.079 -1.982 29.624 1.00 83.62 309 TRP A C 1
ATOM 2395 O O . TRP A 1 309 ? -12.985 -1.976 30.183 1.00 83.62 309 TRP A O 1
ATOM 2405 N N . SER A 1 310 ? -14.745 -3.103 29.335 1.00 86.81 310 SER A N 1
ATOM 2406 C CA . SER A 1 310 ? -14.229 -4.461 29.581 1.00 86.81 310 SER A CA 1
ATOM 2407 C C . SER A 1 310 ? -13.611 -5.078 28.336 1.00 86.81 310 SER A C 1
ATOM 2409 O O . SER A 1 310 ? -12.620 -5.796 28.417 1.00 86.81 310 SER A O 1
ATOM 2411 N N . LYS A 1 311 ? -14.207 -4.832 27.164 1.00 90.06 311 LYS A N 1
ATOM 2412 C CA . LYS A 1 311 ? -13.859 -5.563 25.942 1.00 90.06 311 LYS A CA 1
ATOM 2413 C C . LYS A 1 311 ? -14.012 -4.702 24.697 1.00 90.06 311 LYS A C 1
ATOM 2415 O O . LYS A 1 311 ? -14.994 -3.973 24.568 1.00 90.06 311 LYS A O 1
ATOM 2420 N N . LEU A 1 312 ? -13.086 -4.856 23.756 1.00 90.19 312 LEU A N 1
ATOM 2421 C CA . LEU A 1 312 ? -13.229 -4.416 22.370 1.00 90.19 312 LEU A CA 1
ATOM 2422 C C . LEU A 1 312 ? -13.207 -5.641 21.460 1.00 90.19 312 LEU A C 1
ATOM 2424 O O . LEU A 1 312 ? -12.311 -6.477 21.565 1.00 90.19 312 LEU A O 1
ATOM 2428 N N . THR A 1 313 ? -14.174 -5.729 20.556 1.00 92.00 313 THR A N 1
ATOM 2429 C CA . THR A 1 313 ? -14.188 -6.733 19.491 1.00 92.00 313 THR A CA 1
ATOM 2430 C C . THR A 1 313 ? -14.087 -6.051 18.137 1.00 92.00 313 THR A C 1
ATOM 2432 O O . THR A 1 313 ? -14.629 -4.960 17.954 1.00 92.00 313 THR A O 1
ATOM 2435 N N . LEU A 1 314 ? -13.371 -6.672 17.201 1.00 92.00 314 LEU A N 1
ATOM 2436 C CA . LEU A 1 314 ? -13.235 -6.206 15.821 1.00 92.00 314 LEU A CA 1
ATOM 2437 C C . LEU A 1 314 ? -13.524 -7.351 14.853 1.00 92.00 314 LEU A C 1
ATOM 2439 O O . LEU A 1 314 ? -13.142 -8.494 15.102 1.00 92.00 314 LEU A O 1
ATOM 2443 N N . GLY A 1 315 ? -14.146 -7.040 13.720 1.00 90.12 315 GLY A N 1
ATOM 2444 C CA . GLY A 1 315 ? -14.416 -8.004 12.658 1.00 90.12 315 GLY A CA 1
ATOM 2445 C C . GLY A 1 315 ? -14.603 -7.339 11.300 1.00 90.12 315 GLY A C 1
ATOM 2446 O O . GLY A 1 315 ? -14.912 -6.149 11.198 1.00 90.12 315 GLY A O 1
ATOM 2447 N N . ARG A 1 316 ? -14.418 -8.108 10.223 1.00 88.69 316 ARG A N 1
ATOM 2448 C CA . ARG A 1 316 ? -14.707 -7.646 8.850 1.00 88.69 316 ARG A CA 1
ATOM 2449 C C . ARG A 1 316 ? -16.174 -7.858 8.461 1.00 88.69 316 ARG A C 1
ATOM 2451 O O . ARG A 1 316 ? -16.610 -7.375 7.419 1.00 88.69 316 ARG A O 1
ATOM 2458 N N . SER A 1 317 ? -16.936 -8.543 9.313 1.00 87.75 317 SER A N 1
ATOM 2459 C CA . SER A 1 317 ? -18.379 -8.763 9.214 1.00 87.75 317 SER A CA 1
ATOM 2460 C C . SER A 1 317 ? -19.050 -8.317 10.519 1.00 87.75 317 SER A C 1
ATOM 2462 O O . SER A 1 317 ? -18.480 -8.558 11.584 1.00 87.75 317 SER A O 1
ATOM 2464 N N . PRO A 1 318 ? -20.246 -7.700 10.475 1.00 83.88 318 PRO A N 1
ATOM 2465 C CA . PRO A 1 318 ? -20.919 -7.170 11.665 1.00 83.88 318 PRO A CA 1
ATOM 2466 C C . PRO A 1 318 ? -21.240 -8.230 12.726 1.00 83.88 318 PRO A C 1
ATOM 2468 O O . PRO A 1 318 ? -21.313 -7.896 13.901 1.00 83.88 318 PRO A O 1
ATOM 2471 N N . ASP A 1 319 ? -21.404 -9.494 12.328 1.00 83.88 319 ASP A N 1
ATOM 2472 C CA . ASP A 1 319 ? -21.822 -10.583 13.223 1.00 83.88 319 ASP A CA 1
ATOM 2473 C C . ASP A 1 319 ? -20.692 -11.578 13.540 1.00 83.88 319 ASP A C 1
ATOM 2475 O O . ASP A 1 319 ? -20.930 -12.635 14.124 1.00 83.88 319 ASP A O 1
ATOM 2479 N N . THR A 1 320 ? -19.461 -11.307 13.100 1.00 84.81 320 THR A N 1
ATOM 2480 C CA . THR A 1 320 ? -18.341 -12.251 13.236 1.00 84.81 320 THR A CA 1
ATOM 2481 C C . THR A 1 320 ? -17.119 -11.529 13.793 1.00 84.81 320 THR A C 1
ATOM 2483 O O . THR A 1 320 ? -16.336 -10.981 13.013 1.00 84.81 320 THR A O 1
ATOM 2486 N N . PRO A 1 321 ? -16.953 -11.499 15.129 1.00 85.00 321 PRO A N 1
ATOM 2487 C CA . PRO A 1 321 ? -15.741 -10.972 15.731 1.00 85.00 321 PRO A CA 1
ATOM 2488 C C . PRO A 1 321 ? -14.568 -11.886 15.373 1.00 85.00 321 PRO A C 1
ATOM 2490 O O . PRO A 1 321 ? -14.642 -13.108 15.499 1.00 85.00 321 PRO A O 1
ATOM 2493 N N . GLU A 1 322 ? -13.491 -11.279 14.898 1.00 86.88 322 GLU A N 1
ATOM 2494 C CA . GLU A 1 322 ? -12.243 -11.955 14.538 1.00 86.88 322 GLU A CA 1
ATOM 2495 C C . GLU A 1 322 ? -11.147 -11.672 15.564 1.00 86.88 322 GLU A C 1
ATOM 2497 O O . GLU A 1 322 ? -10.251 -12.489 15.766 1.00 86.88 322 GLU A O 1
ATOM 2502 N N . VAL A 1 323 ? -11.228 -10.518 16.228 1.00 87.94 323 VAL A N 1
ATOM 2503 C CA . VAL A 1 323 ? -10.306 -10.111 17.281 1.00 87.94 323 VAL A CA 1
ATOM 2504 C C . VAL A 1 323 ? -11.097 -9.733 18.517 1.00 87.94 323 VAL A C 1
ATOM 2506 O O . VAL A 1 323 ? -12.042 -8.952 18.440 1.00 87.94 323 VAL A O 1
ATOM 2509 N N . ASP A 1 324 ? -10.647 -10.252 19.654 1.00 89.06 324 ASP A N 1
ATOM 2510 C CA . ASP A 1 324 ? -11.184 -9.975 20.977 1.00 89.06 324 ASP A CA 1
ATOM 2511 C C . ASP A 1 324 ? -10.064 -9.446 21.874 1.00 89.06 324 ASP A C 1
ATOM 2513 O O . ASP A 1 324 ? -9.053 -10.120 22.086 1.00 89.06 324 ASP A O 1
ATOM 2517 N N . LEU A 1 325 ? -10.248 -8.241 22.408 1.00 86.31 325 LEU A N 1
ATOM 2518 C CA . LEU A 1 325 ? -9.285 -7.577 23.279 1.00 86.31 325 LEU A CA 1
ATOM 2519 C C . LEU A 1 325 ? -9.899 -7.293 24.639 1.00 86.31 325 LEU A C 1
ATOM 2521 O O . LEU A 1 325 ? -10.949 -6.658 24.742 1.00 86.31 325 LEU A O 1
ATOM 2525 N N . ASP A 1 326 ? -9.199 -7.750 25.670 1.00 86.06 326 ASP A N 1
ATOM 2526 C CA . ASP A 1 326 ? -9.492 -7.455 27.067 1.00 86.06 326 ASP A CA 1
ATOM 2527 C C . ASP A 1 326 ? -8.948 -6.065 27.439 1.00 86.06 326 ASP A C 1
ATOM 2529 O O . ASP A 1 326 ? -7.741 -5.800 27.329 1.00 86.06 326 ASP A O 1
ATOM 2533 N N . LEU A 1 327 ? -9.864 -5.188 27.856 1.00 83.25 327 LEU A N 1
ATOM 2534 C CA . LEU A 1 327 ? -9.616 -3.803 28.252 1.00 83.25 327 LEU A CA 1
ATOM 2535 C C . LEU A 1 327 ? -9.662 -3.594 29.777 1.00 83.25 327 LEU A C 1
ATOM 2537 O O . LEU A 1 327 ? -9.450 -2.470 30.226 1.00 83.25 327 LEU A O 1
ATOM 2541 N N . GLU A 1 328 ? -9.893 -4.640 30.581 1.00 76.06 328 GLU A N 1
ATOM 2542 C CA . GLU A 1 328 ? -10.040 -4.521 32.042 1.00 76.06 328 GLU A CA 1
ATOM 2543 C C . GLU A 1 328 ? -8.728 -4.116 32.745 1.00 76.06 328 GLU A C 1
ATOM 2545 O O . GLU A 1 328 ? -8.739 -3.513 33.822 1.00 76.06 328 GLU A O 1
ATOM 2550 N N . ALA A 1 329 ? -7.577 -4.405 32.132 1.00 66.69 329 ALA A N 1
ATOM 2551 C CA . ALA A 1 329 ? -6.260 -4.097 32.682 1.00 66.69 329 ALA A CA 1
ATOM 2552 C C . ALA A 1 329 ? -5.762 -2.695 32.276 1.00 66.69 329 ALA A C 1
ATOM 2554 O O . ALA A 1 329 ? -5.145 -2.520 31.223 1.00 66.69 329 ALA A O 1
ATOM 2555 N N . CYS A 1 330 ? -5.960 -1.711 33.160 1.00 66.62 330 CYS A N 1
ATOM 2556 C CA . CYS A 1 330 ? -5.433 -0.341 33.018 1.00 66.62 330 CYS A CA 1
ATOM 2557 C C . CYS A 1 330 ? -4.212 -0.025 33.900 1.00 66.62 330 CYS A C 1
ATOM 2559 O O . CYS A 1 330 ? -3.738 1.115 33.941 1.00 66.62 330 CYS A O 1
ATOM 2561 N N . ASP A 1 331 ? -3.662 -1.032 34.578 1.00 53.16 331 ASP A N 1
ATOM 2562 C CA . ASP A 1 331 ? -2.507 -0.876 35.455 1.00 53.16 331 ASP A CA 1
ATOM 2563 C C . ASP A 1 331 ? -1.192 -0.947 34.651 1.00 53.16 331 ASP A C 1
ATOM 2565 O O . ASP A 1 331 ? -0.868 -1.974 34.057 1.00 53.16 331 ASP A O 1
ATOM 2569 N N . ASN A 1 332 ? -0.410 0.143 34.693 1.00 52.00 332 ASN A N 1
ATOM 2570 C CA . ASN A 1 332 ? 0.849 0.440 33.969 1.00 52.00 332 ASN A CA 1
ATOM 2571 C C . ASN A 1 332 ? 0.681 1.278 32.686 1.00 52.00 332 ASN A C 1
ATOM 2573 O O . ASN A 1 332 ? 0.829 0.816 31.560 1.00 52.00 332 ASN A O 1
ATOM 2577 N N . VAL A 1 333 ? 0.482 2.581 32.898 1.00 47.00 333 VAL A N 1
ATOM 2578 C CA . VAL A 1 333 ? 0.214 3.669 31.930 1.00 47.00 333 VAL A CA 1
ATOM 2579 C C . VAL A 1 333 ? 1.386 3.983 30.964 1.00 47.00 333 VAL A C 1
ATOM 2581 O O . VAL A 1 333 ? 1.441 5.040 30.337 1.00 47.00 333 VAL A O 1
ATOM 2584 N N . GLY A 1 334 ? 2.360 3.085 30.823 1.00 45.66 334 GLY A N 1
ATOM 2585 C CA . GLY A 1 334 ? 3.488 3.245 29.908 1.00 45.66 334 GLY A CA 1
ATOM 2586 C C . GLY A 1 334 ? 3.214 2.623 28.540 1.00 45.66 334 GLY A C 1
ATOM 2587 O O . GLY A 1 334 ? 3.671 1.518 28.291 1.00 45.66 334 GLY A O 1
ATOM 2588 N N . LEU A 1 335 ? 2.532 3.344 27.642 1.00 52.66 335 LEU A N 1
ATOM 2589 C CA . LEU A 1 335 ? 2.564 3.100 26.183 1.00 52.66 335 LEU A CA 1
ATOM 2590 C C . LEU A 1 335 ? 2.072 1.718 25.679 1.00 52.66 335 LEU A C 1
ATOM 2592 O O . LEU A 1 335 ? 2.585 1.225 24.677 1.00 52.66 335 LEU A O 1
ATOM 2596 N N . LEU A 1 336 ? 1.087 1.080 26.317 1.00 66.50 336 LEU A N 1
ATOM 2597 C CA . LEU A 1 336 ? 0.489 -0.151 25.776 1.00 66.50 336 LEU A CA 1
ATOM 2598 C C . LEU A 1 336 ? -0.481 0.184 24.631 1.00 66.50 336 LEU A C 1
ATOM 2600 O O . LEU A 1 336 ? -1.685 0.327 24.842 1.00 66.50 336 LEU A O 1
ATOM 2604 N N . ASN A 1 337 ? 0.055 0.339 23.423 1.00 77.19 337 ASN A N 1
ATOM 2605 C CA . ASN A 1 337 ? -0.739 0.180 22.210 1.00 77.19 337 ASN A CA 1
ATOM 2606 C C . ASN A 1 337 ? -0.766 -1.314 21.871 1.00 77.19 337 ASN A C 1
ATOM 2608 O O . ASN A 1 337 ? 0.295 -1.936 21.782 1.00 77.19 337 ASN A O 1
ATOM 2612 N N . ASP A 1 338 ? -1.954 -1.896 21.695 1.00 79.38 338 ASP A N 1
ATOM 2613 C CA . ASP A 1 338 ? -2.046 -3.223 21.085 1.00 79.38 338 ASP A CA 1
ATOM 2614 C C . ASP A 1 338 ? -1.884 -3.081 19.581 1.00 79.38 338 ASP A C 1
ATOM 2616 O O . ASP A 1 338 ? -2.489 -2.211 18.947 1.00 79.38 338 ASP A O 1
ATOM 2620 N N . CYS A 1 339 ? -1.077 -3.966 19.011 1.00 80.06 339 CYS A N 1
ATOM 2621 C CA . CYS A 1 339 ? -0.765 -3.948 17.594 1.00 80.06 339 CYS A CA 1
ATOM 2622 C C . CYS A 1 339 ? -1.258 -5.240 16.959 1.00 80.06 339 CYS A C 1
ATOM 2624 O O . CYS A 1 339 ? -0.686 -6.315 17.159 1.00 80.06 339 CYS A O 1
ATOM 2626 N N . LEU A 1 340 ? -2.316 -5.127 16.161 1.00 82.31 340 LEU A N 1
ATOM 2627 C CA . LEU A 1 340 ? -2.904 -6.239 15.413 1.00 82.31 340 LEU A CA 1
ATOM 2628 C C . LEU A 1 340 ? -2.199 -6.420 14.068 1.00 82.31 340 LEU A C 1
ATOM 2630 O O . LEU A 1 340 ? -2.809 -6.402 13.002 1.00 82.31 340 LEU A O 1
ATOM 2634 N N . SER A 1 341 ? -0.876 -6.506 14.123 1.00 74.06 341 SER A N 1
ATOM 2635 C CA . SER A 1 341 ? 0.004 -6.591 12.955 1.00 74.06 341 SER A CA 1
ATOM 2636 C C . SER A 1 341 ? 1.085 -7.653 13.107 1.00 74.06 341 SER A C 1
ATOM 2638 O O . SER A 1 341 ? 1.830 -7.923 12.164 1.00 74.06 341 SER A O 1
ATOM 2640 N N . THR A 1 342 ? 1.186 -8.288 14.276 1.00 66.19 342 THR A N 1
ATOM 2641 C CA . THR A 1 342 ? 2.045 -9.461 14.445 1.00 66.19 342 THR A CA 1
ATOM 2642 C C . THR A 1 342 ? 1.296 -10.695 13.945 1.00 66.19 342 THR A C 1
ATOM 2644 O O . THR A 1 342 ? 0.105 -10.797 14.202 1.00 66.19 342 THR A O 1
ATOM 2647 N N . PRO A 1 343 ? 1.934 -11.664 13.274 1.00 62.91 343 PRO A N 1
ATOM 2648 C CA . PRO A 1 343 ? 1.262 -12.876 12.798 1.00 62.91 343 PRO A CA 1
ATOM 2649 C C . PRO A 1 343 ? 0.557 -13.714 13.878 1.00 62.91 343 PRO A C 1
ATOM 2651 O O . PRO A 1 343 ? -0.322 -14.499 13.546 1.00 62.91 343 PRO A O 1
ATOM 2654 N N . ALA A 1 344 ? 0.904 -13.541 15.159 1.00 64.50 344 ALA A N 1
ATOM 2655 C CA . ALA A 1 344 ? 0.201 -14.171 16.279 1.00 64.50 344 ALA A CA 1
ATOM 2656 C C . ALA A 1 344 ? -1.158 -13.508 16.602 1.00 64.50 344 ALA A C 1
ATOM 2658 O O . ALA A 1 344 ? -2.020 -14.143 17.199 1.00 64.50 344 ALA A O 1
ATOM 2659 N N . THR A 1 345 ? -1.350 -12.246 16.208 1.00 68.50 345 THR A N 1
ATOM 2660 C CA . THR A 1 345 ? -2.555 -11.425 16.437 1.00 68.50 345 THR A CA 1
ATOM 2661 C C . THR A 1 345 ? -2.965 -10.672 15.167 1.00 68.50 345 THR A C 1
ATOM 2663 O O . THR A 1 345 ? -3.481 -9.554 15.223 1.00 68.50 345 THR A O 1
ATOM 2666 N N . LEU A 1 346 ? -2.665 -11.250 14.000 1.00 73.19 346 LEU A N 1
ATOM 2667 C CA . LEU A 1 346 ? -2.775 -10.555 12.725 1.00 73.19 346 LEU A CA 1
ATOM 2668 C C . LEU A 1 346 ? -4.238 -10.369 12.374 1.00 73.19 346 LEU A C 1
ATOM 2670 O O . LEU A 1 346 ? -4.981 -11.337 12.237 1.00 73.19 346 LEU A O 1
ATOM 2674 N N . PHE A 1 347 ? -4.611 -9.115 12.160 1.00 80.75 347 PHE A N 1
ATOM 2675 C CA . PHE A 1 347 ? -5.908 -8.754 11.626 1.00 80.75 347 PHE A CA 1
ATOM 2676 C C . PHE A 1 347 ? -5.691 -8.148 10.237 1.00 80.75 347 PHE A C 1
ATOM 2678 O O . PHE A 1 347 ? -5.484 -6.938 10.115 1.00 80.75 347 PHE A O 1
ATOM 2685 N N . PRO A 1 348 ? -5.633 -8.981 9.178 1.00 77.19 348 PRO A N 1
ATOM 2686 C CA . PRO A 1 348 ? -5.272 -8.500 7.860 1.00 77.19 348 PRO A CA 1
ATOM 2687 C C . PRO A 1 348 ? -6.440 -7.702 7.284 1.00 77.19 348 PRO A C 1
ATOM 2689 O O . PRO A 1 348 ? -7.507 -8.242 6.975 1.00 77.19 348 PRO A O 1
ATOM 2692 N N . THR A 1 349 ? -6.224 -6.400 7.142 1.00 81.12 349 THR A N 1
ATOM 2693 C CA . THR A 1 349 ? -7.202 -5.472 6.580 1.00 81.12 349 THR A CA 1
ATOM 2694 C C . THR A 1 349 ? -6.724 -4.922 5.239 1.00 81.12 349 THR A C 1
ATOM 2696 O O . THR A 1 349 ? -5.541 -4.651 5.044 1.00 81.12 349 THR A O 1
ATOM 2699 N N . GLY A 1 350 ? -7.639 -4.764 4.288 1.00 81.38 350 GLY A N 1
ATOM 2700 C CA . GLY A 1 350 ? -7.383 -4.059 3.033 1.00 81.38 350 GLY A CA 1
ATOM 2701 C C . GLY A 1 350 ? -7.506 -2.538 3.197 1.00 81.38 350 GLY A C 1
ATOM 2702 O O . GLY A 1 350 ? -8.039 -2.062 4.206 1.00 81.38 350 GLY A O 1
ATOM 2703 N N . PRO A 1 351 ? -7.049 -1.742 2.216 1.00 81.69 351 PRO A N 1
ATOM 2704 C CA . PRO A 1 351 ? -7.246 -0.295 2.207 1.00 81.69 351 PRO A CA 1
ATOM 2705 C C . PRO A 1 351 ? -8.731 0.059 2.042 1.00 81.69 351 PRO A C 1
ATOM 2707 O O . PRO A 1 351 ? -9.434 -0.546 1.236 1.00 81.69 351 PRO A O 1
ATOM 2710 N N . LEU A 1 352 ? -9.206 1.072 2.777 1.00 86.25 352 LEU A N 1
ATOM 2711 C CA . LEU A 1 352 ? -10.605 1.534 2.777 1.00 86.25 352 LEU A CA 1
ATOM 2712 C C . LEU A 1 352 ? -11.644 0.452 3.134 1.00 86.25 352 LEU A C 1
ATOM 2714 O O . LEU A 1 352 ? -12.847 0.650 2.922 1.00 86.25 352 LEU A O 1
ATOM 2718 N N . GLN A 1 353 ? -11.200 -0.677 3.688 1.00 89.25 353 GLN A N 1
ATOM 2719 C CA . GLN A 1 353 ? -12.068 -1.745 4.155 1.00 89.25 353 GLN A CA 1
ATOM 2720 C C . GLN A 1 353 ? -12.884 -1.254 5.350 1.00 89.25 353 GLN A C 1
ATOM 2722 O O . GLN A 1 353 ? -12.377 -0.544 6.214 1.00 89.25 353 GLN A O 1
ATOM 2727 N N . THR A 1 354 ? -14.162 -1.627 5.397 1.00 91.56 354 THR A N 1
ATOM 2728 C CA . THR A 1 354 ? -15.004 -1.339 6.563 1.00 91.56 354 THR A CA 1
ATOM 2729 C C . THR A 1 354 ? -14.727 -2.370 7.647 1.00 91.56 354 THR A C 1
ATOM 2731 O O . THR A 1 354 ? -14.807 -3.569 7.387 1.00 91.56 354 THR A O 1
ATOM 2734 N N . ILE A 1 355 ? -14.399 -1.889 8.840 1.00 91.88 355 ILE A N 1
ATOM 2735 C CA . ILE A 1 355 ? -14.208 -2.686 10.047 1.00 91.88 355 ILE A CA 1
ATOM 2736 C C . ILE A 1 355 ? -15.397 -2.431 10.961 1.00 91.88 355 ILE A C 1
ATOM 2738 O O . ILE A 1 355 ? -15.791 -1.281 11.168 1.00 91.88 355 ILE A O 1
ATOM 2742 N N . TYR A 1 356 ? -15.967 -3.509 11.482 1.00 93.06 356 TYR A N 1
ATOM 2743 C CA . TYR A 1 356 ? -17.034 -3.487 12.469 1.00 93.06 356 TYR A CA 1
ATOM 2744 C C . TYR A 1 356 ? -16.425 -3.687 13.846 1.00 93.06 356 TYR A C 1
ATOM 2746 O O . TYR A 1 356 ? -15.555 -4.541 14.022 1.00 93.06 356 TYR A O 1
ATOM 2754 N N . ALA A 1 357 ? -16.867 -2.880 14.800 1.00 92.31 357 ALA A N 1
ATOM 2755 C CA . ALA A 1 357 ? -16.353 -2.890 16.153 1.00 92.31 357 ALA A CA 1
ATOM 2756 C C . ALA A 1 357 ? -17.493 -2.885 17.168 1.00 92.31 357 ALA A C 1
ATOM 2758 O O . ALA A 1 357 ? -18.492 -2.176 16.995 1.00 92.31 357 ALA A O 1
ATOM 2759 N N . GLU A 1 358 ? -17.309 -3.639 18.249 1.00 92.81 358 GLU A N 1
ATOM 2760 C CA . GLU A 1 358 ? -18.171 -3.567 19.426 1.00 92.81 358 GLU A CA 1
ATOM 2761 C C . GLU A 1 358 ? -17.342 -3.262 20.670 1.00 92.81 358 GLU A C 1
ATOM 2763 O O . GLU A 1 358 ? -16.365 -3.951 20.968 1.00 92.81 358 GLU A O 1
ATOM 2768 N N . LEU A 1 359 ? -17.748 -2.233 21.409 1.00 89.62 359 LEU A N 1
ATOM 2769 C CA . LEU A 1 359 ? -17.122 -1.830 22.661 1.00 89.62 359 LEU A CA 1
ATOM 2770 C C . LEU A 1 359 ? -18.076 -2.129 23.820 1.00 89.62 359 LEU A C 1
ATOM 2772 O O . LEU A 1 359 ? -19.195 -1.612 23.855 1.00 89.62 359 LEU A O 1
ATOM 2776 N N . HIS A 1 360 ? -17.641 -2.975 24.752 1.00 89.88 360 HIS A N 1
ATOM 2777 C CA . HIS A 1 360 ? -18.439 -3.468 25.873 1.00 89.88 360 HIS A CA 1
ATOM 2778 C C . HIS A 1 360 ? -18.072 -2.733 27.157 1.00 89.88 360 HIS A C 1
ATOM 2780 O O . HIS A 1 360 ? -16.897 -2.651 27.519 1.00 89.88 360 HIS A O 1
ATOM 2786 N N . ALA A 1 361 ? -19.076 -2.213 27.860 1.00 85.81 361 ALA A N 1
ATOM 2787 C CA . ALA A 1 361 ? -18.879 -1.565 29.153 1.00 85.81 361 ALA A CA 1
ATOM 2788 C C . ALA A 1 361 ? -18.852 -2.586 30.300 1.00 85.81 361 ALA A C 1
ATOM 2790 O O . ALA A 1 361 ? -19.589 -3.575 30.283 1.00 85.81 361 ALA A O 1
ATOM 2791 N N . ASN A 1 362 ? -18.087 -2.294 31.357 1.00 82.00 362 ASN A N 1
ATOM 2792 C CA . ASN A 1 362 ? -18.011 -3.126 32.569 1.00 82.00 362 ASN A CA 1
ATOM 2793 C C . ASN A 1 362 ? -19.375 -3.298 33.264 1.00 82.00 362 ASN A C 1
ATOM 2795 O O . ASN A 1 362 ? -19.629 -4.303 33.920 1.00 82.00 362 ASN A O 1
ATOM 2799 N N . GLN A 1 363 ? -20.261 -2.307 33.133 1.00 77.31 363 GLN A N 1
ATOM 2800 C CA . GLN A 1 363 ? -21.594 -2.300 33.751 1.00 77.31 363 GLN A CA 1
ATOM 2801 C C . GLN A 1 363 ? -22.677 -2.949 32.869 1.00 77.31 363 GLN A C 1
ATOM 2803 O O . GLN A 1 363 ? -23.844 -2.988 33.257 1.00 77.31 363 GLN A O 1
ATOM 2808 N N . GLY A 1 364 ? -22.294 -3.496 31.711 1.00 75.75 364 GLY A N 1
ATOM 2809 C CA . GLY A 1 364 ? -23.209 -4.036 30.711 1.00 75.75 364 GLY A CA 1
ATOM 2810 C C . GLY A 1 364 ? -23.599 -3.007 29.646 1.00 75.75 364 GLY A C 1
ATOM 2811 O O . GLY A 1 364 ? -23.578 -1.802 29.876 1.00 75.75 364 GLY A O 1
ATOM 2812 N N . GLY A 1 365 ? -23.947 -3.500 28.456 1.00 84.31 365 GLY A N 1
ATOM 2813 C CA . GLY A 1 365 ? -24.240 -2.679 27.279 1.00 84.31 365 GLY A CA 1
ATOM 2814 C C . GLY A 1 365 ? -23.063 -2.540 26.311 1.00 84.31 365 GLY A C 1
ATOM 2815 O O . GLY A 1 365 ? -21.913 -2.828 26.651 1.00 84.31 365 GLY A O 1
ATOM 2816 N N . THR A 1 366 ? -23.375 -2.142 25.077 1.00 88.81 366 THR A N 1
ATOM 2817 C CA . THR A 1 366 ? -22.427 -2.143 23.956 1.00 88.81 366 THR A CA 1
ATOM 2818 C C . THR A 1 366 ? -22.638 -0.962 23.022 1.00 88.81 366 THR A C 1
ATOM 2820 O O . THR A 1 366 ? -23.774 -0.716 22.616 1.00 88.81 366 THR A O 1
ATOM 2823 N N . TYR A 1 367 ? -21.555 -0.319 22.589 1.00 88.19 367 TYR A N 1
ATOM 2824 C CA . TYR A 1 367 ? -21.575 0.517 21.387 1.00 88.19 367 TYR A CA 1
ATOM 2825 C C . TYR A 1 367 ? -21.140 -0.308 20.184 1.00 88.19 367 TYR A C 1
ATOM 2827 O O . TYR A 1 367 ? -20.071 -0.915 20.204 1.00 88.19 367 TYR A O 1
ATOM 2835 N N . ARG A 1 368 ? -21.960 -0.304 19.132 1.00 91.00 368 ARG A N 1
ATOM 2836 C CA . ARG A 1 368 ? -21.655 -0.936 17.845 1.00 91.00 368 ARG A CA 1
ATOM 2837 C C . ARG A 1 368 ? -21.408 0.145 16.816 1.00 91.00 368 ARG A C 1
ATOM 2839 O O . ARG A 1 368 ? -22.281 0.975 16.583 1.00 91.00 368 ARG A O 1
ATOM 2846 N N . PHE A 1 369 ? -20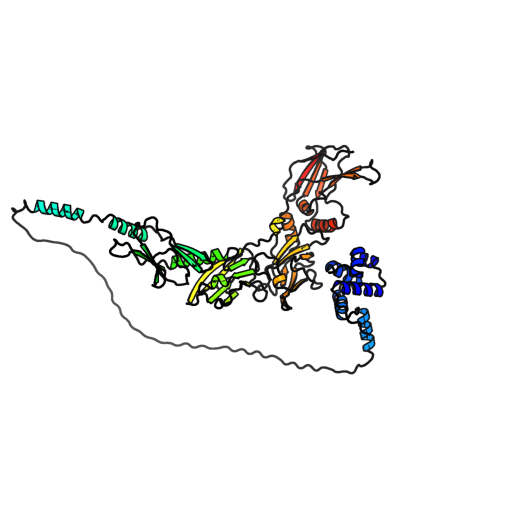.243 0.127 16.195 1.00 91.31 369 PHE A N 1
ATOM 2847 C CA . PHE A 1 369 ? -19.871 1.120 15.200 1.00 91.31 369 PHE A CA 1
ATOM 2848 C C . PHE A 1 369 ? -19.056 0.486 14.081 1.00 91.31 369 PHE A C 1
ATOM 2850 O O . PHE A 1 369 ? -18.575 -0.642 14.178 1.00 91.31 369 PHE A O 1
ATOM 2857 N N . SER A 1 370 ? -18.919 1.223 12.987 1.00 92.25 370 SER A N 1
ATOM 2858 C CA . SER A 1 370 ? -18.066 0.826 11.877 1.00 92.25 370 SER A CA 1
ATOM 2859 C C . SER A 1 370 ? -17.237 2.005 11.417 1.00 92.25 370 SER A C 1
ATOM 2861 O O . SER A 1 370 ? -17.747 3.124 11.343 1.00 92.25 370 SER A O 1
ATOM 2863 N N . PHE A 1 371 ? -15.995 1.747 11.046 1.00 90.62 371 PHE A N 1
ATOM 2864 C CA . PHE A 1 371 ? -15.090 2.744 10.490 1.00 90.62 371 PHE A CA 1
ATOM 2865 C C . PHE A 1 371 ? -14.348 2.149 9.293 1.00 90.62 371 PHE A C 1
ATOM 2867 O O . PHE A 1 371 ? -14.321 0.932 9.100 1.00 90.62 371 PHE A O 1
ATOM 2874 N N . LYS A 1 372 ? -13.785 3.006 8.441 1.00 90.19 372 LYS A N 1
ATOM 2875 C CA . LYS A 1 372 ? -12.978 2.561 7.300 1.00 90.19 372 LYS A CA 1
ATOM 2876 C C . LYS A 1 372 ? -11.506 2.597 7.664 1.00 90.19 372 LYS A C 1
ATOM 2878 O O . LYS A 1 372 ? -11.059 3.548 8.300 1.00 90.19 372 LYS A O 1
ATOM 2883 N N . THR A 1 373 ? -10.754 1.598 7.218 1.00 87.31 373 THR A N 1
ATOM 2884 C CA . THR A 1 373 ? -9.295 1.647 7.294 1.00 87.31 373 THR A CA 1
ATOM 2885 C C . THR A 1 373 ? -8.758 2.812 6.469 1.00 87.31 373 THR A C 1
ATOM 2887 O O . THR A 1 373 ? -9.316 3.189 5.431 1.00 87.31 373 THR A O 1
ATOM 2890 N N . LEU A 1 374 ? -7.656 3.390 6.935 1.00 81.94 374 LEU A N 1
ATOM 2891 C CA . LEU A 1 374 ? -6.978 4.477 6.253 1.00 81.94 374 LEU A CA 1
ATOM 2892 C C . LEU A 1 374 ? -6.487 4.020 4.870 1.00 81.94 374 LEU A C 1
ATOM 2894 O O . LEU A 1 374 ? -6.060 2.869 4.706 1.00 81.94 374 LEU A O 1
ATOM 2898 N N . PRO A 1 375 ? -6.530 4.908 3.856 1.00 76.25 375 PRO A N 1
ATOM 2899 C CA . PRO A 1 375 ? -5.926 4.610 2.573 1.00 76.25 375 PRO A CA 1
ATOM 2900 C C . PRO A 1 375 ? -4.435 4.367 2.772 1.00 76.25 375 PRO A C 1
ATOM 2902 O O . PRO A 1 375 ? -3.776 5.001 3.599 1.00 76.25 375 PRO A O 1
ATOM 2905 N N . LEU A 1 376 ? -3.893 3.466 1.967 1.00 70.56 376 LEU A N 1
ATOM 2906 C CA . LEU A 1 376 ? -2.477 3.173 1.989 1.00 70.56 376 LEU A CA 1
ATOM 2907 C C . LEU A 1 376 ? -1.700 4.391 1.470 1.00 70.56 376 LEU A C 1
ATOM 2909 O O . LEU A 1 376 ? -1.656 4.674 0.274 1.00 70.56 376 LEU A O 1
ATOM 2913 N N . SER A 1 377 ? -1.143 5.152 2.404 1.00 59.09 377 SER A N 1
ATOM 2914 C CA . SER A 1 377 ? -0.335 6.337 2.149 1.00 59.09 377 SER A CA 1
ATOM 2915 C C . SER A 1 377 ? 1.114 5.985 2.420 1.00 59.09 377 SER A C 1
ATOM 2917 O O . SER A 1 377 ? 1.649 6.286 3.483 1.00 59.09 377 SER A O 1
ATOM 2919 N N . PHE A 1 378 ? 1.763 5.335 1.465 1.00 60.84 378 PHE A N 1
ATOM 2920 C CA . PHE A 1 378 ? 3.214 5.317 1.499 1.00 60.84 378 PHE A CA 1
ATOM 2921 C C . PHE A 1 378 ? 3.750 6.667 1.031 1.00 60.84 378 PHE A C 1
ATOM 2923 O O . PHE A 1 378 ? 3.161 7.310 0.157 1.00 60.84 378 PHE A O 1
ATOM 2930 N N . ASP A 1 379 ? 4.958 7.006 1.468 1.00 51.03 379 ASP A N 1
ATOM 2931 C CA . ASP A 1 379 ? 5.770 8.084 0.886 1.00 51.03 379 ASP A CA 1
ATOM 2932 C C . ASP A 1 379 ? 6.218 7.785 -0.575 1.00 51.03 379 ASP A C 1
ATOM 2934 O O . ASP A 1 379 ? 7.125 8.394 -1.128 1.00 51.03 379 ASP A O 1
ATOM 2938 N N . ILE A 1 380 ? 5.561 6.820 -1.231 1.00 50.69 380 ILE A N 1
ATOM 2939 C CA . ILE A 1 380 ? 5.670 6.468 -2.651 1.00 50.69 380 ILE A CA 1
ATOM 2940 C C . ILE A 1 380 ? 5.117 7.598 -3.536 1.00 50.69 380 ILE A C 1
ATOM 2942 O O . ILE A 1 380 ? 5.581 7.787 -4.661 1.00 50.69 380 ILE A O 1
ATOM 2946 N N . LYS A 1 381 ? 4.163 8.400 -3.031 1.00 42.31 381 LYS A N 1
ATOM 2947 C CA . LYS A 1 381 ? 3.574 9.518 -3.792 1.00 42.31 381 LYS A CA 1
ATOM 2948 C C . LYS A 1 381 ? 4.598 10.574 -4.205 1.00 42.31 381 LYS A C 1
ATOM 2950 O O . LYS A 1 381 ? 4.413 11.184 -5.253 1.00 42.31 381 LYS A O 1
ATOM 2955 N N . ASN A 1 382 ? 5.688 10.736 -3.455 1.00 43.34 382 ASN A N 1
ATOM 2956 C CA . ASN A 1 382 ? 6.760 11.656 -3.832 1.00 43.34 382 ASN A CA 1
ATOM 2957 C C . ASN A 1 382 ? 7.531 11.205 -5.094 1.00 43.34 382 ASN A C 1
ATOM 2959 O O . ASN A 1 382 ? 8.215 12.027 -5.694 1.00 43.34 382 ASN A O 1
ATOM 2963 N N . ASN A 1 383 ? 7.361 9.950 -5.544 1.00 54.03 383 ASN A N 1
ATOM 2964 C CA . ASN A 1 383 ? 8.043 9.379 -6.714 1.00 54.03 383 ASN A CA 1
ATOM 2965 C C . ASN A 1 383 ? 7.103 8.975 -7.874 1.00 54.03 383 ASN A C 1
ATOM 2967 O O . ASN A 1 383 ? 7.570 8.371 -8.840 1.00 54.03 383 ASN A O 1
ATOM 2971 N N . GLY A 1 384 ? 5.789 9.246 -7.802 1.00 58.91 384 GLY A N 1
ATOM 2972 C CA . GLY A 1 384 ? 4.847 8.884 -8.882 1.00 58.91 384 GLY A CA 1
ATOM 2973 C C . GLY A 1 384 ? 4.786 7.375 -9.186 1.00 58.91 384 GLY A C 1
ATOM 2974 O O . GLY A 1 384 ? 4.658 6.950 -10.339 1.00 58.91 384 GLY A O 1
ATOM 2975 N N . GLU A 1 385 ? 4.966 6.544 -8.162 1.00 71.69 385 GLU A N 1
ATOM 2976 C CA . GLU A 1 385 ? 4.916 5.083 -8.246 1.00 71.69 385 GLU A CA 1
ATOM 2977 C C . GLU A 1 385 ? 3.488 4.597 -7.896 1.00 71.69 385 GLU A C 1
ATOM 2979 O O . GLU A 1 385 ? 2.885 5.043 -6.918 1.00 71.69 385 GLU A O 1
ATOM 2984 N N . GLU A 1 386 ? 2.926 3.692 -8.704 1.00 77.94 386 GLU A N 1
ATOM 2985 C CA . GLU A 1 386 ? 1.606 3.089 -8.469 1.00 77.94 386 GLU A CA 1
ATOM 2986 C C . GLU A 1 386 ? 1.751 1.639 -8.010 1.00 77.94 386 GLU A C 1
ATOM 2988 O O . GLU A 1 386 ? 2.422 0.833 -8.658 1.00 77.94 386 GLU A O 1
ATOM 2993 N N . ALA A 1 387 ? 1.101 1.310 -6.895 1.00 84.19 387 ALA A N 1
ATOM 2994 C CA . ALA A 1 387 ? 1.144 -0.019 -6.305 1.00 84.19 387 ALA A CA 1
ATOM 2995 C C . ALA A 1 387 ? -0.055 -0.879 -6.731 1.00 84.19 387 ALA A C 1
ATOM 2997 O O . ALA A 1 387 ? -1.164 -0.385 -6.949 1.00 84.19 387 ALA A O 1
ATOM 2998 N N . VAL A 1 388 ? 0.183 -2.183 -6.849 1.00 89.25 388 VAL A N 1
ATOM 2999 C CA . VAL A 1 388 ? -0.816 -3.213 -7.149 1.00 89.25 388 VAL A CA 1
ATOM 3000 C C . VAL A 1 388 ? -0.998 -4.072 -5.909 1.00 89.25 388 VAL A C 1
ATOM 3002 O O . VAL A 1 388 ? -0.023 -4.581 -5.352 1.00 89.25 388 VAL A O 1
ATOM 3005 N N . GLU A 1 389 ? -2.233 -4.214 -5.445 1.00 90.25 389 GLU A N 1
ATOM 3006 C CA . GLU A 1 389 ? -2.569 -5.150 -4.373 1.00 90.25 389 GLU A CA 1
ATOM 3007 C C . GLU A 1 389 ? -2.341 -6.588 -4.848 1.00 90.25 389 GLU A C 1
ATOM 3009 O O . GLU A 1 389 ? -2.769 -6.973 -5.938 1.00 90.25 389 GLU A O 1
ATOM 3014 N N . LEU A 1 390 ? -1.648 -7.383 -4.037 1.00 92.50 390 LEU A N 1
ATOM 3015 C CA . LEU A 1 390 ? -1.360 -8.769 -4.362 1.00 92.50 390 LEU A CA 1
ATOM 3016 C C . LEU A 1 390 ? -2.425 -9.681 -3.771 1.00 92.50 390 LEU A C 1
ATOM 3018 O O . LEU A 1 390 ? -2.721 -9.630 -2.581 1.00 92.50 390 LEU A O 1
ATOM 3022 N N . THR A 1 391 ? -2.963 -10.570 -4.600 1.00 92.94 391 THR A N 1
ATOM 3023 C CA . THR A 1 391 ? -3.981 -11.522 -4.155 1.00 92.94 391 THR A CA 1
ATOM 3024 C C . THR A 1 391 ? -3.328 -12.715 -3.451 1.00 92.94 391 THR A C 1
ATOM 3026 O O . THR A 1 391 ? -2.520 -13.408 -4.083 1.00 92.94 391 THR A O 1
ATOM 3029 N N . PRO A 1 392 ? -3.670 -13.005 -2.184 1.00 93.12 392 PRO A N 1
ATOM 3030 C CA . PRO A 1 392 ? -3.187 -14.202 -1.508 1.00 93.12 392 PRO A CA 1
ATOM 3031 C C . PRO A 1 392 ? -3.761 -15.477 -2.145 1.00 93.12 392 PRO A C 1
ATOM 3033 O O . PRO A 1 392 ? -4.886 -15.503 -2.644 1.00 93.12 392 PRO A O 1
ATOM 3036 N N . LEU A 1 393 ? -2.975 -16.551 -2.130 1.00 94.00 393 LEU A N 1
ATOM 3037 C CA . LEU A 1 393 ? -3.308 -17.859 -2.695 1.00 94.00 393 LEU A CA 1
ATOM 3038 C C . LEU A 1 393 ? -3.338 -18.943 -1.599 1.00 94.00 393 LEU A C 1
ATOM 3040 O O . LEU A 1 393 ? -2.667 -18.800 -0.572 1.00 94.00 393 LEU A O 1
ATOM 3044 N N . PRO A 1 394 ? -4.072 -20.056 -1.810 1.00 90.50 394 PRO A N 1
ATOM 3045 C CA . PRO A 1 394 ? -4.080 -21.191 -0.886 1.00 90.50 394 PRO A CA 1
ATOM 3046 C C . PRO A 1 394 ? -2.668 -21.712 -0.552 1.00 90.50 394 PRO A C 1
ATOM 3048 O O . PRO A 1 394 ? -1.783 -21.687 -1.416 1.00 90.50 394 PRO A O 1
ATOM 3051 N N . PRO A 1 395 ? -2.446 -22.240 0.669 1.00 83.62 395 PRO A N 1
ATOM 3052 C CA . PRO A 1 395 ? -3.468 -22.618 1.657 1.00 83.62 395 PRO A CA 1
ATOM 3053 C C . PRO A 1 395 ? -3.872 -21.515 2.655 1.00 83.62 395 PRO A C 1
ATOM 3055 O O . PRO A 1 395 ? -4.934 -21.618 3.255 1.00 83.62 395 PRO A O 1
ATOM 3058 N N . ASN A 1 396 ? -3.079 -20.453 2.818 1.00 79.75 396 ASN A N 1
ATOM 3059 C CA . ASN A 1 396 ? -3.196 -19.517 3.948 1.00 79.75 396 ASN A CA 1
ATOM 3060 C C . ASN A 1 396 ? -3.881 -18.189 3.581 1.00 79.75 396 ASN A C 1
ATOM 3062 O O . ASN A 1 396 ? -3.401 -17.131 3.972 1.00 79.75 396 ASN A O 1
ATOM 3066 N N . VAL A 1 397 ? -4.973 -18.223 2.810 1.00 84.44 397 VAL A N 1
ATOM 3067 C CA . VAL A 1 397 ? -5.628 -17.001 2.291 1.00 84.44 397 VAL A CA 1
ATOM 3068 C C . VAL A 1 397 ? -6.155 -16.103 3.415 1.00 84.44 397 VAL A C 1
ATOM 3070 O O . VAL A 1 397 ? -5.955 -14.896 3.372 1.00 84.44 397 VAL A O 1
ATOM 3073 N N . GLU A 1 398 ? -6.796 -16.685 4.429 1.00 78.06 398 GLU A N 1
ATOM 3074 C CA . GLU A 1 398 ? -7.486 -15.935 5.493 1.00 78.06 398 GLU A CA 1
ATOM 3075 C C . GLU A 1 398 ? -6.524 -15.222 6.455 1.00 78.06 398 GLU A C 1
ATOM 3077 O O . GLU A 1 398 ? -6.841 -14.144 6.960 1.00 78.06 398 GLU A O 1
ATOM 3082 N N . ASN A 1 399 ? -5.334 -15.801 6.646 1.00 79.44 399 ASN A N 1
ATOM 3083 C CA . ASN A 1 399 ? -4.293 -15.315 7.556 1.00 79.44 399 ASN A CA 1
ATOM 3084 C C . ASN A 1 399 ? -3.118 -14.661 6.815 1.00 79.44 399 ASN A C 1
ATOM 3086 O O . ASN A 1 399 ? -2.097 -14.358 7.430 1.00 79.44 399 ASN A O 1
ATOM 3090 N N . ALA A 1 400 ? -3.210 -14.493 5.494 1.00 87.25 400 ALA A N 1
ATOM 3091 C CA . ALA A 1 400 ? -2.165 -13.828 4.733 1.00 87.25 400 ALA A CA 1
ATOM 3092 C C . ALA A 1 400 ? -2.148 -12.331 5.082 1.00 87.25 400 ALA A C 1
ATOM 3094 O O . ALA A 1 400 ? -3.192 -11.678 5.002 1.00 87.25 400 ALA A O 1
ATOM 3095 N N . PRO A 1 401 ? -0.982 -11.765 5.444 1.00 87.25 401 PRO A N 1
ATOM 3096 C CA . PRO A 1 401 ? -0.829 -10.323 5.547 1.00 87.25 401 PRO A CA 1
ATOM 3097 C C . PRO A 1 401 ? -1.287 -9.605 4.277 1.00 87.25 401 PRO A C 1
ATOM 3099 O O . PRO A 1 401 ? -1.140 -10.113 3.165 1.00 87.25 401 PRO A O 1
ATOM 3102 N N . TYR A 1 402 ? -1.785 -8.380 4.428 1.00 87.31 402 TYR A N 1
ATOM 3103 C CA . TYR A 1 402 ? -1.991 -7.520 3.269 1.00 87.31 402 TYR A CA 1
ATOM 3104 C C . TYR A 1 402 ? -0.651 -7.313 2.555 1.00 87.31 402 TYR A C 1
ATOM 3106 O O . TYR A 1 402 ? 0.359 -7.033 3.202 1.00 87.31 402 TYR A O 1
ATOM 3114 N N . ALA A 1 403 ? -0.625 -7.431 1.232 1.00 89.12 403 ALA A N 1
ATOM 3115 C CA . ALA A 1 403 ? 0.588 -7.225 0.461 1.00 89.12 403 ALA A CA 1
ATOM 3116 C C . ALA A 1 403 ? 0.304 -6.402 -0.790 1.00 89.12 403 ALA A C 1
ATOM 3118 O O . ALA A 1 403 ? -0.718 -6.558 -1.454 1.00 89.12 403 ALA A O 1
ATOM 3119 N N . THR A 1 404 ? 1.244 -5.534 -1.139 1.00 89.25 404 THR A N 1
ATOM 3120 C CA . THR A 1 404 ? 1.210 -4.795 -2.398 1.00 89.25 404 THR A CA 1
ATOM 3121 C C . THR A 1 404 ? 2.605 -4.720 -2.987 1.00 89.25 404 THR A C 1
ATOM 3123 O O . THR A 1 404 ? 3.594 -4.702 -2.252 1.00 89.25 404 THR A O 1
ATOM 3126 N N . ALA A 1 405 ? 2.696 -4.698 -4.311 1.00 90.25 405 ALA A N 1
ATOM 3127 C CA . ALA A 1 405 ? 3.952 -4.542 -5.019 1.00 90.25 405 ALA A CA 1
ATOM 3128 C C . ALA A 1 405 ? 3.885 -3.386 -6.003 1.00 90.25 405 ALA A C 1
ATOM 3130 O O . ALA A 1 405 ? 2.836 -3.077 -6.565 1.00 90.25 405 ALA A O 1
ATOM 3131 N N . TRP A 1 406 ? 5.033 -2.774 -6.239 1.00 88.06 406 TRP A N 1
ATOM 3132 C CA . TRP A 1 406 ? 5.196 -1.767 -7.270 1.00 88.06 406 TRP A CA 1
ATOM 3133 C C . TRP A 1 406 ? 6.555 -1.913 -7.929 1.00 88.06 406 TRP A C 1
ATOM 3135 O O . TRP A 1 406 ? 7.499 -2.496 -7.384 1.00 88.06 406 TRP A O 1
ATOM 3145 N N . PHE A 1 407 ? 6.648 -1.379 -9.136 1.00 83.75 407 PHE A N 1
ATOM 3146 C CA . PHE A 1 407 ? 7.888 -1.375 -9.877 1.00 83.75 407 PHE A CA 1
ATOM 3147 C C . PHE A 1 407 ? 8.687 -0.108 -9.551 1.00 83.75 407 PHE A C 1
ATOM 3149 O O . PHE A 1 407 ? 8.171 1.000 -9.712 1.00 83.75 407 PHE A O 1
ATOM 3156 N N . SER A 1 408 ? 9.934 -0.259 -9.082 1.00 75.75 408 SER A N 1
ATOM 3157 C CA . SER A 1 408 ? 10.760 0.896 -8.726 1.00 75.75 408 SER A CA 1
ATOM 3158 C C . SER A 1 408 ? 11.583 1.372 -9.914 1.00 75.75 408 SER A C 1
ATOM 3160 O O . SER A 1 408 ? 12.558 0.749 -10.326 1.00 75.75 408 SER A O 1
ATOM 3162 N N . LYS A 1 409 ? 11.175 2.524 -10.433 1.00 66.81 409 LYS A N 1
ATOM 3163 C CA . LYS A 1 409 ? 11.715 3.175 -11.630 1.00 66.81 409 LYS A CA 1
ATOM 3164 C C . LYS A 1 409 ? 13.167 3.651 -11.473 1.00 66.81 409 LYS A C 1
ATOM 3166 O O . LYS A 1 409 ? 13.935 3.655 -12.428 1.00 66.81 409 LYS A O 1
ATOM 3171 N N . TYR A 1 410 ? 13.549 4.005 -10.245 1.00 60.16 410 TYR A N 1
ATOM 3172 C CA . TYR A 1 410 ? 14.771 4.759 -9.940 1.00 60.16 410 TYR A CA 1
ATOM 3173 C C . TYR A 1 410 ? 15.912 3.925 -9.341 1.00 60.16 410 TYR A C 1
ATOM 3175 O O . TYR A 1 410 ? 16.924 4.480 -8.9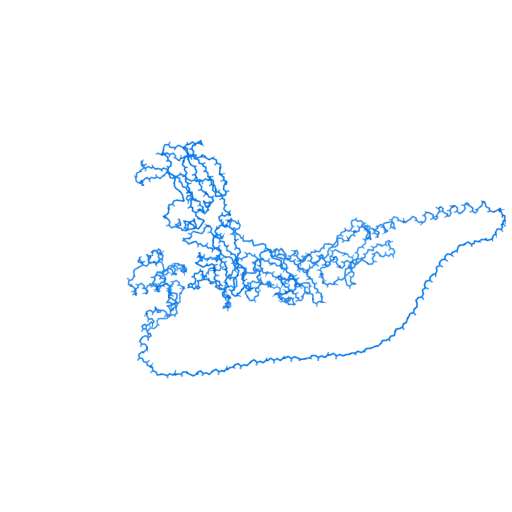06 1.00 60.16 410 TYR A O 1
ATOM 3183 N N . THR A 1 411 ? 15.777 2.599 -9.239 1.00 55.00 411 THR A N 1
ATOM 3184 C CA . THR A 1 411 ? 16.836 1.791 -8.620 1.00 55.00 411 THR A CA 1
ATOM 3185 C C . THR A 1 411 ? 18.007 1.598 -9.575 1.00 55.00 411 THR A C 1
ATOM 3187 O O . THR A 1 411 ? 17.879 0.948 -10.604 1.00 55.00 411 THR A O 1
ATOM 3190 N N . SER A 1 412 ? 19.174 2.111 -9.182 1.00 48.75 412 SER A N 1
ATOM 3191 C CA . SER A 1 412 ? 20.442 2.096 -9.923 1.00 48.75 412 SER A CA 1
ATOM 3192 C C . SER A 1 412 ? 21.143 0.729 -10.021 1.00 48.75 412 SER A C 1
ATOM 3194 O O . SER A 1 412 ? 22.326 0.667 -10.355 1.00 48.75 412 SER A O 1
ATOM 3196 N N . ASN A 1 413 ? 20.439 -0.375 -9.753 1.00 50.34 413 ASN A N 1
ATOM 3197 C CA . ASN A 1 413 ? 21.006 -1.721 -9.831 1.00 50.34 413 ASN A CA 1
ATOM 3198 C C . ASN A 1 413 ? 20.524 -2.451 -11.089 1.00 50.34 413 ASN A C 1
ATOM 3200 O O . ASN A 1 413 ? 19.360 -2.356 -11.458 1.00 50.34 413 ASN A O 1
ATOM 3204 N N . SER A 1 414 ? 21.421 -3.234 -11.692 1.00 46.97 414 SER A N 1
ATOM 3205 C CA . SER A 1 414 ? 21.255 -3.956 -12.962 1.00 46.97 414 SER A CA 1
ATOM 3206 C C . SER A 1 414 ? 20.230 -5.102 -12.968 1.00 46.97 414 SER A C 1
ATOM 3208 O O . SER A 1 414 ? 20.273 -5.939 -13.860 1.00 46.97 414 SER A O 1
ATOM 3210 N N . ASP A 1 415 ? 19.344 -5.192 -11.974 1.00 57.78 415 ASP A N 1
ATOM 3211 C CA . ASP A 1 415 ? 18.284 -6.201 -11.939 1.00 57.78 415 ASP A CA 1
ATOM 3212 C C . ASP A 1 415 ? 16.934 -5.483 -11.832 1.00 57.78 415 ASP A C 1
ATOM 3214 O O . ASP A 1 415 ? 16.765 -4.621 -10.966 1.00 57.78 415 ASP A O 1
ATOM 3218 N N . ILE A 1 416 ? 15.967 -5.865 -12.673 1.00 61.28 416 ILE A N 1
ATOM 3219 C CA . ILE A 1 416 ? 14.559 -5.451 -12.563 1.00 61.28 416 ILE A CA 1
ATOM 3220 C C . ILE A 1 416 ? 14.061 -5.863 -11.174 1.00 61.28 416 ILE A C 1
ATOM 3222 O O . ILE A 1 416 ? 13.949 -7.057 -10.881 1.00 61.28 416 ILE A O 1
ATOM 3226 N N . ARG A 1 417 ? 13.797 -4.884 -10.301 1.00 74.50 417 ARG A N 1
ATOM 3227 C CA . ARG A 1 417 ? 13.362 -5.133 -8.923 1.00 74.50 417 ARG A CA 1
ATOM 3228 C C . ARG A 1 417 ? 11.972 -4.584 -8.680 1.00 74.50 417 ARG A C 1
ATOM 3230 O O . ARG A 1 417 ? 11.707 -3.394 -8.852 1.00 74.50 417 ARG A O 1
ATOM 3237 N N . PHE A 1 418 ? 11.113 -5.466 -8.198 1.00 85.56 418 PHE A N 1
ATOM 3238 C CA . PHE A 1 418 ? 9.825 -5.098 -7.651 1.00 85.56 418 PHE A CA 1
ATOM 3239 C C . PHE A 1 418 ? 9.997 -4.827 -6.167 1.00 85.56 418 PHE A C 1
ATOM 3241 O O . PHE A 1 418 ? 10.586 -5.631 -5.442 1.00 85.56 418 PHE A O 1
ATOM 3248 N N . ARG A 1 419 ? 9.498 -3.684 -5.711 1.00 87.00 419 ARG A N 1
ATOM 3249 C CA . ARG A 1 419 ? 9.373 -3.404 -4.285 1.00 87.00 419 ARG A CA 1
ATOM 3250 C C . ARG A 1 419 ? 8.062 -3.973 -3.791 1.00 87.00 419 ARG A C 1
ATOM 3252 O O . ARG A 1 419 ? 7.077 -4.016 -4.527 1.00 87.00 419 ARG A O 1
ATOM 3259 N N . MET A 1 420 ? 8.071 -4.413 -2.546 1.00 87.06 420 MET A N 1
ATOM 3260 C CA . MET A 1 420 ? 6.910 -4.998 -1.908 1.00 87.06 420 MET A CA 1
ATOM 3261 C C . MET A 1 420 ? 6.717 -4.387 -0.530 1.00 87.06 420 MET A C 1
ATOM 3263 O O . MET A 1 420 ? 7.666 -4.224 0.235 1.00 87.06 420 MET A O 1
ATOM 3267 N N . TYR A 1 421 ? 5.464 -4.102 -0.208 1.00 85.56 421 TYR A N 1
ATOM 3268 C CA . TYR A 1 421 ? 5.016 -3.872 1.150 1.00 85.56 421 TYR A CA 1
ATOM 3269 C C . TYR A 1 421 ? 4.257 -5.095 1.629 1.00 85.56 421 TYR A C 1
ATOM 3271 O O . TYR A 1 421 ? 3.437 -5.655 0.899 1.00 85.56 421 TYR A O 1
ATOM 3279 N N . ILE A 1 422 ? 4.517 -5.461 2.875 1.00 85.81 422 ILE A N 1
ATOM 3280 C CA . ILE A 1 422 ? 3.772 -6.476 3.597 1.00 85.81 422 ILE A CA 1
ATOM 3281 C C . ILE A 1 422 ? 3.280 -5.793 4.861 1.00 85.81 422 ILE A C 1
ATOM 3283 O O . ILE A 1 422 ? 4.085 -5.367 5.688 1.00 85.81 422 ILE A O 1
ATOM 3287 N N . GLY A 1 423 ? 1.966 -5.671 4.985 1.00 79.19 423 GLY A N 1
ATOM 3288 C CA . GLY A 1 423 ? 1.285 -5.127 6.147 1.00 79.19 423 GLY A CA 1
ATOM 3289 C C . GLY A 1 423 ? 1.338 -6.120 7.298 1.00 79.19 423 GLY A C 1
ATOM 3290 O O . GLY A 1 423 ? 0.360 -6.790 7.602 1.00 79.19 423 GLY A O 1
ATOM 3291 N N . ALA A 1 424 ? 2.526 -6.256 7.875 1.00 74.50 424 ALA A N 1
ATOM 3292 C CA . ALA A 1 424 ? 2.816 -7.012 9.077 1.00 74.50 424 ALA A CA 1
ATOM 3293 C C . ALA A 1 424 ? 3.918 -6.278 9.858 1.00 74.50 424 ALA A C 1
ATOM 3295 O O . ALA A 1 424 ? 4.714 -5.533 9.294 1.00 74.50 424 ALA A O 1
ATOM 3296 N N . GLY A 1 425 ? 3.990 -6.502 11.165 1.00 65.88 425 GLY A N 1
ATOM 3297 C CA . GLY A 1 425 ? 5.150 -6.161 11.984 1.00 65.88 425 GLY A CA 1
ATOM 3298 C C . GLY A 1 425 ? 5.298 -4.706 12.426 1.00 65.88 425 GLY A C 1
ATOM 3299 O O . GLY A 1 425 ? 6.258 -4.432 13.133 1.00 65.88 425 GLY A O 1
ATOM 3300 N N . SER A 1 426 ? 4.375 -3.798 12.093 1.00 72.06 426 SER A N 1
ATOM 3301 C CA . SER A 1 426 ? 4.391 -2.421 12.611 1.00 72.06 426 SER A CA 1
ATOM 3302 C C . SER A 1 426 ? 3.102 -2.067 13.347 1.00 72.06 426 SER A C 1
ATOM 3304 O O . SER A 1 426 ? 2.001 -2.392 12.898 1.00 72.06 426 SER A O 1
ATOM 3306 N N . CYS A 1 427 ? 3.243 -1.382 14.480 1.00 71.06 427 CYS A N 1
ATOM 3307 C CA . CYS A 1 427 ? 2.132 -0.750 15.190 1.00 71.06 427 CYS A CA 1
ATOM 3308 C C . CYS A 1 427 ? 1.657 0.521 14.489 1.00 71.06 427 CYS A C 1
ATOM 3310 O O . CYS A 1 427 ? 0.505 0.897 14.615 1.00 71.06 427 CYS A O 1
ATOM 3312 N N . ARG A 1 428 ? 2.544 1.189 13.751 1.00 68.81 428 ARG A N 1
ATOM 3313 C CA . ARG A 1 428 ? 2.255 2.475 13.131 1.00 68.81 428 ARG A CA 1
ATOM 3314 C C . ARG A 1 428 ? 1.721 2.273 11.728 1.00 68.81 428 ARG A C 1
ATOM 3316 O O . ARG A 1 428 ? 2.329 1.595 10.897 1.00 68.81 428 ARG A O 1
ATOM 3323 N N . VAL A 1 429 ? 0.590 2.912 11.464 1.00 62.53 429 VAL A N 1
ATOM 3324 C CA . VAL A 1 429 ? -0.010 2.982 10.135 1.00 62.53 429 VAL A CA 1
ATOM 3325 C C . VAL A 1 429 ? 0.996 3.516 9.113 1.00 62.53 429 VAL A C 1
ATOM 3327 O O . VAL A 1 429 ? 1.526 4.611 9.274 1.00 62.53 429 VAL A O 1
ATOM 3330 N N . GLY A 1 430 ? 1.210 2.755 8.037 1.00 57.59 430 GLY A N 1
ATOM 3331 C CA . GLY A 1 430 ? 2.021 3.178 6.890 1.00 57.59 430 GLY A CA 1
ATOM 3332 C C . GLY A 1 430 ? 3.534 2.996 7.044 1.00 57.59 430 GLY A C 1
ATOM 3333 O O . GLY A 1 430 ? 4.257 3.243 6.079 1.00 57.59 430 GLY A O 1
ATOM 3334 N N . ASP A 1 431 ? 4.020 2.520 8.193 1.00 64.44 431 ASP A N 1
ATOM 3335 C CA . ASP A 1 431 ? 5.446 2.243 8.380 1.00 64.44 431 ASP A CA 1
ATOM 3336 C C . ASP A 1 431 ? 5.859 0.929 7.693 1.00 64.44 431 ASP A C 1
ATOM 3338 O O . ASP A 1 431 ? 5.201 -0.106 7.810 1.00 64.44 431 ASP A O 1
ATOM 3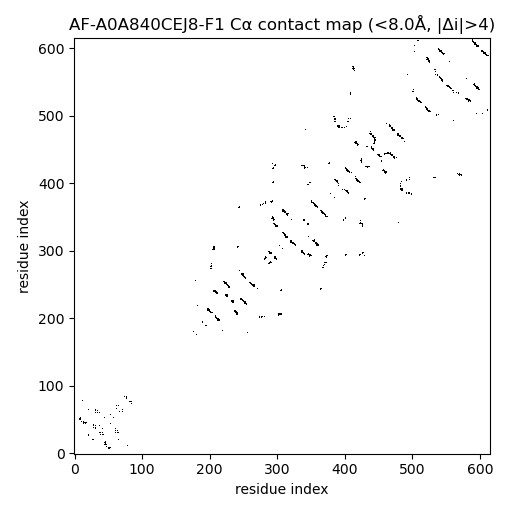342 N N . LEU A 1 432 ? 7.006 0.962 7.008 1.00 63.59 432 LEU A N 1
ATOM 3343 C CA . LEU A 1 432 ? 7.660 -0.184 6.350 1.00 63.59 432 LEU A CA 1
ATOM 3344 C C . LEU A 1 432 ? 8.456 -1.071 7.335 1.00 63.59 432 LEU A C 1
ATOM 3346 O O . LEU A 1 432 ? 9.287 -1.879 6.925 1.00 63.59 432 LEU A O 1
ATOM 3350 N N . ALA A 1 433 ? 8.250 -0.905 8.642 1.00 64.38 433 ALA A N 1
ATOM 3351 C CA . ALA A 1 433 ? 9.134 -1.409 9.689 1.00 64.38 433 ALA A CA 1
ATOM 3352 C C . ALA A 1 433 ? 8.863 -2.876 10.076 1.00 64.38 433 ALA A C 1
ATOM 3354 O O . ALA A 1 433 ? 8.619 -3.184 11.240 1.00 64.38 433 ALA A O 1
ATOM 3355 N N . LEU A 1 434 ? 8.985 -3.819 9.131 1.00 78.00 434 LEU A N 1
ATOM 3356 C CA . LEU A 1 434 ? 8.984 -5.256 9.470 1.00 78.00 434 LEU A CA 1
ATOM 3357 C C . LEU A 1 434 ? 10.061 -5.590 10.528 1.00 78.00 434 LEU A C 1
ATOM 3359 O O . LEU A 1 434 ? 9.920 -6.540 11.296 1.00 78.00 434 LEU A O 1
ATOM 3363 N N . GLU A 1 435 ? 11.132 -4.795 10.603 1.00 80.00 435 GLU A N 1
ATOM 3364 C CA . GLU A 1 435 ? 12.229 -4.956 11.564 1.00 80.00 435 GLU A CA 1
ATOM 3365 C C . GLU A 1 435 ? 11.835 -4.812 13.043 1.00 80.00 435 GLU A C 1
ATOM 3367 O O . GLU A 1 435 ? 12.584 -5.255 13.922 1.00 80.00 435 GLU A O 1
ATOM 3372 N N . ASP A 1 436 ? 10.669 -4.239 13.350 1.00 78.69 436 ASP A N 1
ATOM 3373 C CA . ASP A 1 436 ? 10.217 -4.082 14.732 1.00 78.69 436 ASP A CA 1
ATOM 3374 C C . ASP A 1 436 ? 9.813 -5.422 15.354 1.00 78.69 436 ASP A C 1
ATOM 3376 O O . ASP A 1 436 ? 10.106 -5.665 16.528 1.00 78.69 436 ASP A O 1
ATOM 3380 N N . GLN A 1 437 ? 9.250 -6.336 14.562 1.00 79.88 437 GLN A N 1
ATOM 3381 C CA . GLN A 1 437 ? 8.723 -7.622 15.042 1.00 79.88 437 GLN A CA 1
ATOM 3382 C C . GLN A 1 437 ? 9.444 -8.836 14.448 1.00 79.88 437 GLN A C 1
ATOM 3384 O O . GLN A 1 437 ? 9.436 -9.917 15.042 1.00 79.88 437 GLN A O 1
ATOM 3389 N N . PHE A 1 438 ? 10.123 -8.668 13.313 1.00 86.94 438 PHE A N 1
ATOM 3390 C CA . PHE A 1 438 ? 10.775 -9.763 12.604 1.00 86.94 438 PHE A CA 1
ATOM 3391 C C . PHE A 1 438 ? 12.299 -9.665 12.652 1.00 86.94 438 PHE A C 1
ATOM 3393 O O . PHE A 1 438 ? 12.891 -8.588 12.639 1.00 86.94 438 PHE A O 1
ATOM 3400 N N . SER A 1 439 ? 12.941 -10.830 12.709 1.00 90.25 439 SER A N 1
ATOM 3401 C CA . SER A 1 439 ? 14.394 -10.997 12.620 1.00 90.25 439 SER A CA 1
ATOM 3402 C C . SER A 1 439 ? 14.855 -11.301 11.189 1.00 90.25 439 SER A C 1
ATOM 3404 O O . SER A 1 439 ? 15.993 -10.995 10.809 1.00 90.25 439 SER A O 1
ATOM 3406 N N . ALA A 1 440 ? 13.973 -11.880 10.368 1.00 90.94 440 ALA A N 1
ATOM 3407 C CA . ALA A 1 440 ? 14.228 -12.138 8.959 1.00 90.94 440 ALA A CA 1
ATOM 3408 C C . ALA A 1 440 ? 12.936 -12.208 8.136 1.00 90.94 440 ALA A C 1
ATOM 3410 O O . ALA A 1 440 ? 11.875 -12.588 8.627 1.00 90.94 440 ALA A O 1
ATOM 3411 N N . ILE A 1 441 ? 13.077 -11.895 6.851 1.00 92.19 441 ILE A N 1
ATOM 3412 C CA . ILE A 1 441 ? 12.111 -12.191 5.799 1.00 92.19 441 ILE A CA 1
ATOM 3413 C C . ILE A 1 441 ? 12.811 -13.059 4.759 1.00 92.19 441 ILE A C 1
ATOM 3415 O O . ILE A 1 441 ? 13.961 -12.801 4.394 1.00 92.19 441 ILE A O 1
ATOM 3419 N N . TYR A 1 442 ? 12.120 -14.089 4.296 1.00 94.25 442 TYR A N 1
ATOM 3420 C CA . TYR A 1 442 ? 12.558 -14.950 3.215 1.00 94.25 442 TYR A CA 1
ATOM 3421 C C . TYR A 1 442 ? 11.529 -14.946 2.098 1.00 94.25 442 TYR A C 1
ATOM 3423 O O . TYR A 1 442 ? 10.333 -14.835 2.361 1.00 94.25 442 TYR A O 1
ATOM 3431 N N . TYR A 1 443 ? 11.992 -15.092 0.865 1.00 94.25 443 TYR A N 1
ATOM 3432 C CA . TYR A 1 443 ? 11.127 -15.194 -0.294 1.00 94.25 443 TYR A CA 1
ATOM 3433 C C . TYR A 1 443 ? 11.623 -16.238 -1.281 1.00 94.25 443 TYR A C 1
ATOM 3435 O O . TYR A 1 443 ? 12.827 -16.441 -1.426 1.00 94.25 443 TYR A O 1
ATOM 3443 N N . ASP A 1 444 ? 10.688 -16.848 -1.994 1.00 93.50 444 ASP A N 1
ATOM 3444 C CA . ASP A 1 444 ? 10.961 -17.708 -3.134 1.00 93.50 444 ASP A CA 1
ATOM 3445 C C . ASP A 1 444 ? 10.137 -17.217 -4.332 1.00 93.50 444 ASP A C 1
ATOM 3447 O O . ASP A 1 444 ? 8.906 -17.311 -4.373 1.00 93.50 444 ASP A O 1
ATOM 3451 N N . ALA A 1 445 ? 10.835 -16.649 -5.312 1.00 90.00 445 ALA A N 1
ATOM 3452 C CA . ALA A 1 445 ? 10.247 -16.106 -6.532 1.00 90.00 445 ALA A CA 1
ATOM 3453 C C . ALA A 1 445 ? 10.449 -17.034 -7.744 1.00 90.00 445 ALA A C 1
ATOM 3455 O O . ALA A 1 445 ? 9.830 -16.809 -8.786 1.00 90.00 445 ALA A O 1
ATOM 3456 N N . ASP A 1 446 ? 11.293 -18.066 -7.623 1.00 86.50 446 ASP A N 1
ATOM 3457 C CA . ASP A 1 446 ? 11.745 -18.881 -8.755 1.00 86.50 446 ASP A CA 1
ATOM 3458 C C . ASP A 1 446 ? 11.627 -20.402 -8.568 1.00 86.50 446 ASP A C 1
ATOM 3460 O O . ASP A 1 446 ? 11.851 -21.155 -9.514 1.00 86.50 446 ASP A O 1
ATOM 3464 N N . GLY A 1 447 ? 11.216 -20.861 -7.387 1.00 84.94 447 GLY A N 1
ATOM 3465 C CA . GLY A 1 447 ? 11.096 -22.271 -7.029 1.00 84.94 447 GLY A CA 1
ATOM 3466 C C . GLY A 1 447 ? 12.406 -22.921 -6.590 1.00 84.94 447 GLY A C 1
ATOM 3467 O O . GLY A 1 447 ? 12.399 -24.114 -6.295 1.00 84.94 447 GLY A O 1
ATOM 3468 N N . ASN A 1 448 ? 13.514 -22.176 -6.527 1.00 84.12 448 ASN A N 1
ATOM 3469 C CA . ASN A 1 448 ? 14.834 -22.715 -6.181 1.00 84.12 448 ASN A CA 1
ATOM 3470 C C . ASN A 1 448 ? 15.177 -22.550 -4.693 1.00 84.12 448 ASN A C 1
ATOM 3472 O O . ASN A 1 448 ? 16.314 -22.788 -4.278 1.00 84.12 448 ASN A O 1
ATOM 3476 N N . GLY A 1 449 ? 14.191 -22.156 -3.886 1.00 82.44 449 GLY A N 1
ATOM 3477 C CA . GLY A 1 449 ? 14.298 -22.047 -2.440 1.00 82.44 449 GLY A CA 1
ATOM 3478 C C . GLY A 1 449 ? 14.334 -20.611 -1.926 1.00 82.44 449 GLY A C 1
ATOM 3479 O O . GLY A 1 449 ? 14.395 -19.630 -2.661 1.00 82.44 449 GLY A O 1
ATOM 3480 N N . ASN A 1 450 ? 14.280 -20.510 -0.602 1.00 86.12 450 ASN A N 1
ATOM 3481 C CA . ASN A 1 450 ? 14.082 -19.258 0.111 1.00 86.12 450 ASN A CA 1
ATOM 3482 C C . ASN A 1 450 ? 15.360 -18.402 0.165 1.00 86.12 450 ASN A C 1
ATOM 3484 O O . ASN A 1 450 ? 16.349 -18.769 0.804 1.00 86.12 450 ASN A O 1
ATOM 3488 N N . LEU A 1 451 ? 15.315 -17.217 -0.442 1.00 88.56 451 LEU A N 1
ATOM 3489 C CA . LEU A 1 451 ? 16.331 -16.172 -0.340 1.00 88.56 451 LEU A CA 1
ATOM 3490 C C . LEU A 1 451 ? 15.977 -15.190 0.775 1.00 88.56 451 LEU A C 1
ATOM 3492 O O . LEU A 1 451 ? 14.819 -14.821 0.948 1.00 88.56 451 LEU A O 1
ATOM 3496 N N . ARG A 1 452 ? 16.977 -14.724 1.528 1.00 90.75 452 ARG A N 1
ATOM 3497 C CA . ARG A 1 452 ? 16.766 -13.703 2.562 1.00 90.75 452 ARG A CA 1
ATOM 3498 C C . ARG A 1 452 ? 16.557 -12.329 1.917 1.00 90.75 452 ARG A C 1
ATOM 3500 O O . ARG A 1 452 ? 17.384 -11.892 1.118 1.00 90.75 452 ARG A O 1
ATOM 3507 N N . GLY A 1 453 ? 15.472 -11.655 2.285 1.00 87.44 453 GLY A N 1
ATOM 3508 C CA . GLY A 1 453 ? 15.183 -10.273 1.906 1.00 87.44 453 GLY A CA 1
ATOM 3509 C C . GLY A 1 453 ? 15.638 -9.254 2.956 1.00 87.44 453 GLY A C 1
ATOM 3510 O O . GLY A 1 453 ? 16.021 -9.608 4.073 1.00 87.44 453 GLY A O 1
ATOM 3511 N N . ASP A 1 454 ? 15.579 -7.977 2.583 1.00 84.31 454 ASP A N 1
ATOM 3512 C CA . ASP A 1 454 ? 15.757 -6.839 3.492 1.00 84.31 454 ASP A CA 1
ATOM 3513 C C . ASP A 1 454 ? 14.405 -6.476 4.128 1.00 84.31 454 ASP A C 1
ATOM 3515 O O . ASP A 1 454 ? 13.409 -6.348 3.421 1.00 84.31 454 ASP A O 1
ATOM 3519 N N . LEU A 1 455 ? 14.366 -6.321 5.453 1.00 83.12 455 LEU A N 1
ATOM 3520 C CA . LEU A 1 455 ? 13.148 -5.996 6.203 1.00 83.12 455 LEU A CA 1
ATOM 3521 C C . LEU A 1 455 ? 12.718 -4.529 6.060 1.00 83.12 455 LEU A C 1
ATOM 3523 O O . LEU A 1 455 ? 11.543 -4.238 6.241 1.00 83.12 455 LEU A O 1
ATOM 3527 N N . ARG A 1 456 ? 13.641 -3.608 5.750 1.00 74.06 456 ARG A N 1
ATOM 3528 C CA . ARG A 1 456 ? 13.342 -2.169 5.610 1.00 74.06 456 ARG A CA 1
ATOM 3529 C C . ARG A 1 456 ? 12.888 -1.808 4.205 1.00 74.06 456 ARG A C 1
ATOM 3531 O O . ARG A 1 456 ? 12.034 -0.949 4.017 1.00 74.06 456 ARG A O 1
ATOM 3538 N N . TYR A 1 457 ? 13.502 -2.451 3.215 1.00 73.44 457 TYR A N 1
ATOM 3539 C CA . TYR A 1 457 ? 13.291 -2.177 1.795 1.00 73.44 457 TYR A CA 1
ATOM 3540 C C . TYR A 1 457 ? 13.096 -3.488 1.043 1.00 73.44 457 TYR A C 1
ATOM 3542 O O . TYR A 1 457 ? 13.922 -3.884 0.212 1.00 73.44 457 TYR A O 1
ATOM 3550 N N . PHE A 1 458 ? 12.011 -4.190 1.372 1.00 84.06 458 PHE A N 1
ATOM 3551 C CA . PHE A 1 458 ? 11.767 -5.501 0.799 1.00 84.06 458 PHE A CA 1
ATOM 3552 C C . PHE A 1 458 ? 11.558 -5.394 -0.715 1.00 84.06 458 PHE A C 1
ATOM 3554 O O . PHE A 1 458 ? 10.679 -4.690 -1.218 1.00 84.06 458 PHE A O 1
ATOM 3561 N N . SER A 1 459 ? 12.437 -6.065 -1.450 1.00 85.81 459 SER A N 1
ATOM 3562 C CA . SER A 1 459 ? 12.414 -6.114 -2.903 1.00 85.81 459 SER A CA 1
ATOM 3563 C C . SER A 1 459 ? 12.760 -7.511 -3.376 1.00 85.81 459 SER A C 1
ATOM 3565 O O . SER A 1 459 ? 13.564 -8.213 -2.756 1.00 85.81 459 SER A O 1
ATOM 3567 N N . ILE A 1 460 ? 12.152 -7.889 -4.491 1.00 86.94 460 ILE A N 1
ATOM 3568 C CA . ILE A 1 460 ? 12.355 -9.174 -5.143 1.00 86.94 460 ILE A CA 1
ATOM 3569 C C . ILE A 1 460 ? 12.719 -8.948 -6.617 1.00 86.94 460 ILE A C 1
ATOM 3571 O O . ILE A 1 460 ? 12.336 -7.922 -7.194 1.00 86.94 460 ILE A O 1
ATOM 3575 N N . PRO A 1 461 ? 13.477 -9.867 -7.241 1.00 84.81 461 PRO A N 1
ATOM 3576 C CA . PRO A 1 461 ? 13.614 -9.882 -8.693 1.00 84.81 461 PRO A CA 1
ATOM 3577 C C . PRO A 1 461 ? 12.263 -10.187 -9.349 1.00 84.81 461 PRO A C 1
ATOM 3579 O O . PRO A 1 461 ? 11.313 -10.583 -8.674 1.00 84.81 461 PRO A O 1
ATOM 3582 N N . GLU A 1 462 ? 12.187 -10.048 -10.672 1.00 84.38 462 GLU A N 1
ATOM 3583 C CA . GLU A 1 462 ? 11.042 -10.559 -11.425 1.00 84.38 462 GLU A CA 1
ATOM 3584 C C . GLU A 1 462 ? 10.819 -12.054 -11.132 1.00 84.38 462 GLU A C 1
ATOM 3586 O O . GLU A 1 462 ? 11.729 -12.857 -11.368 1.00 84.38 462 GLU A O 1
ATOM 3591 N N . PRO A 1 463 ? 9.640 -12.447 -10.615 1.00 87.31 463 PRO A N 1
ATOM 3592 C CA . PRO A 1 463 ? 9.333 -13.853 -10.399 1.00 87.31 463 PRO A CA 1
ATOM 3593 C C . PRO A 1 463 ? 9.314 -14.621 -11.720 1.00 87.31 463 PRO A C 1
ATOM 3595 O O . PRO A 1 463 ? 8.742 -14.162 -12.708 1.00 87.31 463 PRO A O 1
ATOM 3598 N N . SER A 1 464 ? 9.905 -15.818 -11.741 1.00 85.56 464 SER A N 1
ATOM 3599 C CA . SER A 1 464 ? 9.779 -16.728 -12.891 1.00 85.56 464 SER A CA 1
ATOM 3600 C C . SER A 1 464 ? 8.461 -17.511 -12.872 1.00 85.56 464 SER A C 1
ATOM 3602 O O . SER A 1 464 ? 8.141 -18.218 -13.828 1.00 85.56 464 SER A O 1
ATOM 3604 N N . ARG A 1 465 ? 7.701 -17.384 -11.779 1.00 88.38 465 ARG A N 1
ATOM 3605 C CA . ARG A 1 465 ? 6.388 -17.988 -11.543 1.00 88.38 465 ARG A CA 1
ATOM 3606 C C . ARG A 1 465 ? 5.327 -16.897 -11.421 1.00 88.38 465 ARG A C 1
ATOM 3608 O O . ARG A 1 465 ? 5.630 -15.776 -11.032 1.00 88.38 465 ARG A O 1
ATOM 3615 N N . ASP A 1 466 ? 4.062 -17.265 -11.601 1.00 88.62 466 ASP A N 1
ATOM 3616 C CA . ASP A 1 466 ? 2.919 -16.349 -11.430 1.00 88.62 466 ASP A CA 1
ATOM 3617 C C . ASP A 1 466 ? 2.639 -15.972 -9.959 1.00 88.62 466 ASP A C 1
ATOM 3619 O O . ASP A 1 466 ? 1.651 -15.297 -9.655 1.00 88.62 466 ASP A O 1
ATOM 3623 N N . PHE A 1 467 ? 3.467 -16.444 -9.025 1.00 93.62 467 PHE A N 1
ATOM 3624 C CA . PHE A 1 467 ? 3.354 -16.173 -7.600 1.00 93.62 467 PHE A CA 1
ATOM 3625 C C . PHE A 1 467 ? 4.725 -16.072 -6.928 1.00 93.62 467 PHE A C 1
ATOM 3627 O O . PHE A 1 467 ? 5.714 -16.643 -7.391 1.00 93.62 467 PHE A O 1
ATOM 3634 N N . VAL A 1 468 ? 4.747 -15.393 -5.785 1.00 94.88 468 VAL A N 1
ATOM 3635 C CA . VAL A 1 468 ? 5.880 -15.355 -4.858 1.00 94.88 468 VAL A CA 1
ATOM 3636 C C . VAL A 1 468 ? 5.475 -15.986 -3.531 1.00 94.88 468 VAL A C 1
ATOM 3638 O O . VAL A 1 46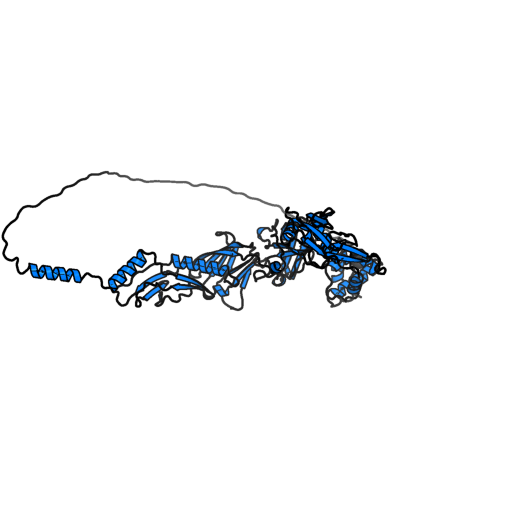8 ? 4.355 -15.788 -3.050 1.00 94.88 468 VAL A O 1
ATOM 3641 N N . GLU A 1 469 ? 6.379 -16.765 -2.948 1.00 95.25 469 GLU A N 1
ATOM 3642 C CA . GLU A 1 469 ? 6.256 -17.257 -1.578 1.00 95.25 469 GLU A CA 1
ATOM 3643 C C . GLU A 1 469 ? 7.030 -16.349 -0.637 1.00 95.25 469 GLU A C 1
ATOM 3645 O O . GLU A 1 469 ? 8.155 -15.961 -0.941 1.00 95.25 469 GLU A O 1
ATOM 3650 N N . ILE A 1 470 ? 6.438 -16.016 0.506 1.00 93.88 470 ILE A N 1
ATOM 3651 C CA . ILE A 1 470 ? 7.065 -15.187 1.532 1.00 93.88 470 ILE A CA 1
ATOM 3652 C C . ILE A 1 470 ? 6.946 -15.875 2.885 1.00 93.88 470 ILE A C 1
ATOM 3654 O O . ILE A 1 470 ? 5.866 -16.298 3.288 1.00 93.88 470 ILE A O 1
ATOM 3658 N N . THR A 1 471 ? 8.056 -15.944 3.608 1.00 93.25 471 THR A N 1
ATOM 3659 C CA . THR A 1 471 ? 8.128 -16.455 4.978 1.00 93.25 471 THR A CA 1
ATOM 3660 C C . THR A 1 471 ? 8.701 -15.374 5.886 1.00 93.25 471 THR A C 1
ATOM 3662 O O . THR A 1 471 ? 9.721 -14.764 5.567 1.00 93.25 471 THR A O 1
ATOM 3665 N N . LEU A 1 472 ? 8.066 -15.140 7.028 1.00 91.50 472 LEU A N 1
ATOM 3666 C CA . LEU A 1 472 ? 8.512 -14.178 8.035 1.00 91.50 472 LEU A CA 1
ATOM 3667 C C . LEU A 1 472 ? 9.006 -14.937 9.266 1.00 91.50 472 LEU A C 1
ATOM 3669 O O . LEU A 1 472 ? 8.385 -15.913 9.679 1.00 91.50 472 LEU A O 1
ATOM 3673 N N . VAL A 1 473 ? 10.110 -14.493 9.862 1.00 90.94 473 VAL A N 1
ATOM 3674 C CA . VAL A 1 473 ? 10.652 -15.079 11.095 1.00 90.94 473 VAL A CA 1
ATOM 3675 C C . VAL A 1 473 ? 10.613 -14.029 12.192 1.00 90.94 473 VAL A C 1
ATOM 3677 O O . VAL A 1 473 ? 11.258 -12.985 12.077 1.00 90.94 473 VAL A O 1
ATOM 3680 N N . GLY A 1 474 ? 9.841 -14.295 13.242 1.00 88.56 474 GLY A N 1
ATOM 3681 C CA . GLY A 1 474 ? 9.713 -13.436 14.414 1.00 88.56 474 GLY A CA 1
ATOM 3682 C C . GLY A 1 474 ? 11.040 -13.251 15.151 1.00 88.56 474 GLY A C 1
ATOM 3683 O O . GLY A 1 474 ? 11.999 -14.011 14.975 1.00 88.56 474 GLY A O 1
ATOM 3684 N N . LYS A 1 475 ? 11.132 -12.216 15.989 1.00 86.50 475 LYS A N 1
ATOM 3685 C CA . LYS A 1 475 ? 12.282 -12.030 16.900 1.00 86.50 475 LYS A CA 1
ATOM 3686 C C . LYS A 1 475 ? 12.394 -13.136 17.954 1.00 86.50 475 LYS A C 1
ATOM 3688 O O . LYS A 1 475 ? 13.486 -13.407 18.440 1.00 86.50 475 LYS A O 1
ATOM 3693 N N . ASP A 1 476 ? 11.284 -13.795 18.254 1.00 86.56 476 ASP A N 1
ATOM 3694 C CA . ASP A 1 476 ? 11.177 -15.001 19.077 1.00 86.56 476 ASP A CA 1
ATOM 3695 C C . ASP A 1 476 ? 11.545 -16.294 18.321 1.00 86.56 476 ASP A C 1
ATOM 3697 O O . ASP A 1 476 ? 11.493 -17.378 18.893 1.00 86.56 476 ASP A O 1
ATOM 3701 N N . SER A 1 477 ? 11.966 -16.188 17.055 1.00 87.31 477 SER A N 1
ATOM 3702 C CA . SER A 1 477 ? 12.245 -17.304 16.136 1.00 87.31 477 SER A CA 1
ATOM 3703 C C . SER A 1 477 ? 11.015 -18.085 15.656 1.00 87.31 477 SER A C 1
ATOM 3705 O O . SER A 1 477 ? 11.180 -19.097 14.972 1.00 87.31 477 SER A O 1
ATOM 3707 N N . THR A 1 478 ? 9.795 -17.620 15.941 1.00 89.81 478 THR A N 1
ATOM 3708 C CA . THR A 1 478 ? 8.575 -18.221 15.388 1.00 89.81 478 THR A CA 1
ATOM 3709 C C . THR A 1 478 ? 8.518 -17.995 13.876 1.00 89.81 478 THR A C 1
ATOM 3711 O O . THR A 1 478 ? 8.830 -16.909 13.384 1.00 89.81 478 THR A O 1
ATOM 3714 N N . ILE A 1 479 ? 8.141 -19.026 13.117 1.00 89.44 479 ILE A N 1
ATOM 3715 C CA . ILE A 1 479 ? 8.066 -18.980 11.651 1.00 89.44 479 ILE A CA 1
ATOM 3716 C C . ILE A 1 479 ? 6.613 -18.780 11.226 1.00 89.44 479 ILE A C 1
ATOM 3718 O O . ILE A 1 479 ? 5.728 -19.516 11.654 1.00 89.44 479 ILE A O 1
ATOM 3722 N N . PHE A 1 480 ? 6.388 -17.816 10.337 1.00 88.44 480 PHE A N 1
ATOM 3723 C CA . PHE A 1 480 ? 5.080 -17.490 9.786 1.00 88.44 480 PHE A CA 1
ATOM 3724 C C . PHE A 1 480 ? 5.088 -17.617 8.261 1.00 88.44 480 PHE A C 1
ATOM 3726 O O . PHE A 1 480 ? 5.976 -17.083 7.590 1.00 88.44 480 PHE A O 1
ATOM 3733 N N . GLY A 1 481 ? 4.080 -18.297 7.715 1.00 88.94 481 GLY A N 1
ATOM 3734 C CA . GLY A 1 481 ? 4.001 -18.653 6.298 1.00 88.94 481 GLY A CA 1
ATOM 3735 C C . GLY A 1 481 ? 4.422 -20.109 6.018 1.00 88.94 481 GLY A C 1
ATOM 3736 O O . GLY A 1 481 ? 4.426 -20.928 6.937 1.00 88.94 481 GLY A O 1
ATOM 3737 N N . PRO A 1 482 ? 4.744 -20.459 4.759 1.00 91.06 482 PRO A N 1
ATOM 3738 C CA . PRO A 1 482 ? 4.848 -19.557 3.614 1.00 91.06 482 PRO A CA 1
ATOM 3739 C C . PRO A 1 482 ? 3.484 -18.990 3.199 1.00 91.06 482 PRO A C 1
ATOM 3741 O O . PRO A 1 482 ? 2.474 -19.695 3.139 1.00 91.06 482 PRO A O 1
ATOM 3744 N N . TYR A 1 483 ? 3.463 -17.694 2.907 1.00 92.69 483 TYR A N 1
ATOM 3745 C CA . TYR A 1 483 ? 2.340 -17.000 2.289 1.00 92.69 483 TYR A CA 1
ATOM 3746 C C . TYR A 1 483 ? 2.577 -16.930 0.788 1.00 92.69 483 TYR A C 1
ATOM 3748 O O . TYR A 1 483 ? 3.641 -16.495 0.350 1.00 92.69 483 TYR A O 1
ATOM 3756 N N . ARG A 1 484 ? 1.593 -17.358 -0.001 1.00 95.06 484 ARG A N 1
ATOM 3757 C CA . ARG A 1 484 ? 1.649 -17.297 -1.462 1.00 95.06 484 ARG A CA 1
ATOM 3758 C C . ARG A 1 484 ? 0.857 -16.103 -1.946 1.00 95.06 484 ARG A C 1
ATOM 3760 O O . ARG A 1 484 ? -0.307 -15.971 -1.585 1.00 95.06 484 ARG A O 1
ATOM 3767 N N . TYR A 1 485 ? 1.458 -15.296 -2.806 1.00 95.44 485 TYR A N 1
ATOM 3768 C CA . TYR A 1 485 ? 0.792 -14.162 -3.435 1.00 95.44 485 TYR A CA 1
ATOM 3769 C C . TYR A 1 485 ? 0.893 -14.272 -4.942 1.00 95.44 485 TYR A C 1
ATOM 3771 O O . TYR A 1 485 ? 1.995 -14.429 -5.468 1.00 95.44 485 TYR A O 1
ATOM 3779 N N . ARG A 1 486 ? -0.238 -14.149 -5.641 1.00 95.94 486 ARG A N 1
ATOM 3780 C CA . ARG A 1 486 ? -0.236 -13.967 -7.093 1.00 95.94 486 ARG A CA 1
ATOM 3781 C C . ARG A 1 486 ? 0.528 -12.689 -7.421 1.00 95.94 486 ARG A C 1
ATOM 3783 O O . ARG A 1 486 ? 0.245 -11.644 -6.841 1.00 95.94 486 ARG A O 1
ATOM 3790 N N . PHE A 1 487 ? 1.456 -12.775 -8.366 1.00 94.12 487 PHE A N 1
ATOM 3791 C CA . PHE A 1 487 ? 2.362 -11.688 -8.704 1.00 94.12 487 PHE A CA 1
ATOM 3792 C C . PHE A 1 487 ? 2.245 -11.313 -10.191 1.00 94.12 487 PHE A C 1
ATOM 3794 O O . PHE A 1 487 ? 2.902 -11.917 -11.038 1.00 94.12 487 PHE A O 1
ATOM 3801 N N . PRO A 1 488 ? 1.383 -10.343 -10.549 1.00 92.75 488 PRO A N 1
ATOM 3802 C CA . PRO A 1 488 ? 1.161 -9.961 -11.940 1.00 92.75 488 PRO A CA 1
ATOM 3803 C C . PRO A 1 488 ? 2.219 -8.950 -12.419 1.00 92.75 488 PRO A C 1
ATOM 3805 O O . PRO A 1 488 ? 1.935 -7.759 -12.538 1.00 92.75 488 PRO A O 1
ATOM 3808 N N . SER A 1 489 ? 3.442 -9.414 -12.704 1.00 88.38 489 SER A N 1
ATOM 3809 C CA . SER A 1 489 ? 4.574 -8.559 -13.118 1.00 88.38 489 SER A CA 1
ATOM 3810 C C . SER A 1 489 ? 4.217 -7.586 -14.248 1.00 88.38 489 SER A C 1
ATOM 3812 O O . SER A 1 489 ? 4.497 -6.393 -14.139 1.00 88.38 489 SER A O 1
ATOM 3814 N N . ASP A 1 490 ? 3.539 -8.068 -15.295 1.00 86.06 490 ASP A N 1
ATOM 3815 C CA . ASP A 1 490 ? 3.144 -7.245 -16.445 1.00 86.06 490 ASP A CA 1
ATOM 3816 C C . ASP A 1 490 ? 2.165 -6.125 -16.058 1.00 86.06 490 ASP A C 1
ATOM 3818 O O . ASP A 1 490 ? 2.295 -5.000 -16.540 1.00 86.06 490 ASP A O 1
ATOM 3822 N N . GLU A 1 491 ? 1.210 -6.397 -15.159 1.00 88.81 491 GLU A N 1
ATOM 3823 C CA . GLU A 1 491 ? 0.279 -5.374 -14.665 1.00 88.81 491 GLU A CA 1
ATOM 3824 C C . GLU A 1 491 ? 1.020 -4.325 -13.833 1.00 88.81 491 GLU A C 1
ATOM 3826 O O . GLU A 1 491 ? 0.809 -3.126 -14.017 1.00 88.81 491 GLU A O 1
ATOM 3831 N N . ILE A 1 492 ? 1.915 -4.767 -12.946 1.00 88.38 492 ILE A N 1
ATOM 3832 C CA . ILE A 1 492 ? 2.692 -3.874 -12.083 1.00 88.38 492 ILE A CA 1
ATOM 3833 C C . ILE A 1 492 ? 3.563 -2.933 -12.929 1.00 88.38 492 ILE A C 1
ATOM 3835 O O . ILE A 1 492 ? 3.581 -1.723 -12.689 1.00 88.38 492 ILE A O 1
ATOM 3839 N N . ILE A 1 493 ? 4.239 -3.460 -13.955 1.00 83.50 493 ILE A N 1
ATOM 3840 C CA . ILE A 1 493 ? 5.027 -2.652 -14.895 1.00 83.50 493 ILE A CA 1
ATOM 3841 C C . ILE A 1 493 ? 4.110 -1.707 -15.688 1.00 83.50 493 ILE A C 1
ATOM 3843 O O . ILE A 1 493 ? 4.430 -0.527 -15.837 1.00 83.50 493 ILE A O 1
ATOM 3847 N N . ALA A 1 494 ? 2.957 -2.180 -16.170 1.00 82.88 494 ALA A N 1
ATOM 3848 C CA . ALA A 1 494 ? 2.019 -1.353 -16.928 1.00 82.88 494 ALA A CA 1
ATOM 3849 C C . ALA A 1 494 ? 1.471 -0.173 -16.107 1.00 82.88 494 ALA A C 1
ATOM 3851 O O . ALA A 1 494 ? 1.387 0.935 -16.636 1.00 82.88 494 ALA A O 1
ATOM 3852 N N . ARG A 1 495 ? 1.154 -0.366 -14.817 1.00 85.12 495 ARG A N 1
ATOM 3853 C CA . ARG A 1 495 ? 0.749 0.733 -13.920 1.00 85.12 495 ARG A CA 1
ATOM 3854 C C . ARG A 1 495 ? 1.881 1.712 -13.661 1.00 85.12 495 ARG A C 1
ATOM 3856 O O . ARG A 1 495 ? 1.674 2.922 -13.714 1.00 85.12 495 ARG A O 1
ATOM 3863 N N . ALA A 1 496 ? 3.095 1.203 -13.459 1.00 80.94 496 ALA A N 1
ATOM 3864 C CA . ALA A 1 496 ? 4.262 2.058 -13.325 1.00 80.94 496 ALA A CA 1
ATOM 3865 C C . ALA A 1 496 ? 4.435 2.946 -14.564 1.00 80.94 496 ALA A C 1
ATOM 3867 O O . ALA A 1 496 ? 4.614 4.151 -14.404 1.00 80.94 496 ALA A O 1
ATOM 3868 N N . VAL A 1 497 ? 4.294 2.397 -15.775 1.00 79.69 497 VAL A N 1
ATOM 3869 C CA . VAL A 1 497 ? 4.279 3.189 -17.014 1.00 79.69 497 VAL A CA 1
ATOM 3870 C C . VAL A 1 497 ? 3.106 4.165 -17.027 1.00 79.69 497 VAL A C 1
ATOM 3872 O O . VAL A 1 497 ? 3.313 5.345 -17.269 1.00 79.69 497 VAL A O 1
ATOM 3875 N N . ALA A 1 498 ? 1.876 3.736 -16.740 1.00 80.56 498 ALA A N 1
ATOM 3876 C CA . ALA A 1 498 ? 0.706 4.617 -16.759 1.00 80.56 498 ALA A CA 1
ATOM 3877 C C . ALA A 1 498 ? 0.894 5.868 -15.880 1.00 80.56 498 ALA A C 1
ATOM 3879 O O . ALA A 1 498 ? 0.542 6.965 -16.318 1.00 80.56 498 ALA A O 1
ATOM 3880 N N . ALA A 1 499 ? 1.556 5.721 -14.731 1.00 78.81 499 ALA A N 1
ATOM 3881 C CA . ALA A 1 499 ? 1.824 6.792 -13.776 1.00 78.81 499 ALA A CA 1
ATOM 3882 C C . ALA A 1 499 ? 2.920 7.798 -14.186 1.00 78.81 499 ALA A C 1
ATOM 3884 O O . ALA A 1 499 ? 3.080 8.814 -13.516 1.00 78.81 499 ALA A O 1
ATOM 3885 N N . THR A 1 500 ? 3.711 7.543 -15.237 1.00 78.00 500 THR A N 1
ATOM 3886 C CA . THR A 1 500 ? 4.748 8.498 -15.678 1.00 78.00 500 THR A CA 1
ATOM 3887 C C . THR A 1 500 ? 4.173 9.677 -16.462 1.00 78.00 500 THR A C 1
ATOM 3889 O O . THR A 1 500 ? 3.032 9.640 -16.925 1.00 78.00 500 THR A O 1
ATOM 3892 N N . GLU A 1 501 ? 4.945 10.737 -16.671 1.00 80.12 501 GLU A N 1
ATOM 3893 C CA . GLU A 1 501 ? 4.557 11.773 -17.629 1.00 80.12 501 GLU A CA 1
ATOM 3894 C C . GLU A 1 501 ? 4.845 11.320 -19.067 1.00 80.12 501 GLU A C 1
ATOM 3896 O O . GLU A 1 501 ? 5.619 10.395 -19.317 1.00 80.12 501 GLU A O 1
ATOM 3901 N N . LYS A 1 502 ? 4.159 11.929 -20.038 1.00 85.94 502 LYS A N 1
ATOM 3902 C CA . LYS A 1 502 ? 4.467 11.692 -21.451 1.00 85.94 502 LYS A CA 1
ATOM 3903 C C . LYS A 1 502 ? 5.716 12.497 -21.802 1.00 85.94 502 LYS A C 1
ATOM 3905 O O . LYS A 1 502 ? 5.679 13.710 -21.606 1.00 85.94 502 LYS A O 1
ATOM 3910 N N . PRO A 1 503 ? 6.763 11.881 -22.373 1.00 85.06 503 PRO A N 1
ATOM 3911 C CA . PRO A 1 503 ? 7.909 12.644 -22.832 1.00 85.06 503 PRO A CA 1
ATOM 3912 C C . PRO A 1 503 ? 7.459 13.579 -23.955 1.00 85.06 503 PRO A C 1
ATOM 3914 O O . PRO A 1 503 ? 6.716 13.185 -24.863 1.00 85.06 503 PRO A O 1
ATOM 3917 N N . ASP A 1 504 ? 7.894 14.828 -23.879 1.00 85.44 504 ASP A N 1
ATOM 3918 C CA . ASP A 1 504 ? 7.614 15.857 -24.873 1.00 85.44 504 ASP A CA 1
ATOM 3919 C C . ASP A 1 504 ? 8.881 16.337 -25.591 1.00 85.44 504 ASP A C 1
ATOM 3921 O O . ASP A 1 504 ? 8.767 16.957 -26.643 1.00 85.44 504 ASP A O 1
ATOM 3925 N N . THR A 1 505 ? 10.075 15.993 -25.107 1.00 84.81 505 THR A N 1
ATOM 3926 C CA . THR A 1 505 ? 11.357 16.410 -25.685 1.00 84.81 505 THR A CA 1
ATOM 3927 C C . THR A 1 505 ? 12.387 15.273 -25.715 1.00 84.81 505 THR A C 1
ATOM 3929 O O . THR A 1 505 ? 12.205 14.219 -25.107 1.00 84.81 505 THR A O 1
ATOM 3932 N N . PHE A 1 506 ? 13.478 15.484 -26.448 1.00 85.19 506 PHE A N 1
ATOM 3933 C CA . PHE A 1 506 ? 14.664 14.626 -26.483 1.00 85.19 506 PHE A CA 1
ATOM 3934 C C . PHE A 1 506 ? 15.934 15.480 -26.582 1.00 85.19 506 PHE A C 1
ATOM 3936 O O . PHE A 1 506 ? 15.850 16.705 -26.666 1.00 85.19 506 PHE A O 1
ATOM 3943 N N . GLU A 1 507 ? 17.109 14.853 -26.573 1.00 84.25 507 GLU A N 1
ATOM 3944 C CA . GLU A 1 507 ? 18.397 15.553 -26.621 1.00 84.25 507 GLU A CA 1
ATOM 3945 C C . GLU A 1 507 ? 19.147 15.230 -27.908 1.00 84.25 507 GLU A C 1
ATOM 3947 O O . GLU A 1 507 ? 19.036 14.130 -28.447 1.00 84.25 507 GLU A O 1
ATOM 3952 N N . CYS A 1 508 ? 19.906 16.204 -28.410 1.00 85.94 508 CYS A N 1
ATOM 3953 C CA . CYS A 1 508 ? 20.798 16.034 -29.548 1.00 85.94 508 CYS A CA 1
ATOM 3954 C C . CYS A 1 508 ? 22.197 16.504 -29.182 1.00 85.94 508 CYS A C 1
ATOM 3956 O O . CYS A 1 508 ? 22.420 17.697 -28.978 1.00 85.94 508 CYS A O 1
ATOM 3958 N N . ASP A 1 509 ? 23.147 15.578 -29.225 1.00 85.81 509 ASP A N 1
ATOM 3959 C CA . ASP A 1 509 ? 24.548 15.864 -28.962 1.00 85.81 509 ASP A CA 1
ATOM 3960 C C . ASP A 1 509 ? 25.388 15.821 -30.228 1.00 85.81 509 ASP A C 1
ATOM 3962 O O . ASP A 1 509 ? 25.106 15.108 -31.196 1.00 85.81 509 ASP A O 1
ATOM 3966 N N . ARG A 1 510 ? 26.491 16.566 -30.198 1.00 85.31 510 ARG A N 1
ATOM 3967 C CA . ARG A 1 510 ? 27.557 16.438 -31.186 1.00 85.31 510 ARG A CA 1
ATOM 3968 C C . ARG A 1 510 ? 28.510 15.328 -30.750 1.00 85.31 510 ARG A C 1
ATOM 3970 O O . ARG A 1 510 ? 29.288 15.518 -29.817 1.00 85.31 510 ARG A O 1
ATOM 3977 N N . LYS A 1 511 ? 28.523 14.212 -31.477 1.00 83.44 511 LYS A N 1
ATOM 3978 C CA . LYS A 1 511 ? 29.472 13.111 -31.266 1.00 83.44 511 LYS A CA 1
ATOM 3979 C C . LYS A 1 511 ? 30.629 13.191 -32.258 1.00 83.44 511 LYS A C 1
ATOM 3981 O O . LYS A 1 511 ? 30.437 13.510 -33.432 1.00 83.44 511 LYS A O 1
ATOM 3986 N N . LEU A 1 512 ? 31.841 12.903 -31.790 1.00 82.25 512 LEU A N 1
ATOM 3987 C CA . LEU A 1 512 ? 33.003 12.716 -32.660 1.00 82.25 512 LEU A CA 1
ATOM 3988 C C . LEU A 1 512 ? 32.992 11.286 -33.216 1.00 82.25 512 LEU A C 1
ATOM 3990 O O . LEU A 1 512 ? 32.624 10.349 -32.512 1.00 82.25 512 LEU A O 1
ATOM 3994 N N . VAL A 1 513 ? 33.388 11.119 -34.477 1.00 81.94 513 VAL A N 1
ATOM 3995 C CA . VAL A 1 513 ? 33.577 9.798 -35.103 1.00 81.94 513 VAL A CA 1
ATOM 3996 C C . VAL A 1 513 ? 34.775 9.085 -34.470 1.00 81.94 513 VAL A C 1
ATOM 3998 O O . VAL A 1 513 ? 34.732 7.879 -34.255 1.00 81.94 513 VAL A O 1
ATOM 4001 N N . ASP A 1 514 ? 35.815 9.848 -34.133 1.00 76.06 514 ASP A N 1
ATOM 4002 C CA . ASP A 1 514 ? 36.985 9.417 -33.372 1.00 76.06 514 ASP A CA 1
ATOM 4003 C C . ASP A 1 514 ? 37.272 10.493 -32.304 1.00 76.06 514 ASP A C 1
ATOM 4005 O O . ASP A 1 514 ? 37.328 11.675 -32.659 1.00 76.06 514 ASP A O 1
ATOM 4009 N N . PRO A 1 515 ? 37.462 10.141 -31.015 1.00 74.81 515 PRO A N 1
ATOM 4010 C CA . PRO A 1 515 ? 37.812 11.100 -29.961 1.00 74.81 515 PRO A CA 1
ATOM 4011 C C . PRO A 1 515 ? 39.025 11.988 -30.282 1.00 74.81 515 PRO A C 1
ATOM 4013 O O . PRO A 1 515 ? 39.151 13.081 -29.729 1.00 74.81 515 PRO A O 1
ATOM 4016 N N . PHE A 1 516 ? 39.918 11.527 -31.161 1.00 77.75 516 PHE A N 1
ATOM 4017 C CA . PHE A 1 516 ? 41.127 12.229 -31.581 1.00 77.75 516 PHE A CA 1
ATOM 4018 C C . PHE A 1 516 ? 40.967 13.000 -32.905 1.00 77.75 516 PHE A C 1
ATOM 4020 O O . PHE A 1 516 ? 41.830 13.821 -33.224 1.00 77.75 516 PHE A O 1
ATOM 4027 N N . ASP A 1 517 ? 39.878 12.794 -33.658 1.00 78.75 517 ASP A N 1
ATOM 4028 C CA . ASP A 1 517 ? 39.561 13.551 -34.876 1.00 78.75 517 ASP A CA 1
ATOM 4029 C C . ASP A 1 517 ? 38.429 14.555 -34.626 1.00 78.75 517 ASP A C 1
ATOM 4031 O O . ASP A 1 517 ? 37.246 14.300 -34.857 1.00 78.75 517 ASP A O 1
ATOM 4035 N N . THR A 1 518 ? 38.816 15.761 -34.213 1.00 73.38 518 THR A N 1
ATOM 4036 C CA . THR A 1 518 ? 37.878 16.863 -33.963 1.00 73.38 518 THR A CA 1
ATOM 4037 C C . THR A 1 518 ? 37.185 17.386 -35.225 1.00 73.38 518 THR A C 1
ATOM 4039 O O . THR A 1 518 ? 36.237 18.162 -35.114 1.00 73.38 518 THR A O 1
ATOM 4042 N N . LYS A 1 519 ? 37.618 16.980 -36.430 1.00 77.31 519 LYS A N 1
ATOM 4043 C CA . LYS A 1 519 ? 37.020 17.416 -37.704 1.00 77.31 519 LYS A CA 1
ATOM 4044 C C . LYS A 1 519 ? 35.906 16.487 -38.177 1.00 77.31 519 LYS A C 1
ATOM 4046 O O . LYS A 1 519 ? 35.031 16.919 -38.931 1.00 77.31 519 LYS A O 1
ATOM 4051 N N . SER A 1 520 ? 35.909 15.238 -37.723 1.00 83.19 520 SER A N 1
ATOM 4052 C CA . SER A 1 520 ? 34.900 14.245 -38.077 1.00 83.19 520 SER A CA 1
ATOM 4053 C C . SER A 1 520 ? 33.889 14.101 -36.947 1.00 83.19 520 SER A C 1
ATOM 4055 O O . SER A 1 520 ? 34.098 13.357 -35.998 1.00 83.19 520 SER A O 1
ATOM 4057 N N . TRP A 1 521 ? 32.762 14.802 -37.060 1.00 83.88 521 TRP A N 1
ATOM 4058 C CA . TRP A 1 521 ? 31.671 14.757 -36.079 1.00 83.88 521 TRP A CA 1
ATOM 4059 C C . TRP A 1 521 ? 30.311 14.519 -36.741 1.00 83.88 521 TRP A C 1
ATOM 4061 O O . TRP A 1 521 ? 30.174 14.739 -37.943 1.00 83.88 521 TRP A O 1
ATOM 4071 N N . TYR A 1 522 ? 29.309 14.087 -35.982 1.00 86.38 522 TYR A N 1
ATOM 4072 C CA . TYR A 1 522 ? 27.911 13.962 -36.404 1.00 86.38 522 TYR A CA 1
ATOM 4073 C C . TYR A 1 522 ? 26.968 14.346 -35.254 1.00 86.38 522 TYR A C 1
ATOM 4075 O O . TYR A 1 522 ? 27.371 14.341 -34.091 1.00 86.38 522 TYR A O 1
ATOM 4083 N N . TYR A 1 523 ? 25.727 14.712 -35.576 1.00 86.81 523 TYR A N 1
ATOM 4084 C CA . TYR A 1 523 ? 24.682 14.870 -34.566 1.00 86.81 523 TYR A CA 1
ATOM 4085 C C . TYR A 1 523 ? 24.090 13.504 -34.212 1.00 86.81 523 TYR A C 1
ATOM 4087 O O . TYR A 1 523 ? 23.832 12.688 -35.096 1.00 86.81 523 TYR A O 1
ATOM 4095 N N . SER A 1 524 ? 23.850 13.279 -32.928 1.00 86.50 524 SER A N 1
ATOM 4096 C CA . SER A 1 524 ? 23.178 12.107 -32.381 1.00 86.50 524 SER A CA 1
ATOM 4097 C C . SER A 1 524 ? 22.045 12.591 -31.498 1.00 86.50 524 SER A C 1
ATOM 4099 O O . SER A 1 524 ? 22.282 13.034 -30.377 1.00 86.50 524 SER A O 1
ATOM 4101 N N . CYS A 1 525 ? 20.828 12.501 -32.012 1.00 86.38 525 CYS A N 1
ATOM 4102 C CA . CYS A 1 525 ? 19.620 12.739 -31.250 1.00 86.38 525 CYS A CA 1
ATOM 4103 C C . CYS A 1 525 ? 19.118 11.430 -30.660 1.00 86.38 525 CYS A C 1
ATOM 4105 O O . CYS A 1 525 ? 18.920 10.466 -31.399 1.00 86.38 525 CYS A O 1
ATOM 4107 N N . SER A 1 526 ? 18.893 11.397 -29.357 1.00 83.94 526 SER A N 1
ATOM 4108 C CA . SER A 1 526 ? 18.423 10.214 -28.648 1.00 83.94 526 SER A CA 1
ATOM 4109 C C . SER A 1 526 ? 17.533 10.600 -27.479 1.00 83.94 526 SER A C 1
ATOM 4111 O O . SER A 1 526 ? 17.468 11.765 -27.082 1.00 83.94 526 SER A O 1
ATOM 4113 N N . ALA A 1 527 ? 16.867 9.603 -26.897 1.00 78.75 527 ALA A N 1
ATOM 4114 C CA . ALA A 1 527 ? 16.315 9.754 -25.560 1.00 78.75 527 ALA A CA 1
ATOM 4115 C C . ALA A 1 527 ? 17.404 10.334 -24.622 1.00 78.75 527 ALA A C 1
ATOM 4117 O O . ALA A 1 527 ? 18.555 9.886 -24.710 1.00 78.75 527 ALA A O 1
ATOM 4118 N N . PRO A 1 528 ? 17.074 11.335 -23.786 1.00 68.12 528 PRO A N 1
ATOM 4119 C CA . PRO A 1 528 ? 18.035 11.983 -22.904 1.00 68.12 528 PRO A CA 1
ATOM 4120 C C . PRO A 1 528 ? 18.784 10.977 -22.033 1.00 68.12 528 PRO A C 1
ATOM 4122 O O . PRO A 1 528 ? 18.162 10.112 -21.414 1.00 68.12 528 PRO A O 1
ATOM 4125 N N . SER A 1 529 ? 20.111 11.093 -21.973 1.00 56.38 529 SER A N 1
ATOM 4126 C CA . SER A 1 529 ? 20.936 10.192 -21.150 1.00 56.38 529 SER A CA 1
ATOM 4127 C C . SER A 1 529 ? 20.910 10.567 -19.664 1.00 56.38 529 SER A C 1
ATOM 4129 O O . SER A 1 529 ? 21.142 9.719 -18.803 1.00 56.38 529 SER A O 1
ATOM 4131 N N . GLU A 1 530 ? 20.584 11.831 -19.367 1.00 48.34 530 GLU A N 1
ATOM 4132 C CA . GLU A 1 530 ? 20.571 12.407 -18.019 1.00 48.34 530 GLU A CA 1
ATOM 4133 C C . GLU A 1 530 ? 19.209 12.270 -17.304 1.00 48.34 530 GLU A C 1
ATOM 4135 O O . GLU A 1 530 ? 19.099 12.606 -16.123 1.00 48.34 530 GLU A O 1
ATOM 4140 N N . TYR A 1 531 ? 18.175 11.734 -17.971 1.00 46.03 531 TYR A N 1
ATOM 4141 C CA . TYR A 1 531 ? 16.833 11.588 -17.396 1.00 46.03 531 TYR A CA 1
ATOM 4142 C C . TYR A 1 531 ? 16.498 10.154 -16.963 1.00 46.03 531 TYR A C 1
ATOM 4144 O O . TYR A 1 531 ? 16.775 9.158 -17.624 1.00 46.03 531 TYR A O 1
ATOM 4152 N N . GLN A 1 532 ? 15.851 10.094 -15.803 1.00 50.50 532 GLN A N 1
ATOM 4153 C CA . GLN A 1 532 ? 15.721 8.965 -14.887 1.00 50.50 532 GLN A CA 1
ATOM 4154 C C . GLN A 1 532 ? 14.658 7.898 -15.242 1.00 50.50 532 GLN A C 1
ATOM 4156 O O . GLN A 1 532 ? 14.329 7.096 -14.373 1.00 50.50 532 GLN A O 1
ATOM 4161 N N . ASN A 1 533 ? 14.100 7.844 -16.457 1.00 60.91 533 ASN A N 1
ATOM 4162 C CA . ASN A 1 533 ? 13.138 6.790 -16.815 1.00 60.91 533 ASN A CA 1
ATOM 4163 C C . ASN A 1 533 ? 13.090 6.505 -18.318 1.00 60.91 533 ASN A C 1
ATOM 4165 O O . ASN A 1 533 ? 12.290 7.083 -19.054 1.00 60.91 533 ASN A O 1
ATOM 4169 N N . ILE A 1 534 ? 13.843 5.502 -18.776 1.00 68.00 534 ILE A N 1
ATOM 4170 C CA . ILE A 1 534 ? 13.613 4.905 -20.102 1.00 68.00 534 ILE A CA 1
ATOM 4171 C C . ILE A 1 534 ? 12.143 4.461 -20.281 1.00 68.00 534 ILE A C 1
ATOM 4173 O O . ILE A 1 534 ? 11.636 4.405 -21.396 1.00 68.00 534 ILE A O 1
ATOM 4177 N N . TYR A 1 535 ? 11.444 4.202 -19.170 1.00 72.81 535 TYR A N 1
ATOM 4178 C CA . TYR A 1 535 ? 10.041 3.798 -19.095 1.00 72.81 535 TYR A CA 1
ATOM 4179 C C . TYR A 1 535 ? 9.046 4.846 -19.594 1.00 72.81 535 TYR A C 1
ATOM 4181 O O . TYR A 1 535 ? 7.951 4.474 -20.011 1.00 72.81 535 TYR A O 1
ATOM 4189 N N . ASP A 1 536 ? 9.389 6.135 -19.590 1.00 76.94 536 ASP A N 1
ATOM 4190 C CA . ASP A 1 536 ? 8.485 7.187 -20.078 1.00 76.94 536 ASP A CA 1
ATOM 4191 C C . ASP A 1 536 ? 8.263 7.043 -21.589 1.00 76.94 536 ASP A C 1
ATOM 4193 O O . ASP A 1 536 ? 7.169 7.275 -22.116 1.00 76.94 536 ASP A O 1
ATOM 4197 N N . TRP A 1 537 ? 9.285 6.539 -22.282 1.00 81.56 537 TRP A N 1
ATOM 4198 C CA . TRP A 1 537 ? 9.244 6.254 -23.708 1.00 81.56 537 TRP A CA 1
ATOM 4199 C C . TRP A 1 537 ? 8.304 5.096 -24.062 1.00 81.56 537 TRP A C 1
ATOM 4201 O O . TRP A 1 537 ? 7.929 4.986 -25.226 1.00 81.56 537 TRP A O 1
ATOM 4211 N N . ALA A 1 538 ? 7.815 4.309 -23.088 1.00 81.94 538 ALA A N 1
ATOM 4212 C CA . ALA A 1 538 ? 6.814 3.249 -23.309 1.00 81.94 538 ALA A CA 1
ATOM 4213 C C . ALA A 1 538 ? 5.476 3.806 -23.799 1.00 81.94 538 ALA A C 1
ATOM 4215 O O . ALA A 1 538 ? 4.649 3.079 -24.346 1.00 81.94 538 ALA A O 1
ATOM 4216 N N . LYS A 1 539 ? 5.248 5.106 -23.589 1.00 85.31 539 LYS A N 1
ATOM 4217 C CA . LYS A 1 539 ? 4.050 5.808 -24.049 1.00 85.31 539 LYS A CA 1
ATOM 4218 C C . LYS A 1 539 ? 4.159 6.294 -25.486 1.00 85.31 539 LYS A C 1
ATOM 4220 O O . LYS A 1 539 ? 3.141 6.707 -26.040 1.00 85.31 539 LYS A O 1
ATOM 4225 N N . VAL A 1 540 ? 5.350 6.288 -26.079 1.00 89.12 540 VAL A N 1
ATOM 4226 C CA . VAL A 1 540 ? 5.601 6.797 -27.429 1.00 89.12 540 VAL A CA 1
ATOM 4227 C C . VAL A 1 540 ? 5.460 5.660 -28.430 1.00 89.12 540 VAL A C 1
ATOM 4229 O O . VAL A 1 540 ? 6.064 4.609 -28.266 1.00 89.12 540 VAL A O 1
ATOM 4232 N N . SER A 1 541 ? 4.666 5.876 -29.475 1.00 92.00 541 SER A N 1
ATOM 4233 C CA . SER A 1 541 ? 4.538 4.941 -30.595 1.00 92.00 541 SER A CA 1
ATOM 4234 C C . SER A 1 541 ? 5.492 5.310 -31.726 1.00 92.00 541 SER A C 1
ATOM 4236 O O . SER A 1 541 ? 6.209 4.460 -32.255 1.00 92.00 541 SER A O 1
ATOM 4238 N N . GLU A 1 542 ? 5.530 6.591 -32.097 1.00 94.25 542 GLU A N 1
ATOM 4239 C CA . GLU A 1 542 ? 6.334 7.081 -33.211 1.00 94.25 542 GLU A CA 1
ATOM 4240 C C . GLU A 1 542 ? 6.856 8.498 -32.950 1.00 94.25 542 GLU A C 1
ATOM 4242 O O . GLU A 1 542 ? 6.191 9.327 -32.331 1.00 94.25 542 GLU A O 1
ATOM 4247 N N . ILE A 1 543 ? 8.031 8.807 -33.494 1.00 93.12 543 ILE A N 1
ATOM 4248 C CA . ILE A 1 543 ? 8.573 10.164 -33.555 1.00 93.12 543 ILE A CA 1
ATOM 4249 C C . ILE A 1 543 ? 8.784 10.525 -35.017 1.00 93.12 543 ILE A C 1
ATOM 4251 O O . ILE A 1 543 ? 9.437 9.799 -35.771 1.00 93.12 543 ILE A O 1
ATOM 4255 N N . HIS A 1 544 ? 8.198 11.643 -35.428 1.00 94.38 544 HIS A N 1
ATOM 4256 C CA . HIS A 1 544 ? 8.282 12.153 -36.790 1.00 94.38 544 HIS A CA 1
ATOM 4257 C C . HIS A 1 544 ? 9.236 13.347 -36.808 1.00 94.38 544 HIS A C 1
ATOM 4259 O O . HIS A 1 544 ? 9.068 14.269 -36.013 1.00 94.38 544 HIS A O 1
ATOM 4265 N N . PHE A 1 545 ? 10.214 13.343 -37.713 1.00 92.88 545 PHE A N 1
ATOM 4266 C CA . PHE A 1 545 ? 11.287 14.334 -37.820 1.00 92.88 545 PHE A CA 1
ATOM 4267 C C . PHE A 1 545 ? 11.354 14.957 -39.213 1.00 92.88 545 PHE A C 1
ATOM 4269 O O . PHE A 1 545 ? 11.115 14.294 -40.228 1.00 92.88 545 PHE A O 1
ATOM 4276 N N . GLY A 1 546 ? 11.784 16.216 -39.266 1.00 89.44 546 GLY A N 1
ATOM 4277 C CA . GLY A 1 546 ? 11.998 16.948 -40.507 1.00 89.44 546 GLY A CA 1
ATOM 4278 C C . GLY A 1 546 ? 12.894 18.171 -40.349 1.00 89.44 546 GLY A C 1
ATOM 4279 O O . GLY A 1 546 ? 13.089 18.693 -39.255 1.00 89.44 546 GLY A O 1
ATOM 4280 N N . SER A 1 547 ? 13.424 18.657 -41.470 1.00 85.12 547 SER A N 1
ATOM 4281 C CA . SER A 1 547 ? 14.145 19.937 -41.540 1.00 85.12 547 SER A CA 1
ATOM 4282 C C . SER A 1 547 ? 13.207 21.145 -41.671 1.00 85.12 547 SER A C 1
ATOM 4284 O O . SER A 1 547 ? 13.658 22.287 -41.612 1.00 85.12 547 SER A O 1
ATOM 4286 N N . SER A 1 548 ? 11.901 20.915 -41.840 1.00 86.44 548 SER A N 1
ATOM 4287 C CA . SER A 1 548 ? 10.874 21.955 -41.892 1.00 86.44 548 SER A CA 1
ATOM 4288 C C . SER A 1 548 ? 9.586 21.495 -41.192 1.00 86.44 548 SER A C 1
ATOM 4290 O O . SER A 1 548 ? 9.327 20.289 -41.122 1.00 86.44 548 SER A O 1
ATOM 4292 N N . PRO A 1 549 ? 8.756 22.433 -40.697 1.00 88.81 549 PRO A N 1
ATOM 4293 C CA . PRO A 1 549 ? 7.510 22.104 -40.001 1.00 88.81 549 PRO A CA 1
ATOM 4294 C C . PRO A 1 549 ? 6.486 21.391 -40.899 1.00 88.81 549 PRO A C 1
ATOM 4296 O O . PRO A 1 549 ? 5.695 20.592 -40.406 1.00 88.81 549 PRO A O 1
ATOM 4299 N N . ASP A 1 550 ? 6.531 21.639 -42.211 1.00 89.12 550 ASP A N 1
ATOM 4300 C CA . ASP A 1 550 ? 5.592 21.073 -43.187 1.00 89.12 550 ASP A CA 1
ATOM 4301 C C . ASP A 1 550 ? 6.034 19.705 -43.740 1.00 89.12 550 ASP A C 1
ATOM 4303 O O . ASP A 1 550 ? 5.297 19.078 -44.499 1.00 89.12 550 ASP A O 1
ATOM 4307 N N . ASN A 1 551 ? 7.243 19.232 -43.405 1.00 86.00 551 ASN A N 1
ATOM 4308 C CA . ASN A 1 551 ? 7.810 18.006 -43.972 1.00 86.00 551 ASN A CA 1
ATOM 4309 C C . ASN A 1 551 ? 8.541 17.153 -42.925 1.00 86.00 551 ASN A C 1
ATOM 4311 O O . ASN A 1 551 ? 9.773 17.116 -42.879 1.00 86.00 551 ASN A O 1
ATOM 4315 N N . LEU A 1 552 ? 7.770 16.404 -42.134 1.00 90.25 552 LEU A N 1
ATOM 4316 C CA . LEU A 1 552 ? 8.276 15.430 -41.161 1.00 90.25 552 LEU A CA 1
ATOM 4317 C C . LEU A 1 552 ? 8.419 14.017 -41.766 1.00 90.25 552 LEU A C 1
ATOM 4319 O O . LEU A 1 552 ? 7.826 13.051 -41.296 1.00 90.25 552 LEU A O 1
ATOM 4323 N N . SER A 1 553 ? 9.164 13.893 -42.868 1.00 87.06 553 SER A N 1
ATOM 4324 C CA . SER A 1 553 ? 9.244 12.647 -43.658 1.00 87.06 553 SER A CA 1
ATOM 4325 C C . SER A 1 553 ? 9.973 11.473 -42.990 1.00 87.06 553 SER A C 1
ATOM 4327 O O . SER A 1 553 ? 9.897 10.346 -43.486 1.00 87.06 553 SER A O 1
ATOM 4329 N N . LYS A 1 554 ? 10.718 11.706 -41.904 1.00 91.69 554 LYS A N 1
ATOM 4330 C CA . LYS A 1 554 ? 11.448 10.651 -41.193 1.00 91.69 554 LYS A CA 1
ATOM 4331 C C . LYS A 1 554 ? 10.637 10.180 -40.000 1.00 91.69 554 LYS A C 1
ATOM 4333 O O . LYS A 1 554 ? 10.313 10.977 -39.136 1.00 91.69 554 LYS A O 1
ATOM 4338 N N . ILE A 1 555 ? 10.349 8.885 -39.948 1.00 93.06 555 ILE A N 1
ATOM 4339 C CA . ILE A 1 555 ? 9.560 8.273 -38.880 1.00 93.06 555 ILE A CA 1
ATOM 4340 C C . ILE A 1 555 ? 10.442 7.259 -38.161 1.00 93.06 555 ILE A C 1
ATOM 4342 O O . ILE A 1 555 ? 10.982 6.350 -38.794 1.00 93.06 555 ILE A O 1
ATOM 4346 N N . ILE A 1 556 ? 10.565 7.415 -36.849 1.00 90.56 556 ILE A N 1
ATOM 4347 C CA . ILE A 1 556 ? 11.140 6.420 -35.949 1.00 90.56 556 ILE A CA 1
ATOM 4348 C C . ILE A 1 556 ? 9.992 5.788 -35.185 1.00 90.56 556 ILE A C 1
ATOM 4350 O O . ILE A 1 556 ? 9.230 6.491 -34.529 1.00 90.56 556 ILE A O 1
ATOM 4354 N N . LYS A 1 557 ? 9.871 4.467 -35.270 1.00 90.81 557 LYS A N 1
ATOM 4355 C CA . LYS A 1 557 ? 8.908 3.711 -34.472 1.00 90.81 557 LYS A CA 1
ATOM 4356 C C . LYS A 1 557 ? 9.582 3.242 -33.197 1.00 90.81 557 LYS A C 1
ATOM 4358 O O . LYS A 1 557 ? 10.672 2.680 -33.268 1.00 90.81 557 LYS A O 1
ATOM 4363 N N . ILE A 1 558 ? 8.926 3.461 -32.067 1.00 85.75 558 ILE A N 1
ATOM 4364 C CA . ILE A 1 558 ? 9.344 2.911 -30.782 1.00 85.75 558 ILE A CA 1
ATOM 4365 C C . ILE A 1 558 ? 8.470 1.684 -30.536 1.00 85.75 558 ILE A C 1
ATOM 4367 O O . ILE A 1 558 ? 7.330 1.787 -30.096 1.00 85.75 558 ILE A O 1
ATOM 4371 N N . ASP A 1 559 ? 8.997 0.519 -30.910 1.00 75.06 559 ASP A N 1
ATOM 4372 C CA . ASP A 1 559 ? 8.336 -0.779 -30.744 1.00 75.06 559 ASP A CA 1
ATOM 4373 C C . ASP A 1 559 ? 9.027 -1.557 -29.624 1.00 75.06 559 ASP A C 1
ATOM 4375 O O . ASP A 1 559 ? 9.804 -2.487 -29.843 1.00 75.06 559 ASP A O 1
ATOM 4379 N N . MET A 1 560 ? 8.824 -1.079 -28.399 1.00 73.56 560 MET A N 1
ATOM 4380 C CA . MET A 1 560 ? 9.357 -1.703 -27.199 1.00 73.56 560 MET A CA 1
ATOM 4381 C C . MET A 1 560 ? 8.235 -1.851 -26.184 1.00 73.56 560 MET A C 1
ATOM 4383 O O . MET A 1 560 ? 7.607 -0.881 -25.767 1.00 73.56 560 MET A O 1
ATOM 4387 N N . SER A 1 561 ? 7.994 -3.088 -25.766 1.00 75.25 561 SER A N 1
ATOM 4388 C CA . SER A 1 561 ? 7.087 -3.369 -24.658 1.00 75.25 561 SER A CA 1
ATOM 4389 C C . SER A 1 561 ? 7.613 -2.755 -23.350 1.00 75.25 561 SER A C 1
ATOM 4391 O O . SER A 1 561 ? 8.832 -2.629 -23.174 1.00 75.25 561 SER A O 1
ATOM 4393 N N . PRO A 1 562 ? 6.730 -2.459 -22.378 1.00 72.69 562 PRO A N 1
ATOM 4394 C CA . PRO A 1 562 ? 7.139 -2.004 -21.048 1.00 72.69 562 PRO A CA 1
ATOM 4395 C C . PRO A 1 562 ? 8.194 -2.906 -20.392 1.00 72.69 562 PRO A C 1
ATOM 4397 O O . PRO A 1 562 ? 9.106 -2.427 -19.724 1.00 72.69 562 PRO A O 1
ATOM 4400 N N . ARG A 1 563 ? 8.123 -4.219 -20.644 1.00 72.75 563 ARG A N 1
ATOM 4401 C CA . ARG A 1 563 ? 9.093 -5.197 -20.147 1.00 72.75 563 ARG A CA 1
ATOM 4402 C C . ARG A 1 563 ? 10.462 -5.079 -20.819 1.00 72.75 563 ARG A C 1
ATOM 4404 O O . ARG A 1 563 ? 11.478 -5.156 -20.141 1.00 72.75 563 ARG A O 1
ATOM 4411 N N . GLN A 1 564 ? 10.513 -4.844 -22.130 1.00 75.31 564 GLN A N 1
ATOM 4412 C CA . GLN A 1 564 ? 11.779 -4.596 -22.833 1.00 75.31 564 GLN A CA 1
ATOM 4413 C C . GLN A 1 564 ? 12.434 -3.290 -22.376 1.00 75.31 564 GLN A C 1
ATOM 4415 O O . GLN A 1 564 ? 13.652 -3.240 -22.241 1.00 75.31 564 GLN A O 1
ATOM 4420 N N . MET A 1 565 ? 11.637 -2.262 -22.073 1.00 72.62 565 MET A N 1
ATOM 4421 C CA . MET A 1 565 ? 12.137 -1.043 -21.429 1.00 72.62 565 MET A CA 1
ATOM 4422 C C . MET A 1 565 ? 12.676 -1.316 -20.033 1.00 72.62 565 MET A C 1
ATOM 4424 O O . MET A 1 565 ? 13.709 -0.762 -19.665 1.00 72.62 565 MET A O 1
ATOM 4428 N N . ALA A 1 566 ? 12.033 -2.223 -19.293 1.00 68.88 566 ALA A N 1
ATOM 4429 C CA . ALA A 1 566 ? 12.510 -2.606 -17.977 1.00 68.88 566 ALA A CA 1
ATOM 4430 C C . ALA A 1 566 ? 13.898 -3.243 -18.000 1.00 68.88 566 ALA A C 1
ATOM 4432 O O . ALA A 1 566 ? 14.783 -2.868 -17.229 1.00 68.88 566 ALA A O 1
ATOM 4433 N N . VAL A 1 567 ? 14.094 -4.166 -18.942 1.00 69.19 567 VAL A N 1
ATOM 4434 C CA . VAL A 1 567 ? 15.390 -4.807 -19.187 1.00 69.19 567 VAL A CA 1
ATOM 4435 C C . VAL A 1 567 ? 16.421 -3.767 -19.633 1.00 69.19 567 VAL A C 1
ATOM 4437 O O . VAL A 1 567 ? 17.504 -3.697 -19.060 1.00 69.19 567 VAL A O 1
ATOM 4440 N N . ALA A 1 568 ? 16.062 -2.895 -20.578 1.00 68.25 568 ALA A N 1
ATOM 4441 C CA . ALA A 1 568 ? 16.962 -1.866 -21.092 1.00 68.25 568 ALA A CA 1
ATOM 4442 C C . ALA A 1 568 ? 17.397 -0.844 -20.017 1.00 68.25 568 ALA A C 1
ATOM 4444 O O . ALA A 1 568 ? 18.553 -0.426 -20.017 1.00 68.25 568 ALA A O 1
ATOM 4445 N N . GLN A 1 569 ? 16.536 -0.478 -19.053 1.00 67.25 569 GLN A N 1
ATOM 4446 C CA . GLN A 1 569 ? 16.945 0.372 -17.919 1.00 67.25 569 GLN A CA 1
ATOM 4447 C C . GLN A 1 569 ? 17.999 -0.321 -17.053 1.00 67.25 569 GLN A C 1
ATOM 4449 O O . GLN A 1 569 ? 18.996 0.293 -16.667 1.00 67.25 569 GLN A O 1
ATOM 4454 N N . ALA A 1 570 ? 17.746 -1.586 -16.705 1.00 62.03 570 ALA A N 1
ATOM 4455 C CA . ALA A 1 570 ? 18.638 -2.373 -15.867 1.00 62.03 570 ALA A CA 1
ATOM 4456 C C . ALA A 1 570 ? 20.020 -2.506 -16.531 1.00 62.03 570 ALA A C 1
ATOM 4458 O O . ALA A 1 570 ? 21.049 -2.321 -15.878 1.00 62.03 570 ALA A O 1
ATOM 4459 N N . ASP A 1 571 ? 20.040 -2.710 -17.848 1.00 59.69 571 ASP A N 1
ATOM 4460 C CA . ASP A 1 571 ? 21.266 -2.779 -18.635 1.00 59.69 571 ASP A CA 1
ATOM 4461 C C . ASP A 1 571 ? 21.949 -1.410 -18.814 1.00 59.69 571 ASP A C 1
ATOM 4463 O O . ASP A 1 571 ? 23.179 -1.340 -18.795 1.00 59.69 571 ASP A O 1
ATOM 4467 N N . SER A 1 572 ? 21.201 -0.303 -18.919 1.00 56.25 572 SER A N 1
ATOM 4468 C CA . SER A 1 572 ? 21.751 1.062 -19.040 1.00 56.25 572 SER A CA 1
ATOM 4469 C C . SER A 1 572 ? 22.670 1.439 -17.872 1.00 56.25 572 SER A C 1
ATOM 4471 O O . SER A 1 572 ? 23.598 2.228 -18.041 1.00 56.25 572 SER A O 1
ATOM 4473 N N . LEU A 1 573 ? 22.452 0.857 -16.693 1.00 56.41 573 LEU A N 1
ATOM 4474 C CA . LEU A 1 573 ? 23.282 1.067 -15.504 1.00 56.41 573 LEU A CA 1
ATOM 4475 C C . LEU A 1 573 ? 24.640 0.342 -15.581 1.00 56.41 573 LEU A C 1
ATOM 4477 O O . LEU A 1 573 ? 25.518 0.590 -14.753 1.00 56.41 573 LEU A O 1
ATOM 4481 N N . SER A 1 574 ? 24.831 -0.540 -16.570 1.00 54.34 574 SER A N 1
ATOM 4482 C CA . SER A 1 574 ? 26.073 -1.291 -16.803 1.00 54.34 574 SER A CA 1
ATOM 4483 C C . SER A 1 574 ? 27.050 -0.620 -17.783 1.00 54.34 574 SER A C 1
ATOM 4485 O O . SER A 1 574 ? 28.200 -1.051 -17.872 1.00 54.34 574 SER A O 1
ATOM 4487 N N . GLY A 1 575 ? 26.643 0.478 -18.436 1.00 51.00 575 GLY A N 1
ATOM 4488 C CA . GLY A 1 575 ? 27.540 1.413 -19.130 1.00 51.00 575 GLY A CA 1
ATOM 4489 C C . GLY A 1 575 ? 27.703 1.243 -20.644 1.00 51.00 575 GLY A C 1
ATOM 4490 O O . GLY A 1 575 ? 28.333 2.102 -21.247 1.00 51.00 575 GLY A O 1
ATOM 4491 N N . ASP A 1 576 ? 27.122 0.216 -21.268 1.00 52.16 576 ASP A N 1
ATOM 4492 C CA . ASP A 1 576 ? 27.201 0.006 -22.723 1.00 52.16 576 ASP A CA 1
ATOM 4493 C C . ASP A 1 576 ? 25.846 -0.454 -23.281 1.00 52.16 576 ASP A C 1
ATOM 4495 O O . ASP A 1 576 ? 25.629 -1.650 -23.483 1.00 52.16 576 ASP A O 1
ATOM 4499 N N . GLN A 1 577 ? 24.927 0.480 -23.559 1.00 54.88 577 GLN A N 1
ATOM 4500 C CA . GLN A 1 577 ? 23.758 0.169 -24.388 1.00 54.88 577 GLN A CA 1
ATOM 4501 C C . GLN A 1 577 ? 23.402 1.255 -25.410 1.00 54.88 577 GLN A C 1
ATOM 4503 O O . GLN A 1 577 ? 23.653 2.441 -25.182 1.00 54.88 577 GLN A O 1
ATOM 4508 N N . PRO A 1 578 ? 22.832 0.836 -26.560 1.00 57.28 578 PRO A N 1
ATOM 4509 C CA . PRO A 1 578 ? 22.312 1.742 -27.571 1.00 57.28 578 PRO A CA 1
ATOM 4510 C C . PRO A 1 578 ? 21.107 2.524 -27.024 1.00 57.28 578 PRO A C 1
ATOM 4512 O O . PRO A 1 578 ? 20.350 2.002 -26.204 1.00 57.28 578 PRO A O 1
ATOM 4515 N N . PRO A 1 579 ? 20.900 3.770 -27.470 1.00 67.44 579 PRO A N 1
ATOM 4516 C CA . PRO A 1 579 ? 19.768 4.576 -27.025 1.00 67.44 579 PRO A CA 1
ATOM 4517 C C . PRO A 1 579 ? 18.425 3.969 -27.474 1.00 67.44 579 PRO A C 1
ATOM 4519 O O . PRO A 1 579 ? 18.370 3.284 -28.495 1.00 67.44 579 PRO A O 1
ATOM 4522 N N . VAL A 1 580 ? 17.329 4.288 -26.760 1.00 74.50 580 VAL A N 1
ATOM 4523 C CA . VAL A 1 580 ? 15.937 3.886 -27.111 1.00 74.50 580 VAL A CA 1
ATOM 4524 C C . VAL A 1 580 ? 15.639 4.127 -28.588 1.00 74.50 580 VAL A C 1
ATOM 4526 O O . VAL A 1 580 ? 15.000 3.324 -29.263 1.00 74.50 580 VAL A O 1
ATOM 4529 N N . PHE A 1 581 ? 16.132 5.253 -29.088 1.00 81.19 581 PHE A N 1
ATOM 4530 C CA . PHE A 1 581 ? 16.234 5.546 -30.499 1.00 81.19 581 PHE A CA 1
ATOM 4531 C C . PHE A 1 581 ? 17.467 6.412 -30.737 1.00 81.19 581 PHE A C 1
ATOM 4533 O O . PHE A 1 581 ? 17.890 7.162 -29.856 1.00 81.19 581 PHE A O 1
ATOM 4540 N N . GLU A 1 582 ? 17.996 6.358 -31.953 1.00 81.50 582 GLU A N 1
ATOM 4541 C CA . GLU A 1 582 ? 19.015 7.291 -32.419 1.00 81.50 582 GLU A CA 1
ATOM 4542 C C . GLU A 1 582 ? 18.585 7.879 -33.759 1.00 81.50 582 GLU A C 1
ATOM 4544 O O . GLU A 1 582 ? 18.137 7.169 -34.664 1.00 81.50 582 GLU A O 1
ATOM 4549 N N . TYR A 1 583 ? 18.730 9.190 -33.894 1.00 86.19 583 TYR A N 1
ATOM 4550 C CA . TYR A 1 583 ? 18.542 9.906 -35.141 1.00 86.19 583 TYR A CA 1
ATOM 4551 C C . TYR A 1 583 ? 19.732 10.821 -35.393 1.00 86.19 583 TYR A C 1
ATOM 4553 O O . TYR A 1 583 ? 20.068 11.660 -34.562 1.00 86.19 583 TYR A O 1
ATOM 4561 N N . SER A 1 584 ? 20.342 10.705 -36.569 1.00 87.75 584 SER A N 1
ATOM 4562 C CA . SER A 1 584 ? 21.433 11.588 -36.980 1.00 87.75 584 SER A CA 1
ATOM 4563 C C . SER A 1 584 ? 20.948 12.581 -38.034 1.00 87.75 584 SER A C 1
ATOM 4565 O O . SER A 1 584 ? 20.922 12.235 -39.221 1.00 87.75 584 SER A O 1
ATOM 4567 N N . PRO A 1 585 ? 20.541 13.807 -37.643 1.00 86.50 585 PRO A N 1
ATOM 4568 C CA . PRO A 1 585 ? 20.176 14.828 -38.613 1.00 86.50 585 PRO A CA 1
ATOM 4569 C C . PRO A 1 585 ? 21.380 15.217 -39.491 1.00 86.50 585 PRO A C 1
ATOM 4571 O O . PRO A 1 585 ? 22.535 15.061 -39.078 1.00 86.50 585 PRO A O 1
ATOM 4574 N N . PRO A 1 586 ? 21.135 15.749 -40.705 1.00 85.62 586 PRO A N 1
ATOM 4575 C CA . PRO A 1 586 ? 22.196 16.267 -41.567 1.00 85.62 586 PRO A CA 1
ATOM 4576 C C . PRO A 1 586 ? 23.049 17.320 -40.849 1.00 85.62 586 PRO A C 1
ATOM 4578 O O . PRO A 1 586 ? 22.509 18.174 -40.146 1.00 85.62 586 PRO A O 1
ATOM 4581 N N . LYS A 1 587 ? 24.374 17.287 -41.047 1.00 81.44 587 LYS A N 1
ATOM 4582 C CA . LYS A 1 587 ? 25.339 18.172 -40.355 1.00 81.44 587 LYS A CA 1
ATOM 4583 C C . LYS A 1 587 ? 25.104 19.664 -40.596 1.00 81.44 587 LYS A C 1
ATOM 4585 O O . LYS A 1 587 ? 25.516 20.487 -39.792 1.00 81.44 587 LYS A O 1
ATOM 4590 N N . ASP A 1 588 ? 24.501 20.001 -41.725 1.00 82.38 588 ASP A N 1
ATOM 4591 C CA . ASP A 1 588 ? 24.152 21.353 -42.154 1.00 82.38 588 ASP A CA 1
ATOM 4592 C C . ASP A 1 588 ? 22.796 21.832 -41.605 1.00 82.38 588 ASP A C 1
ATOM 4594 O O . ASP A 1 588 ? 22.415 22.984 -41.818 1.00 82.38 588 ASP A O 1
ATOM 4598 N N . SER A 1 589 ? 22.072 20.980 -40.873 1.00 82.56 589 SER A N 1
ATOM 4599 C CA . SER A 1 589 ? 20.817 21.360 -40.223 1.00 82.56 589 SER A CA 1
ATOM 4600 C C . SER A 1 589 ? 21.095 22.280 -39.037 1.00 82.56 589 SER A C 1
ATOM 4602 O O . SER A 1 589 ? 21.870 21.942 -38.148 1.00 82.56 589 SER A O 1
ATOM 4604 N N . ARG A 1 590 ? 20.424 23.434 -39.003 1.00 84.62 590 ARG A N 1
ATOM 4605 C CA . ARG A 1 590 ? 20.440 24.341 -37.843 1.00 84.62 590 ARG A CA 1
ATOM 4606 C C . ARG A 1 590 ? 19.298 24.052 -36.875 1.00 84.62 590 ARG A C 1
ATOM 4608 O O . ARG A 1 590 ? 19.485 24.071 -35.664 1.00 84.62 590 ARG A O 1
ATOM 4615 N N . ASP A 1 591 ? 18.120 23.801 -37.431 1.00 89.81 591 ASP A N 1
ATOM 4616 C CA . ASP A 1 591 ? 16.903 23.503 -36.692 1.00 89.81 591 ASP A CA 1
ATOM 4617 C C . ASP A 1 591 ? 16.404 22.106 -37.080 1.00 89.81 591 ASP A C 1
ATOM 4619 O O . ASP A 1 591 ? 16.451 21.718 -38.250 1.00 89.81 591 ASP A O 1
ATOM 4623 N N . LEU A 1 592 ? 15.895 21.373 -36.095 1.00 91.31 592 LEU A N 1
ATOM 4624 C CA . LEU A 1 592 ? 15.200 20.104 -36.255 1.00 91.31 592 LEU A CA 1
ATOM 4625 C C . LEU A 1 592 ? 13.752 20.283 -35.798 1.00 91.31 592 LEU A C 1
ATOM 4627 O O . LEU A 1 592 ? 13.503 20.723 -34.676 1.00 91.31 592 LEU A O 1
ATOM 4631 N N . TYR A 1 593 ? 12.799 19.935 -36.658 1.00 93.69 593 TYR A N 1
ATOM 4632 C CA . TYR A 1 593 ? 11.381 19.916 -36.316 1.00 93.69 593 TYR A CA 1
ATOM 4633 C C . TYR A 1 593 ? 10.962 18.491 -36.001 1.00 93.69 593 TYR A C 1
ATOM 4635 O O . TYR A 1 593 ? 11.337 17.562 -36.723 1.00 93.69 593 TYR A O 1
ATOM 4643 N N . PHE A 1 594 ? 10.180 18.319 -34.940 1.00 94.25 594 PHE A N 1
ATOM 4644 C CA . PHE A 1 594 ? 9.699 17.003 -34.555 1.00 94.25 594 PHE A CA 1
ATOM 4645 C C . PHE A 1 594 ? 8.295 17.029 -33.966 1.00 94.25 594 PHE A C 1
ATOM 4647 O O . PHE A 1 594 ? 7.816 18.046 -33.458 1.00 94.25 594 PHE A O 1
ATOM 4654 N N . LYS A 1 595 ? 7.644 15.870 -34.027 1.00 95.12 595 LYS A N 1
ATOM 4655 C CA . LYS A 1 595 ? 6.362 15.610 -33.384 1.00 95.12 595 LYS A CA 1
ATOM 4656 C C . LYS A 1 595 ? 6.341 14.190 -32.831 1.00 95.12 595 LYS A C 1
ATOM 4658 O O . LYS A 1 595 ? 6.734 13.254 -33.524 1.00 95.12 595 LYS A O 1
ATOM 4663 N N . ILE A 1 596 ? 5.880 14.047 -31.593 1.00 93.81 596 ILE A N 1
ATOM 4664 C CA . ILE A 1 596 ? 5.787 12.761 -30.894 1.00 93.81 596 ILE A CA 1
ATOM 4665 C C . ILE A 1 596 ? 4.344 12.261 -30.974 1.00 93.81 596 ILE A C 1
ATOM 4667 O O . ILE A 1 596 ? 3.403 13.016 -30.720 1.00 93.81 596 ILE A O 1
ATOM 4671 N N . TYR A 1 597 ? 4.172 10.997 -31.333 1.00 94.12 597 TYR A N 1
ATOM 4672 C CA . TYR A 1 597 ? 2.899 10.290 -31.348 1.00 94.12 597 TYR A CA 1
ATOM 4673 C C . TYR A 1 597 ? 2.897 9.257 -30.229 1.00 94.12 597 TYR A C 1
ATOM 4675 O O . TYR A 1 597 ? 3.891 8.563 -30.012 1.00 94.12 597 TYR A O 1
ATOM 4683 N N . TYR A 1 598 ? 1.784 9.165 -29.507 1.00 92.38 598 TYR A N 1
ATOM 4684 C CA . TYR A 1 598 ? 1.665 8.311 -28.330 1.00 92.38 598 TYR A CA 1
ATOM 4685 C C . TYR A 1 598 ? 0.827 7.061 -28.622 1.00 92.38 598 TYR A C 1
ATOM 4687 O O . TYR A 1 598 ? 0.010 7.032 -29.545 1.00 92.38 598 TYR A O 1
ATOM 4695 N N . VAL A 1 599 ? 1.029 6.010 -27.825 1.00 89.12 599 VAL A N 1
ATOM 4696 C CA . VAL A 1 599 ? 0.328 4.716 -27.950 1.00 89.12 599 VAL A CA 1
ATOM 4697 C C . VAL A 1 599 ? -1.185 4.859 -27.737 1.00 89.12 599 VAL A C 1
ATOM 4699 O O . VAL A 1 599 ? -1.965 4.142 -28.355 1.00 89.12 599 VAL A O 1
ATOM 4702 N N . ASP A 1 600 ? -1.618 5.828 -26.928 1.00 88.69 600 ASP A N 1
ATOM 4703 C CA . ASP A 1 600 ? -3.038 6.131 -26.692 1.00 88.69 600 ASP A CA 1
ATOM 4704 C C . ASP A 1 600 ? -3.720 6.905 -27.841 1.00 88.69 600 ASP A C 1
ATOM 4706 O O . ASP A 1 600 ? -4.879 7.304 -27.726 1.00 88.69 600 ASP A O 1
ATOM 4710 N N . GLY A 1 601 ? -3.006 7.141 -28.947 1.00 91.62 601 GLY A N 1
ATOM 4711 C CA . GLY A 1 601 ? -3.495 7.860 -30.124 1.00 91.62 601 GLY A CA 1
ATOM 4712 C C . GLY A 1 601 ? -3.431 9.385 -30.014 1.00 91.62 601 GLY A C 1
ATOM 4713 O O . GLY A 1 601 ? -3.722 10.077 -30.992 1.00 91.62 601 GLY A O 1
ATOM 4714 N N . SER A 1 602 ? -3.034 9.933 -28.862 1.00 94.31 602 SER A N 1
ATOM 4715 C CA . SER A 1 602 ? -2.754 11.364 -28.739 1.00 94.31 602 SER A CA 1
ATOM 4716 C C . SER A 1 602 ? -1.442 11.742 -29.439 1.00 94.31 602 SER A C 1
ATOM 4718 O O . SER A 1 602 ? -0.608 10.895 -29.766 1.00 94.31 602 SER A O 1
ATOM 4720 N N . GLN A 1 603 ? -1.249 13.039 -29.680 1.00 93.62 603 GLN A N 1
ATOM 4721 C CA . GLN A 1 603 ? -0.048 13.572 -30.323 1.00 93.62 603 GLN A CA 1
ATOM 4722 C C . GLN A 1 603 ? 0.461 14.801 -29.572 1.00 93.62 603 GLN A C 1
ATOM 4724 O O . GLN A 1 603 ? -0.329 15.633 -29.122 1.00 93.62 603 GLN A O 1
ATOM 4729 N N . GLY A 1 604 ? 1.781 14.918 -29.474 1.00 90.19 604 GLY A N 1
ATOM 4730 C CA . GLY A 1 604 ? 2.455 16.094 -28.950 1.00 90.19 604 GLY A CA 1
ATOM 4731 C C . GLY A 1 604 ? 2.321 17.294 -29.886 1.00 90.19 604 GLY A C 1
ATOM 4732 O O . GLY A 1 604 ? 1.906 17.188 -31.049 1.00 90.19 604 GLY A O 1
ATOM 4733 N N . LEU A 1 605 ? 2.693 18.463 -29.371 1.00 93.19 605 LEU A N 1
ATOM 4734 C CA . LEU A 1 605 ? 2.816 19.669 -30.183 1.00 93.19 605 LEU A CA 1
ATOM 4735 C C . LEU A 1 605 ? 3.982 19.527 -31.169 1.00 93.19 605 LEU A C 1
ATOM 4737 O O . LEU A 1 605 ? 4.947 18.809 -30.911 1.00 93.19 605 LEU A O 1
ATOM 4741 N N . LEU A 1 606 ? 3.885 20.220 -32.305 1.00 94.38 606 LEU A N 1
ATOM 4742 C CA . LEU A 1 606 ? 5.019 20.372 -33.211 1.00 94.38 606 LEU A CA 1
ATOM 4743 C C . LEU A 1 606 ? 6.072 21.239 -32.522 1.00 94.38 606 LEU A C 1
ATOM 4745 O O . LEU A 1 606 ? 5.784 22.376 -32.148 1.00 94.38 606 LEU A O 1
ATOM 4749 N N . GLN A 1 607 ? 7.280 20.709 -32.386 1.00 93.56 607 GLN A N 1
ATOM 4750 C CA . GLN A 1 607 ? 8.373 21.372 -31.693 1.00 93.56 607 GLN A CA 1
ATOM 4751 C C . GLN A 1 607 ? 9.549 21.627 -32.624 1.00 93.56 607 GLN A C 1
ATOM 4753 O O . GLN A 1 607 ? 9.721 20.966 -33.650 1.00 93.56 607 GLN A O 1
ATOM 4758 N N . ARG A 1 608 ? 10.349 22.625 -32.250 1.00 93.38 608 ARG A N 1
ATOM 4759 C CA . ARG A 1 608 ? 11.571 23.021 -32.941 1.00 93.38 608 ARG A CA 1
ATOM 4760 C C . ARG A 1 608 ? 12.723 22.976 -31.949 1.00 93.38 608 ARG A C 1
ATOM 4762 O O . ARG A 1 608 ? 12.693 23.675 -30.941 1.00 93.38 608 ARG A O 1
ATOM 4769 N N . MET A 1 609 ? 13.754 22.223 -32.292 1.00 90.19 609 MET A N 1
ATOM 4770 C CA . MET A 1 609 ? 15.007 22.145 -31.557 1.00 90.19 609 MET A CA 1
ATOM 4771 C C . MET A 1 609 ? 16.116 22.815 -32.363 1.00 90.19 609 MET A C 1
ATOM 4773 O O . MET A 1 609 ? 16.246 22.568 -33.559 1.00 90.19 609 MET A O 1
ATOM 4777 N N . THR A 1 610 ? 16.917 23.660 -31.717 1.00 90.12 610 THR A N 1
ATOM 4778 C CA . THR A 1 610 ? 18.128 24.218 -32.336 1.00 90.12 610 THR A CA 1
ATOM 4779 C C . THR A 1 610 ? 19.290 23.274 -32.052 1.00 90.12 610 THR A C 1
ATOM 4781 O O . THR A 1 610 ? 19.548 22.967 -30.890 1.00 90.12 610 THR A O 1
ATOM 4784 N N . LEU A 1 611 ? 19.968 22.798 -33.096 1.00 87.81 611 LEU A N 1
ATOM 4785 C CA . LEU A 1 611 ? 21.098 21.881 -32.953 1.00 87.81 611 LEU A CA 1
ATOM 4786 C C . LEU A 1 611 ? 22.356 22.639 -32.484 1.00 87.81 611 LEU A C 1
ATOM 4788 O O . LEU A 1 611 ? 22.543 23.798 -32.868 1.00 87.81 611 LEU A O 1
ATOM 4792 N N . PRO A 1 612 ? 23.225 22.018 -31.662 1.00 83.75 612 PRO A N 1
ATOM 4793 C CA . PRO A 1 612 ? 24.405 22.690 -31.124 1.00 83.75 612 PRO A CA 1
ATOM 4794 C C . PRO A 1 612 ? 25.371 23.121 -32.237 1.00 83.75 612 PRO A C 1
ATOM 4796 O O . PRO A 1 612 ? 25.624 22.363 -33.175 1.00 83.75 612 PRO A O 1
ATOM 4799 N N . GLU A 1 613 ? 25.918 24.338 -32.147 1.00 74.06 613 GLU A N 1
ATOM 4800 C CA . GLU A 1 613 ? 26.775 24.893 -33.203 1.00 74.06 613 GLU A CA 1
ATOM 4801 C C . GLU A 1 613 ? 28.092 24.104 -33.368 1.00 74.06 613 GLU A C 1
ATOM 4803 O O . GLU A 1 613 ? 28.692 23.648 -32.386 1.00 74.06 613 GLU A O 1
ATOM 4808 N N . PRO A 1 614 ? 28.589 23.955 -34.610 1.00 63.16 614 PRO A N 1
ATOM 4809 C CA . PRO A 1 614 ? 29.925 23.430 -34.845 1.00 63.16 614 PRO A CA 1
ATOM 4810 C C . PRO A 1 614 ? 30.981 24.436 -34.360 1.00 63.16 614 PRO A C 1
ATOM 4812 O O . PRO A 1 614 ? 31.118 25.508 -34.943 1.00 63.16 614 PRO A O 1
ATOM 4815 N N . MET A 1 615 ? 31.709 24.085 -33.291 1.00 56.94 615 MET A N 1
ATOM 4816 C CA . MET A 1 615 ? 32.917 24.811 -32.849 1.00 56.94 615 MET A CA 1
ATOM 4817 C C . MET A 1 615 ? 34.020 24.838 -33.903 1.00 56.94 615 MET A C 1
ATOM 4819 O O . MET A 1 615 ? 34.245 23.773 -34.527 1.00 56.94 615 MET A O 1
#